Protein AF-A0AB40CF11-F1 (afdb_monomer)

Secondary structure (DSSP, 8-state):
---------HHHHHHHHHHHHHHHHHHHHHHHHHHHHHHHHHHHHHHHHHHHHHHHHHHHHHHHHHHHHHHHHHHHHHHHHHHHHHHHHHH-SS-----PPP----S-HHHHHHHHHHHHHHHHHHHHHHHHHHHHHHHHHHHHHHHHHHHHHHHHHHHHHHHHHHHHHHHHHHHHHHH--S-HHHHHHHHHHHHHHHHHHTT------------------------S-HHHHHHHHHHHHHHHHHHHHHHHHHHHHHHHHHHHHHHHHHHHHHHHHHHHHHHHHHHHHHHHHHHHHHHHHHHHHHHHHHHHHHHHHHHHHHHHHHHHHHHHHHHHHHHHHHHHHHHHHHHHHHHHHHHHHHHHHHHHHHHHHHHHHHHHHHHHHHHHHHHHHHHHHHHHHHHHHHHHHHTTS---PPP-----------PPP--S-------------S-------

Structure (mmCIF, N/CA/C/O backbone):
data_AF-A0AB40CF11-F1
#
_entry.id   AF-A0AB40CF11-F1
#
loop_
_atom_site.group_PDB
_atom_site.id
_atom_site.type_symbol
_atom_site.label_atom_id
_atom_site.label_alt_id
_atom_site.label_comp_id
_atom_site.label_asym_id
_atom_site.label_entity_id
_atom_site.label_seq_id
_atom_site.pdbx_PDB_ins_code
_atom_site.Cartn_x
_atom_site.Cartn_y
_atom_site.Cartn_z
_atom_site.occupancy
_atom_site.B_iso_or_equiv
_atom_site.auth_seq_id
_atom_site.auth_comp_id
_atom_site.auth_asym_id
_atom_site.auth_atom_id
_atom_site.pdbx_PDB_model_num
ATOM 1 N N . MET A 1 1 ? -29.442 -16.483 118.024 1.00 42.03 1 MET A N 1
ATOM 2 C CA . MET A 1 1 ? -30.240 -16.001 116.875 1.00 42.03 1 MET A CA 1
ATOM 3 C C . MET A 1 1 ? -29.759 -16.718 115.627 1.00 42.03 1 MET A C 1
ATOM 5 O O . MET A 1 1 ? -28.598 -16.563 115.279 1.00 42.03 1 MET A O 1
ATOM 9 N N . GLN A 1 2 ? -30.609 -17.527 114.996 1.00 40.78 2 GLN A N 1
ATOM 10 C CA . GLN A 1 2 ? -30.358 -18.048 113.650 1.00 40.78 2 GLN A CA 1
ATOM 11 C C . GLN A 1 2 ? -30.970 -17.052 112.660 1.00 40.78 2 GLN A C 1
ATOM 13 O O . GLN A 1 2 ? -32.159 -16.761 112.768 1.00 40.78 2 GLN A O 1
ATOM 18 N N . GLN A 1 3 ? -30.178 -16.512 111.732 1.00 41.06 3 GLN A N 1
ATOM 19 C CA . GLN A 1 3 ? -30.729 -15.829 110.560 1.00 41.06 3 GLN A CA 1
ATOM 20 C C . GLN A 1 3 ? -30.932 -16.844 109.436 1.00 41.06 3 GLN A C 1
ATOM 22 O O . GLN A 1 3 ? -30.144 -17.771 109.256 1.00 41.06 3 GLN A O 1
ATOM 27 N N . GLN A 1 4 ? -32.050 -16.687 108.740 1.00 44.16 4 GLN A N 1
ATOM 28 C CA . GLN A 1 4 ? -32.640 -17.670 107.843 1.00 44.16 4 GLN A CA 1
ATOM 29 C C . GLN A 1 4 ? -32.690 -17.093 106.422 1.00 44.16 4 GLN A C 1
ATOM 31 O O . GLN A 1 4 ? -32.816 -15.880 106.264 1.00 44.16 4 GLN A O 1
ATOM 36 N N . THR A 1 5 ? -32.696 -17.968 105.408 1.00 44.31 5 THR A N 1
ATOM 37 C CA . THR A 1 5 ? -32.775 -17.650 103.960 1.00 44.31 5 THR A CA 1
ATOM 38 C C . THR A 1 5 ? -31.507 -16.982 103.385 1.00 44.31 5 THR A C 1
ATOM 40 O O . THR A 1 5 ? -30.805 -16.256 104.073 1.00 44.31 5 THR A O 1
ATOM 43 N N . ASN A 1 6 ? -31.087 -17.236 102.142 1.00 42.16 6 ASN A N 1
ATOM 44 C CA . ASN A 1 6 ? -31.834 -17.698 100.966 1.00 42.16 6 ASN A CA 1
ATOM 45 C C . ASN A 1 6 ? -30.960 -18.670 100.123 1.00 42.16 6 ASN A C 1
ATOM 47 O O . ASN A 1 6 ? -29.765 -18.397 99.967 1.00 42.16 6 ASN A O 1
ATOM 51 N N . PRO A 1 7 ? -31.473 -19.795 99.577 1.00 48.03 7 PRO A N 1
ATOM 52 C CA . PRO A 1 7 ? -30.638 -20.740 98.834 1.00 48.03 7 PRO A CA 1
ATOM 53 C C . PRO A 1 7 ? -30.216 -20.177 97.469 1.00 48.03 7 PRO A C 1
ATOM 55 O O . PRO A 1 7 ? -31.048 -19.789 96.648 1.00 48.03 7 PRO A O 1
ATOM 58 N N . ARG A 1 8 ? -28.905 -20.186 97.188 1.00 54.62 8 ARG A N 1
ATOM 59 C CA . ARG A 1 8 ? -28.376 -19.933 95.838 1.00 54.62 8 ARG A CA 1
ATOM 60 C C . ARG A 1 8 ? -28.878 -21.026 94.895 1.00 54.62 8 ARG A C 1
ATOM 62 O O . ARG A 1 8 ? -28.438 -22.165 94.999 1.00 54.62 8 ARG A O 1
ATOM 69 N N . ASN A 1 9 ? -29.769 -20.667 93.974 1.00 48.84 9 ASN A N 1
ATOM 70 C CA . ASN A 1 9 ? -30.293 -21.573 92.956 1.00 48.84 9 ASN A CA 1
ATOM 71 C C . ASN A 1 9 ? -29.148 -22.085 92.043 1.00 48.84 9 ASN A C 1
ATOM 73 O O . ASN A 1 9 ? -28.602 -21.274 91.284 1.00 48.84 9 ASN A O 1
ATOM 77 N N . PRO A 1 10 ? -28.778 -23.386 92.073 1.00 52.97 10 PRO A N 1
ATOM 78 C CA . PRO A 1 10 ? -27.648 -23.913 91.296 1.00 52.97 10 PRO A CA 1
ATOM 79 C C . PRO A 1 10 ? -27.829 -23.702 89.788 1.00 52.97 10 PRO A C 1
ATOM 81 O O . PRO A 1 10 ? -26.904 -23.268 89.099 1.00 52.97 10 PRO A O 1
ATOM 84 N N . TYR A 1 11 ? -29.069 -23.863 89.313 1.00 52.06 11 TYR A N 1
ATOM 85 C CA . TYR A 1 11 ? -29.467 -23.665 87.920 1.00 52.06 11 TYR A CA 1
ATOM 86 C C . TYR A 1 11 ? -29.206 -22.234 87.407 1.00 52.06 11 TYR A C 1
ATOM 88 O O . TYR A 1 11 ? -29.099 -22.024 86.202 1.00 52.06 11 TYR A O 1
ATOM 96 N N . SER A 1 12 ? -29.056 -21.232 88.286 1.00 56.81 12 SER A N 1
ATOM 97 C CA . SER A 1 12 ? -28.752 -19.855 87.868 1.00 56.81 12 SER A CA 1
ATOM 98 C C . SER A 1 12 ? -27.267 -19.615 87.577 1.00 56.81 12 SER A C 1
ATOM 100 O O . SER A 1 12 ? -26.958 -18.812 86.695 1.00 56.81 12 SER A O 1
ATOM 102 N N . MET A 1 13 ? -26.352 -20.265 88.304 1.00 57.59 13 MET A N 1
ATOM 103 C CA . MET A 1 13 ? -24.905 -20.109 88.088 1.00 57.59 13 MET A CA 1
ATOM 104 C C . MET A 1 13 ? -24.441 -20.910 86.875 1.00 57.59 13 MET A C 1
ATOM 106 O O . MET A 1 13 ? -23.657 -20.413 86.070 1.00 57.59 13 MET A O 1
ATOM 110 N N . GLU A 1 14 ? -24.975 -22.117 86.705 1.00 64.56 14 GLU A N 1
ATOM 111 C CA . GLU A 1 14 ? -24.618 -22.986 85.587 1.00 64.56 14 GLU A CA 1
ATOM 112 C C . GLU A 1 14 ? -25.113 -22.421 84.247 1.00 64.56 14 GLU A C 1
ATOM 114 O O . GLU A 1 14 ? -24.353 -22.367 83.280 1.00 64.56 14 GLU A O 1
ATOM 119 N N . ASN A 1 15 ? -26.335 -21.873 84.210 1.00 69.31 15 ASN A N 1
ATOM 120 C CA . ASN A 1 15 ? -26.844 -21.166 83.032 1.00 69.31 15 ASN A CA 1
ATOM 121 C C . ASN A 1 15 ? -26.034 -19.894 82.728 1.00 69.31 15 ASN A C 1
ATOM 123 O O . ASN A 1 15 ? -25.762 -19.628 81.561 1.00 69.31 15 ASN A O 1
ATOM 127 N N . LYS A 1 16 ? -25.584 -19.139 83.745 1.00 73.12 16 LYS A N 1
ATOM 128 C CA . LYS A 1 16 ? -24.672 -17.996 83.543 1.00 73.12 16 LYS A CA 1
ATOM 129 C C . LYS A 1 16 ? -23.313 -18.412 82.975 1.00 73.12 16 LYS A C 1
ATOM 131 O O . LYS A 1 16 ? -22.814 -17.733 82.085 1.00 73.12 16 LYS A O 1
ATOM 136 N N . SER A 1 17 ? -22.724 -19.507 83.454 1.00 76.44 17 SER A N 1
ATOM 137 C CA . SER A 1 17 ? -21.437 -19.997 82.950 1.00 76.44 17 SER A CA 1
ATOM 138 C C . SER A 1 17 ? -21.551 -20.486 81.504 1.00 76.44 17 SER A C 1
ATOM 140 O O . SER A 1 17 ? -20.694 -20.152 80.692 1.00 76.44 17 SER A O 1
ATOM 142 N N . LYS A 1 18 ? -22.647 -21.177 81.157 1.00 80.06 18 LYS A N 1
ATOM 143 C CA . LYS A 1 18 ? -22.959 -21.578 79.772 1.00 80.06 18 LYS A CA 1
ATOM 144 C C . LYS A 1 18 ? -23.153 -20.358 78.864 1.00 80.06 18 LYS A C 1
ATOM 146 O O . LYS A 1 18 ? -22.559 -20.314 77.799 1.00 80.06 18 LYS A O 1
ATOM 151 N N . LEU A 1 19 ? -23.879 -19.328 79.313 1.00 80.06 19 LEU A N 1
ATOM 152 C CA . LEU A 1 19 ? -24.030 -18.056 78.587 1.00 80.06 19 LEU A CA 1
ATOM 153 C C . LEU A 1 19 ? -22.695 -17.328 78.362 1.00 80.06 19 LEU A C 1
ATOM 155 O O . LEU A 1 19 ? -22.443 -16.843 77.266 1.00 80.06 19 LEU A O 1
ATOM 159 N N . LEU A 1 20 ? -21.830 -17.266 79.379 1.00 81.12 20 LEU A N 1
ATOM 160 C CA . LEU A 1 20 ? -20.505 -16.642 79.271 1.00 81.12 20 LEU A CA 1
ATOM 161 C C . LEU A 1 20 ? -19.535 -17.436 78.388 1.00 81.12 20 LEU A C 1
ATOM 163 O O . LEU A 1 20 ? -18.633 -16.841 77.804 1.00 81.12 20 LEU A O 1
ATOM 167 N N . GLN A 1 21 ? -19.703 -18.756 78.298 1.00 84.62 21 GLN A N 1
ATOM 168 C CA . GLN A 1 21 ? -18.970 -19.589 77.352 1.00 84.62 21 GLN A CA 1
ATOM 169 C C . GLN A 1 21 ? -19.470 -19.344 75.921 1.00 84.62 21 GLN A C 1
ATOM 171 O O . GLN A 1 21 ? -18.664 -18.996 75.065 1.00 84.62 21 GLN A O 1
ATOM 176 N N . TYR A 1 22 ? -20.787 -19.375 75.700 1.00 83.69 22 TYR A N 1
ATOM 177 C CA . TYR A 1 22 ? -21.410 -19.117 74.395 1.00 83.69 22 TYR A CA 1
ATOM 178 C C . TYR A 1 22 ? -21.074 -17.722 73.842 1.00 83.69 22 TYR A C 1
ATOM 180 O O . TYR A 1 22 ? -20.769 -17.570 72.665 1.00 83.69 22 TYR A O 1
ATOM 188 N N . LEU A 1 23 ? -21.070 -16.693 74.700 1.00 82.94 23 LEU A N 1
ATOM 189 C CA . LEU A 1 23 ? -20.648 -15.335 74.334 1.00 82.94 23 LEU A CA 1
ATOM 190 C C . LEU A 1 23 ? -19.159 -15.259 73.971 1.00 82.94 23 LEU A C 1
ATOM 192 O O . LEU A 1 23 ? -18.778 -14.452 73.129 1.00 82.94 23 LEU A O 1
ATOM 196 N N . ARG A 1 24 ? -18.310 -16.083 74.594 1.00 83.06 24 ARG A N 1
ATOM 197 C CA . ARG A 1 24 ? -16.871 -16.122 74.310 1.00 83.06 24 ARG A CA 1
ATOM 198 C C . ARG A 1 24 ? -16.581 -16.856 73.004 1.00 83.06 24 ARG A C 1
ATOM 200 O O . ARG A 1 24 ? -15.793 -16.363 72.210 1.00 83.06 24 ARG A O 1
ATOM 207 N N . GLU A 1 25 ? -17.248 -17.983 72.775 1.00 85.12 25 GLU A N 1
ATOM 208 C CA . GLU A 1 25 ? -17.196 -18.742 71.520 1.00 85.12 25 GLU A CA 1
ATOM 209 C C . GLU A 1 25 ? -17.715 -17.882 70.356 1.00 85.12 25 GLU A C 1
ATOM 211 O O . GLU A 1 25 ? -17.002 -17.697 69.375 1.00 85.12 25 GLU A O 1
ATOM 216 N N . SER A 1 26 ? -18.868 -17.223 70.524 1.00 84.62 26 SER A N 1
ATOM 217 C CA . SER A 1 26 ? -19.429 -16.296 69.530 1.00 84.62 26 SER A CA 1
ATOM 218 C C . SER A 1 26 ? -18.550 -15.063 69.271 1.00 84.62 26 SER A C 1
ATOM 220 O O . SER A 1 26 ? -18.497 -14.598 68.136 1.00 84.62 26 SER A O 1
ATOM 222 N N . SER A 1 27 ? -17.827 -14.543 70.273 1.00 84.88 27 SER A N 1
ATOM 223 C CA . SER A 1 27 ? -16.859 -13.451 70.067 1.00 84.88 27 SER A CA 1
ATOM 224 C C . SER A 1 27 ? -15.650 -13.906 69.247 1.00 84.88 27 SER A C 1
ATOM 226 O O . SER A 1 27 ? -15.243 -13.197 68.335 1.00 84.88 27 SER A O 1
ATOM 228 N N . ILE A 1 28 ? -15.106 -15.094 69.533 1.00 88.19 28 ILE A N 1
ATOM 229 C CA . ILE A 1 28 ? -13.981 -15.673 68.780 1.00 88.19 28 ILE A CA 1
ATOM 230 C C . ILE A 1 28 ? -14.396 -15.955 67.329 1.00 88.19 28 ILE A C 1
ATOM 232 O O . ILE A 1 28 ? -13.631 -15.699 66.403 1.00 88.19 28 ILE A O 1
ATOM 236 N N . GLU A 1 29 ? -15.616 -16.450 67.124 1.00 86.94 29 GLU A N 1
ATOM 237 C CA . GLU A 1 29 ? -16.187 -16.692 65.798 1.00 86.94 29 GLU A CA 1
ATOM 238 C C . GLU A 1 29 ? -16.437 -15.380 65.031 1.00 86.94 29 GLU A C 1
ATOM 240 O O . GLU A 1 29 ? -16.188 -15.314 63.828 1.00 86.94 29 GLU A O 1
ATOM 245 N N . LEU A 1 30 ? -16.858 -14.305 65.709 1.00 86.38 30 LEU A N 1
ATOM 246 C CA . LEU A 1 30 ? -16.988 -12.973 65.106 1.00 86.38 30 LEU A CA 1
ATOM 247 C C . LEU A 1 30 ? -15.625 -12.414 64.664 1.00 86.38 30 LEU A C 1
ATOM 249 O O . LEU A 1 30 ? -15.502 -11.956 63.528 1.00 86.38 30 LEU A O 1
ATOM 253 N N . ASP A 1 31 ? -14.611 -12.487 65.532 1.00 87.25 31 ASP A N 1
ATOM 254 C CA . ASP A 1 31 ? -13.251 -12.013 65.245 1.00 87.25 31 ASP A CA 1
ATOM 255 C C . ASP A 1 31 ? -12.625 -12.803 64.081 1.00 87.25 31 ASP A C 1
ATOM 257 O O . ASP A 1 31 ? -12.045 -12.214 63.167 1.00 87.25 31 ASP A O 1
ATOM 261 N N . PHE A 1 32 ? -12.810 -14.130 64.056 1.00 88.69 32 PHE A N 1
ATOM 262 C CA . PHE A 1 32 ? -12.357 -14.987 62.956 1.00 88.69 32 PHE A CA 1
ATOM 263 C C . PHE A 1 32 ? -13.034 -14.618 61.628 1.00 88.69 32 PHE A C 1
ATOM 265 O O . PHE A 1 32 ? -12.350 -14.430 60.623 1.00 88.69 32 PHE A O 1
ATOM 272 N N . ASN A 1 33 ? -14.359 -14.439 61.626 1.00 88.56 33 ASN A N 1
ATOM 273 C CA . ASN A 1 33 ? -15.109 -14.044 60.430 1.00 88.56 33 ASN A CA 1
ATOM 274 C C . ASN A 1 33 ? -14.709 -12.646 59.921 1.00 88.56 33 ASN A C 1
ATOM 276 O O . ASN A 1 33 ? -14.610 -12.445 58.711 1.00 88.56 33 ASN A O 1
ATOM 280 N N . GLN A 1 34 ? -14.437 -11.685 60.814 1.00 89.31 34 GLN A N 1
ATOM 281 C CA . GLN A 1 34 ? -13.909 -10.369 60.428 1.00 89.31 34 GLN A CA 1
ATOM 282 C C . GLN A 1 34 ? -12.505 -10.475 59.824 1.00 89.31 34 GLN A C 1
ATOM 284 O O . GLN A 1 34 ? -12.227 -9.852 58.798 1.00 89.31 34 GLN A O 1
ATOM 289 N N . GLN A 1 35 ? -11.629 -11.286 60.421 1.00 89.88 35 GLN A N 1
ATOM 290 C CA . GLN A 1 35 ? -10.272 -11.494 59.922 1.00 89.88 35 GLN A CA 1
ATOM 291 C C . GLN A 1 35 ? -10.262 -12.216 58.565 1.00 89.88 35 GLN A C 1
ATOM 293 O O . GLN A 1 35 ? -9.464 -11.866 57.694 1.00 89.88 35 GLN A O 1
ATOM 298 N N . GLU A 1 36 ? -11.164 -13.176 58.349 1.00 90.62 36 GLU A N 1
ATOM 299 C CA . GLU A 1 36 ? -11.320 -13.854 57.061 1.00 90.62 36 GLU A CA 1
ATOM 300 C C . GLU A 1 36 ? -11.889 -12.911 55.988 1.00 90.62 36 GLU A C 1
ATOM 302 O O . GLU A 1 36 ? -11.359 -12.862 54.878 1.00 90.62 36 GLU A O 1
ATOM 307 N N . ALA A 1 37 ? -12.905 -12.105 56.316 1.00 89.75 37 ALA A N 1
ATOM 308 C CA . ALA A 1 37 ? -13.444 -11.089 55.410 1.00 89.75 37 ALA A CA 1
ATOM 309 C C . ALA A 1 37 ? -12.369 -10.068 54.992 1.00 89.75 37 ALA A C 1
ATOM 311 O O . ALA A 1 37 ? -12.200 -9.812 53.801 1.00 89.75 37 ALA A O 1
ATOM 312 N N . TRP A 1 38 ? -11.578 -9.570 55.948 1.00 92.75 38 TRP A N 1
ATOM 313 C CA . TRP A 1 38 ? -10.455 -8.665 55.680 1.00 92.75 38 TRP A CA 1
ATOM 314 C C . TRP A 1 38 ? -9.372 -9.311 54.801 1.00 92.75 38 TRP A C 1
ATOM 316 O O . TRP A 1 38 ? -8.822 -8.667 53.907 1.00 92.75 38 TRP A O 1
ATOM 326 N N . MET A 1 39 ? -9.076 -10.601 55.002 1.00 90.19 39 MET A N 1
ATOM 327 C CA . MET A 1 39 ? -8.143 -11.339 54.140 1.00 90.19 39 MET A CA 1
ATOM 328 C C . MET A 1 39 ? -8.665 -11.484 52.704 1.00 90.19 39 MET A C 1
ATOM 330 O O . MET A 1 39 ? -7.868 -11.369 51.774 1.00 90.19 39 MET A O 1
ATOM 334 N N . ARG A 1 40 ? -9.975 -11.705 52.513 1.00 91.56 40 ARG A N 1
ATOM 335 C CA . ARG A 1 40 ? -10.609 -11.776 51.183 1.00 91.56 40 ARG A CA 1
ATOM 336 C C . ARG A 1 40 ? -10.572 -10.422 50.471 1.00 91.56 40 ARG A C 1
ATOM 338 O O . ARG A 1 40 ? -10.070 -10.360 49.354 1.00 91.56 40 ARG A O 1
ATOM 345 N N . GLU A 1 41 ? -10.994 -9.347 51.138 1.00 93.38 41 GLU A N 1
ATOM 346 C CA . GLU A 1 41 ? -10.954 -7.977 50.598 1.00 93.38 41 GLU A CA 1
ATOM 347 C C . GLU A 1 41 ? -9.522 -7.568 50.206 1.00 93.38 41 GLU A C 1
ATOM 349 O O . GLU A 1 41 ? -9.284 -7.047 49.115 1.00 93.38 41 GLU A O 1
ATOM 354 N N . ARG A 1 42 ? -8.527 -7.892 51.043 1.00 93.94 42 ARG A N 1
ATOM 355 C CA . ARG A 1 42 ? -7.116 -7.637 50.722 1.00 93.94 42 ARG A CA 1
ATOM 356 C C . ARG A 1 42 ? -6.628 -8.444 49.513 1.00 93.94 42 ARG A C 1
ATOM 358 O O . ARG A 1 42 ? -5.798 -7.944 48.757 1.00 93.94 42 ARG A O 1
ATOM 365 N N . LEU A 1 43 ? -7.112 -9.674 49.328 1.00 92.44 43 LEU A N 1
ATOM 366 C CA . LEU A 1 43 ? -6.774 -10.499 48.165 1.00 92.44 43 LEU A CA 1
ATOM 367 C C . LEU A 1 43 ? -7.392 -9.929 46.879 1.00 92.44 43 LEU A C 1
ATOM 369 O O . LEU A 1 43 ? -6.709 -9.849 45.863 1.00 92.44 43 LEU A O 1
ATOM 373 N N . GLU A 1 44 ? -8.651 -9.486 46.932 1.00 93.88 44 GLU A N 1
ATOM 374 C CA . GLU A 1 44 ? -9.333 -8.830 45.808 1.00 93.88 44 GLU A CA 1
ATOM 375 C C . GLU A 1 44 ? -8.626 -7.531 45.397 1.00 93.88 44 GLU A C 1
ATOM 377 O O . GLU A 1 44 ? -8.398 -7.308 44.206 1.00 93.88 44 GLU A O 1
ATOM 382 N N . LEU A 1 45 ? -8.196 -6.714 46.364 1.00 93.44 45 LEU A N 1
ATOM 383 C CA . LEU A 1 45 ? -7.413 -5.501 46.104 1.00 93.44 45 LEU A CA 1
ATOM 384 C C . LEU A 1 45 ? -6.032 -5.796 45.498 1.00 93.44 45 LEU A C 1
ATOM 386 O O . LEU A 1 45 ? -5.597 -5.061 44.611 1.00 93.44 45 LEU A O 1
ATOM 390 N N . GLU A 1 46 ? -5.345 -6.863 45.920 1.00 95.00 46 GLU A N 1
ATOM 391 C CA . GLU A 1 46 ? -4.068 -7.262 45.306 1.00 95.00 46 GLU A CA 1
ATOM 392 C C . GLU A 1 46 ? -4.275 -7.750 43.863 1.00 95.00 46 GLU A C 1
ATOM 394 O O . GLU A 1 46 ? -3.545 -7.327 42.966 1.00 95.00 46 GLU A O 1
ATOM 399 N N . ILE A 1 47 ? -5.318 -8.551 43.608 1.00 94.25 47 ILE A N 1
ATOM 400 C CA . ILE A 1 47 ? -5.692 -8.995 42.255 1.00 94.25 47 ILE A CA 1
ATOM 401 C C . ILE A 1 47 ? -6.004 -7.786 41.363 1.00 94.25 47 ILE A C 1
ATOM 403 O O . ILE A 1 47 ? -5.454 -7.681 40.266 1.00 94.25 47 ILE A O 1
ATOM 407 N N . GLN A 1 48 ? -6.821 -6.835 41.829 1.00 93.94 48 GLN A N 1
ATOM 408 C CA . GLN A 1 48 ? -7.107 -5.606 41.079 1.00 93.94 48 GLN A CA 1
ATOM 409 C C . GLN A 1 48 ? -5.837 -4.783 40.832 1.00 93.94 48 GLN A C 1
ATOM 411 O O . GLN A 1 48 ? -5.597 -4.356 39.704 1.00 93.94 48 GLN A O 1
ATOM 416 N N . SER A 1 49 ? -4.983 -4.607 41.846 1.00 92.88 49 SER A N 1
ATOM 417 C CA . SER A 1 49 ? -3.688 -3.925 41.717 1.00 92.88 49 SER A CA 1
ATOM 418 C C . SER A 1 49 ? -2.803 -4.582 40.655 1.00 92.88 49 SER A C 1
ATOM 420 O O . SER A 1 49 ? -2.171 -3.890 39.857 1.00 92.88 49 SER A O 1
ATOM 422 N N . GLN A 1 50 ? -2.780 -5.914 40.598 1.00 94.00 50 GLN A N 1
ATOM 423 C CA . GLN A 1 50 ? -2.016 -6.672 39.612 1.00 94.00 50 GLN A CA 1
ATOM 424 C C . GLN A 1 50 ? -2.590 -6.539 38.191 1.00 94.00 50 GLN A C 1
ATOM 426 O O . GLN A 1 50 ? -1.818 -6.348 37.251 1.00 94.00 50 GLN A O 1
ATOM 431 N N . VAL A 1 51 ? -3.919 -6.541 38.030 1.00 94.25 51 VAL A N 1
ATOM 432 C CA . VAL A 1 51 ? -4.582 -6.272 36.739 1.00 94.25 51 VAL A CA 1
ATOM 433 C C . VAL A 1 51 ? -4.297 -4.846 36.255 1.00 94.25 51 VAL A C 1
ATOM 435 O O . VAL A 1 51 ? -3.886 -4.668 35.109 1.00 94.25 51 VAL A O 1
ATOM 438 N N . PHE A 1 52 ? -4.418 -3.833 37.121 1.00 92.50 52 PHE A N 1
ATOM 439 C CA . PHE A 1 52 ? -4.080 -2.448 36.769 1.00 92.50 52 PHE A CA 1
ATOM 440 C C . PHE A 1 52 ? -2.601 -2.291 36.387 1.00 92.50 52 PHE A C 1
ATOM 442 O O . PHE A 1 52 ? -2.296 -1.612 35.409 1.00 92.50 52 PHE A O 1
ATOM 449 N N . LYS A 1 53 ? -1.676 -2.954 37.098 1.00 95.38 53 LYS A N 1
ATOM 450 C CA . LYS A 1 53 ? -0.247 -2.979 36.731 1.00 95.38 53 LYS A CA 1
ATOM 451 C C . LYS A 1 53 ? -0.016 -3.608 35.349 1.00 95.38 53 LYS A C 1
ATOM 453 O O . LYS A 1 53 ? 0.797 -3.070 34.598 1.00 95.38 53 LYS A O 1
ATOM 458 N N . SER A 1 54 ? -0.719 -4.693 34.997 1.00 93.31 54 SER A N 1
ATOM 459 C CA . SER A 1 54 ? -0.638 -5.304 33.654 1.00 93.31 54 SER A CA 1
ATOM 460 C C . SER A 1 54 ? -1.123 -4.335 32.577 1.00 93.31 54 SER A C 1
ATOM 462 O O . SER A 1 54 ? -0.361 -3.985 31.682 1.00 93.31 54 SER A O 1
ATOM 464 N N . MET A 1 55 ? -2.332 -3.790 32.744 1.00 94.94 55 MET A N 1
ATOM 465 C CA . MET A 1 55 ? -2.949 -2.852 31.800 1.00 94.94 55 MET A CA 1
ATOM 466 C C . MET A 1 55 ? -2.090 -1.601 31.563 1.00 94.94 55 MET A C 1
ATOM 468 O O . MET A 1 55 ? -1.888 -1.192 30.423 1.00 94.94 55 MET A O 1
ATOM 472 N N . VAL A 1 56 ? -1.525 -1.009 32.622 1.00 93.69 56 VAL A N 1
ATOM 473 C CA . VAL A 1 56 ? -0.600 0.133 32.493 1.00 93.69 56 VAL A CA 1
ATOM 474 C C . VAL A 1 56 ? 0.700 -0.272 31.786 1.00 93.69 56 VAL A C 1
ATOM 476 O O . VAL A 1 56 ? 1.214 0.496 30.976 1.00 93.69 56 VAL A O 1
ATOM 479 N N . SER A 1 57 ? 1.221 -1.477 32.040 1.00 93.12 57 SER A N 1
ATOM 480 C CA . SER A 1 57 ? 2.425 -1.979 31.360 1.00 93.12 57 SER A CA 1
ATOM 481 C C . SER A 1 57 ? 2.190 -2.218 29.866 1.00 93.12 57 SER A C 1
ATOM 483 O O . SER A 1 57 ? 3.052 -1.888 29.055 1.00 93.12 57 SER A O 1
ATOM 485 N N . GLU A 1 58 ? 1.027 -2.753 29.496 1.00 94.56 58 GLU A N 1
ATOM 486 C CA . GLU A 1 58 ? 0.607 -2.970 28.108 1.00 94.56 58 GLU A CA 1
ATOM 487 C C . GLU A 1 58 ? 0.462 -1.638 27.359 1.00 94.56 58 GLU A C 1
ATOM 489 O O . GLU A 1 58 ? 1.085 -1.465 26.311 1.00 94.56 58 GLU A O 1
ATOM 494 N N . LEU A 1 59 ? -0.247 -0.660 27.939 1.00 93.19 59 LEU A N 1
ATOM 495 C CA . LEU A 1 59 ? -0.408 0.683 27.365 1.00 93.19 59 LEU A CA 1
ATOM 496 C C . LEU A 1 59 ? 0.935 1.411 27.189 1.00 93.19 59 LEU A C 1
ATOM 498 O O . LEU A 1 59 ? 1.194 1.970 26.125 1.00 93.19 59 LEU A O 1
ATOM 502 N N . LEU A 1 60 ? 1.829 1.355 28.183 1.00 93.81 60 LEU A N 1
ATOM 503 C CA . LEU A 1 60 ? 3.188 1.903 28.052 1.00 93.81 60 LEU A CA 1
ATOM 504 C C . LEU A 1 60 ? 3.983 1.203 26.942 1.00 93.81 60 LEU A C 1
ATOM 506 O O . LEU A 1 60 ? 4.752 1.845 26.226 1.00 93.81 60 LEU A O 1
ATOM 510 N N . GLN A 1 61 ? 3.806 -0.109 26.771 1.00 92.94 61 GLN A N 1
ATOM 511 C CA . GLN A 1 61 ? 4.485 -0.857 25.717 1.00 92.94 61 GLN A CA 1
ATOM 512 C C . GLN A 1 61 ? 3.922 -0.539 24.323 1.00 92.94 61 GLN A C 1
ATOM 514 O O . GLN A 1 61 ? 4.681 -0.550 23.354 1.00 92.94 61 GLN A O 1
ATOM 519 N N . GLU A 1 62 ? 2.624 -0.255 24.189 1.00 91.69 62 GLU A N 1
ATOM 520 C CA . GLU A 1 62 ? 2.054 0.294 22.953 1.00 91.69 62 GLU A CA 1
ATOM 521 C C . GLU A 1 62 ? 2.596 1.688 22.645 1.00 91.69 62 GLU A C 1
ATOM 523 O O . GLU A 1 62 ? 2.993 1.938 21.510 1.00 91.69 62 GLU A O 1
ATOM 528 N N . GLU A 1 63 ? 2.686 2.572 23.635 1.00 89.81 63 GLU A N 1
ATOM 529 C CA . GLU A 1 63 ? 3.160 3.940 23.417 1.00 89.81 63 GLU A CA 1
ATOM 530 C C . GLU A 1 63 ? 4.626 3.975 22.957 1.00 89.81 63 GLU A C 1
ATOM 532 O O . GLU A 1 63 ? 4.966 4.610 21.959 1.00 89.81 63 GLU A O 1
ATOM 537 N N . ILE A 1 64 ? 5.482 3.153 23.575 1.00 89.25 64 ILE A N 1
ATOM 538 C CA . ILE A 1 64 ? 6.8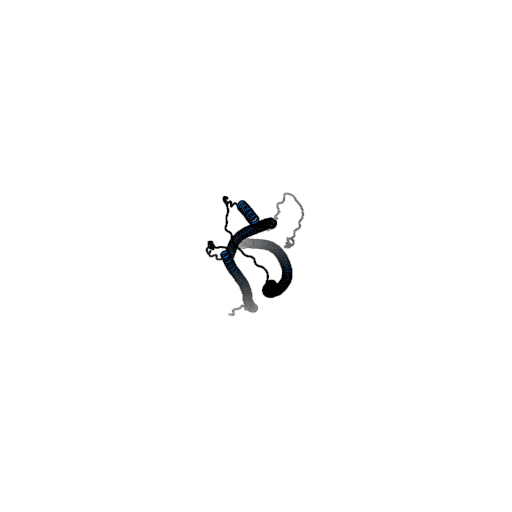74 2.953 23.137 1.00 89.25 64 ILE A CA 1
ATOM 539 C C . ILE A 1 64 ? 6.949 2.360 21.716 1.00 89.25 64 ILE A C 1
ATOM 541 O O . ILE A 1 64 ? 7.890 2.659 20.974 1.00 89.25 64 ILE A O 1
ATOM 545 N N . ARG A 1 65 ? 5.991 1.512 21.306 1.00 90.75 65 ARG A N 1
ATOM 546 C CA . ARG A 1 65 ? 5.920 1.012 19.919 1.00 90.75 65 ARG A CA 1
ATOM 547 C C . ARG A 1 65 ? 5.540 2.134 18.949 1.00 90.75 65 ARG A C 1
ATOM 549 O O . ARG A 1 65 ? 6.204 2.251 17.922 1.00 90.75 65 ARG A O 1
ATOM 556 N N . LYS A 1 66 ? 4.539 2.960 19.278 1.00 89.00 66 LYS A N 1
ATOM 557 C CA . LYS A 1 66 ? 4.086 4.089 18.443 1.00 89.00 66 LYS A CA 1
ATOM 558 C C . LYS A 1 66 ? 5.200 5.114 18.230 1.00 89.00 66 LYS A C 1
ATOM 560 O O . LYS A 1 66 ? 5.562 5.353 17.079 1.00 89.00 66 LYS A O 1
ATOM 565 N N . SER A 1 67 ? 5.812 5.616 19.303 1.00 88.00 67 SER A N 1
ATOM 566 C CA . SER A 1 67 ? 6.922 6.583 19.225 1.00 88.00 67 SER A CA 1
ATOM 567 C C . SER A 1 67 ? 8.103 6.045 18.399 1.00 88.00 67 SER A C 1
ATOM 569 O O . SER A 1 67 ? 8.634 6.724 17.515 1.00 88.00 67 SER A O 1
ATOM 571 N N . ARG A 1 68 ? 8.439 4.751 18.552 1.00 91.69 68 ARG A N 1
ATOM 572 C CA . ARG A 1 68 ? 9.439 4.088 17.696 1.00 91.69 68 ARG A CA 1
ATOM 573 C C . ARG A 1 68 ? 9.043 4.084 16.218 1.00 91.69 68 ARG A C 1
ATOM 575 O O . ARG A 1 68 ? 9.902 4.339 15.378 1.00 91.69 68 ARG A O 1
ATOM 582 N N . THR A 1 69 ? 7.786 3.786 15.886 1.00 90.56 69 THR A N 1
ATOM 583 C CA . THR A 1 69 ? 7.329 3.821 14.486 1.00 90.56 69 THR A CA 1
ATOM 584 C C . THR A 1 69 ? 7.304 5.238 13.918 1.00 90.56 69 THR A C 1
ATOM 586 O O . THR A 1 69 ? 7.741 5.426 12.787 1.00 90.56 69 THR A O 1
ATOM 589 N N . ILE A 1 70 ? 6.894 6.245 14.697 1.00 89.31 70 ILE A N 1
ATOM 590 C CA . ILE A 1 70 ? 6.918 7.656 14.280 1.00 89.31 70 ILE A CA 1
ATOM 591 C C . ILE A 1 70 ? 8.358 8.094 13.982 1.00 89.31 70 ILE A C 1
ATOM 593 O O . ILE A 1 70 ? 8.621 8.623 12.903 1.00 89.31 70 ILE A O 1
ATOM 597 N N . SER A 1 71 ? 9.303 7.767 14.870 1.00 87.50 71 SER A N 1
ATOM 598 C CA . SER A 1 71 ? 10.738 8.029 14.677 1.00 87.50 71 SER A CA 1
ATOM 599 C C . SER A 1 71 ? 11.279 7.414 13.375 1.00 87.50 71 SER A C 1
ATOM 601 O O . SER A 1 71 ? 11.936 8.092 12.592 1.00 87.50 71 SER A O 1
ATOM 603 N N . GLN A 1 72 ? 10.942 6.151 13.085 1.00 92.75 72 GLN A N 1
ATOM 604 C CA . GLN A 1 72 ? 11.366 5.468 11.851 1.00 92.75 72 GLN A CA 1
ATOM 605 C C . GLN A 1 72 ? 10.788 6.109 10.577 1.00 92.75 72 GLN A C 1
ATOM 607 O O . GLN A 1 72 ? 11.454 6.140 9.535 1.00 92.75 72 GLN A O 1
ATOM 612 N N . ILE A 1 73 ? 9.557 6.626 10.636 1.00 91.38 73 ILE A N 1
ATOM 613 C CA . ILE A 1 73 ? 8.945 7.338 9.507 1.00 91.38 73 ILE A CA 1
ATOM 614 C C . ILE A 1 73 ? 9.588 8.725 9.348 1.00 91.38 73 ILE A C 1
ATOM 616 O O . ILE A 1 73 ? 9.875 9.116 8.218 1.00 91.38 73 ILE A O 1
ATOM 620 N N . LEU A 1 74 ? 9.886 9.436 10.441 1.00 90.56 74 LEU A N 1
ATOM 621 C CA . LEU A 1 74 ? 10.618 10.710 10.414 1.00 90.56 74 LEU A CA 1
ATOM 622 C C . LEU A 1 74 ? 12.007 10.557 9.774 1.00 90.56 74 LEU A C 1
ATOM 624 O O . LEU A 1 74 ? 12.317 11.290 8.836 1.00 90.56 74 LEU A O 1
ATOM 628 N N . ASP A 1 75 ? 12.798 9.559 10.181 1.00 89.88 75 ASP A N 1
ATOM 629 C CA . ASP A 1 75 ? 14.094 9.244 9.553 1.00 89.88 75 ASP A CA 1
ATOM 630 C C . ASP A 1 75 ? 13.948 9.000 8.039 1.00 89.88 75 ASP A C 1
ATOM 632 O O . ASP A 1 75 ? 14.719 9.515 7.221 1.00 89.88 75 ASP A O 1
ATOM 636 N N . SER A 1 76 ? 12.908 8.258 7.646 1.00 92.00 76 SER A N 1
ATOM 637 C CA . SER A 1 76 ? 12.592 7.976 6.241 1.00 92.00 76 SER A CA 1
ATOM 638 C C . SER A 1 76 ? 12.195 9.240 5.464 1.00 92.00 76 SER A C 1
ATOM 640 O O . SER A 1 76 ? 12.599 9.411 4.311 1.00 92.00 76 SER A O 1
ATOM 642 N N . LEU A 1 77 ? 11.448 10.158 6.087 1.00 92.69 77 LEU A N 1
ATOM 643 C CA . LEU A 1 77 ? 11.077 11.451 5.506 1.00 92.69 77 LEU A CA 1
ATOM 644 C C . LEU A 1 77 ? 12.287 12.380 5.360 1.00 92.69 77 LEU A C 1
ATOM 646 O O . LEU A 1 77 ? 12.418 13.016 4.315 1.00 92.69 77 LEU A O 1
ATOM 650 N N . TYR A 1 78 ? 13.207 12.419 6.329 1.00 89.25 78 TYR A N 1
ATOM 651 C CA . TYR A 1 78 ? 14.455 13.180 6.207 1.00 89.25 78 TYR A CA 1
ATOM 652 C C . TYR A 1 78 ? 15.342 12.650 5.072 1.00 89.25 78 TYR A C 1
ATOM 654 O O . TYR A 1 78 ? 15.870 13.438 4.281 1.00 89.25 78 TYR A O 1
ATOM 662 N N . LEU A 1 79 ? 15.456 11.326 4.922 1.00 92.19 79 LEU A N 1
ATOM 663 C CA . LEU A 1 79 ? 16.155 10.705 3.790 1.00 92.19 79 LEU A CA 1
ATOM 664 C C . LEU A 1 79 ? 15.485 11.042 2.449 1.00 92.19 79 LEU A C 1
ATOM 666 O O . LEU A 1 79 ? 16.175 11.396 1.487 1.00 92.19 79 LEU A O 1
ATOM 670 N N . LEU A 1 80 ? 14.150 11.002 2.383 1.00 92.62 80 LEU A N 1
ATOM 671 C CA . LEU A 1 80 ? 13.392 11.393 1.193 1.00 92.62 80 LEU A CA 1
ATOM 672 C C . LEU A 1 80 ? 13.609 12.878 0.857 1.00 92.62 80 LEU A C 1
ATOM 674 O O . LEU A 1 80 ? 13.940 13.194 -0.287 1.00 92.62 80 LEU A O 1
ATOM 678 N N . LYS A 1 81 ? 13.540 13.774 1.849 1.00 90.12 81 LYS A N 1
ATOM 679 C CA . LYS A 1 81 ? 13.824 15.215 1.722 1.00 90.12 81 LYS A CA 1
ATOM 680 C C . LYS A 1 81 ? 15.225 15.477 1.177 1.00 90.12 81 LYS A C 1
ATOM 682 O O . LYS A 1 81 ? 15.374 16.233 0.218 1.00 90.12 81 LYS A O 1
ATOM 687 N N . TYR A 1 82 ? 16.240 14.800 1.716 1.00 88.50 82 TYR A N 1
ATOM 688 C CA . TYR A 1 82 ? 17.615 14.889 1.222 1.00 88.50 82 TYR A CA 1
ATOM 689 C C . TYR A 1 82 ? 17.748 14.360 -0.214 1.00 88.50 82 TYR A C 1
ATOM 691 O O . TYR A 1 82 ? 18.426 14.971 -1.043 1.00 88.50 82 TYR A O 1
ATOM 699 N N . SER A 1 83 ? 17.065 13.261 -0.553 1.00 88.12 83 SER A N 1
ATOM 700 C CA . SER A 1 83 ? 17.074 12.718 -1.917 1.00 88.12 83 SER A CA 1
ATOM 701 C C . SER A 1 83 ? 16.427 13.676 -2.929 1.00 88.12 83 SER A C 1
ATOM 703 O O . SER A 1 83 ? 17.000 13.907 -3.995 1.00 88.12 83 SER A O 1
ATOM 705 N N . LEU A 1 84 ? 15.312 14.317 -2.561 1.00 90.44 84 LEU A N 1
ATOM 706 C CA . LEU A 1 84 ? 14.657 15.365 -3.344 1.00 90.44 84 LEU A CA 1
ATOM 707 C C . LEU A 1 84 ? 15.535 16.613 -3.457 1.00 90.44 84 LEU A C 1
ATOM 709 O O . LEU A 1 84 ? 15.582 17.217 -4.521 1.00 90.44 84 LEU A O 1
ATOM 713 N N . GLN A 1 85 ? 16.281 16.974 -2.409 1.00 87.19 85 GLN A N 1
ATOM 714 C CA . GLN A 1 85 ? 17.188 18.126 -2.428 1.00 87.19 85 GLN A CA 1
ATOM 715 C C . GLN A 1 85 ? 18.385 17.871 -3.341 1.00 87.19 85 GLN A C 1
ATOM 717 O O . GLN A 1 85 ? 18.794 18.757 -4.092 1.00 87.19 85 GLN A O 1
ATOM 722 N N . ARG A 1 86 ? 18.895 16.636 -3.342 1.00 87.81 86 ARG A N 1
ATOM 723 C CA . ARG A 1 86 ? 19.878 16.184 -4.321 1.00 87.81 86 ARG A CA 1
ATOM 724 C C . ARG A 1 86 ? 19.300 16.279 -5.732 1.00 87.81 86 ARG A C 1
ATOM 726 O O . ARG A 1 86 ? 19.909 16.942 -6.556 1.00 87.81 86 ARG A O 1
ATOM 733 N N . ILE A 1 87 ? 18.122 15.712 -6.008 1.00 87.62 87 ILE A N 1
ATOM 734 C CA . ILE A 1 87 ? 17.485 15.804 -7.338 1.00 87.62 87 ILE A CA 1
ATOM 735 C C . ILE A 1 87 ? 17.267 17.272 -7.750 1.00 87.62 87 ILE A C 1
ATOM 737 O O . ILE A 1 87 ? 17.605 17.640 -8.872 1.00 87.62 87 ILE A O 1
ATOM 741 N N . TYR A 1 88 ? 16.802 18.135 -6.840 1.00 86.50 88 TYR A N 1
ATOM 742 C CA . TYR A 1 88 ? 16.654 19.571 -7.083 1.00 86.50 88 TYR A CA 1
ATOM 743 C C . TYR A 1 88 ? 17.973 20.210 -7.536 1.00 86.50 88 TYR A C 1
ATOM 745 O O . TYR A 1 88 ? 17.984 20.923 -8.533 1.00 86.50 88 TYR A O 1
ATOM 753 N N . GLY A 1 89 ? 19.090 19.913 -6.863 1.00 84.12 89 GLY A N 1
ATOM 754 C CA . GLY A 1 89 ? 20.416 20.430 -7.226 1.00 84.12 89 GLY A CA 1
ATOM 755 C C . GLY A 1 89 ? 20.956 19.936 -8.575 1.00 84.12 89 GLY A C 1
ATOM 756 O O . GLY A 1 89 ? 21.799 20.597 -9.166 1.00 84.12 89 GLY A O 1
ATOM 757 N N . TRP A 1 90 ? 20.463 18.810 -9.103 1.00 81.12 90 TRP A N 1
ATOM 758 C CA . TRP A 1 90 ? 20.781 18.361 -10.470 1.00 81.12 90 TRP A CA 1
ATOM 759 C C . TRP A 1 90 ? 19.885 19.039 -11.521 1.00 81.12 90 TRP A C 1
ATOM 761 O O . TRP A 1 90 ? 20.236 19.110 -12.697 1.00 81.12 90 TRP A O 1
ATOM 771 N N . VAL A 1 91 ? 18.716 19.532 -11.105 1.00 81.12 91 VAL A N 1
ATOM 772 C CA . VAL A 1 91 ? 17.692 20.147 -11.966 1.00 81.12 91 VAL A CA 1
ATOM 773 C C . VAL A 1 91 ? 17.728 21.685 -11.894 1.00 81.12 91 VAL A C 1
ATOM 775 O O . VAL A 1 91 ? 17.184 22.356 -12.772 1.00 81.12 91 VAL A O 1
ATOM 778 N N . SER A 1 92 ? 18.416 22.284 -10.924 1.00 72.50 92 SER A N 1
ATOM 779 C CA . SER A 1 92 ? 18.490 23.733 -10.713 1.00 72.50 92 SER A CA 1
ATOM 780 C C . SER A 1 92 ? 19.933 24.218 -10.619 1.00 72.50 92 SER A C 1
ATOM 782 O O . SER A 1 92 ? 20.711 23.692 -9.833 1.00 72.50 92 SER A O 1
ATOM 784 N N . GLU A 1 93 ? 20.258 25.267 -11.374 1.00 65.75 93 GLU A N 1
ATOM 785 C CA . GLU A 1 93 ? 21.490 26.053 -11.186 1.00 65.75 93 GLU A CA 1
ATOM 786 C C . GLU A 1 93 ? 21.293 27.195 -10.168 1.00 65.75 93 GLU A C 1
ATOM 788 O O . GLU A 1 93 ? 22.260 27.789 -9.703 1.00 65.75 93 GLU A O 1
ATOM 793 N N . GLU A 1 94 ? 20.043 27.482 -9.781 1.00 58.62 94 GLU A N 1
ATOM 794 C CA . GLU A 1 94 ? 19.703 28.414 -8.700 1.00 58.62 94 GLU A CA 1
ATOM 795 C C . GLU A 1 94 ? 19.671 27.682 -7.348 1.00 58.62 94 GLU A C 1
ATOM 797 O O . GLU A 1 94 ? 18.993 26.652 -7.214 1.00 58.62 94 GLU A O 1
ATOM 802 N N . GLU A 1 95 ? 20.334 28.243 -6.331 1.00 55.56 95 GLU A N 1
ATOM 803 C CA . GLU A 1 95 ? 20.214 27.784 -4.943 1.00 55.56 95 GLU A CA 1
ATOM 804 C C . GLU A 1 95 ? 18.765 27.907 -4.438 1.00 55.56 95 GLU A C 1
ATOM 806 O O . GLU A 1 95 ? 18.043 28.862 -4.737 1.00 55.56 95 GLU A O 1
ATOM 811 N N . PHE A 1 96 ? 18.320 26.931 -3.643 1.00 49.88 96 PHE A N 1
ATOM 812 C CA . PHE A 1 96 ? 16.948 26.890 -3.142 1.00 49.88 96 PHE A CA 1
ATOM 813 C C . PHE A 1 96 ? 16.718 27.951 -2.051 1.00 49.88 96 PHE A C 1
ATOM 815 O O . PHE A 1 96 ? 16.933 27.706 -0.867 1.00 49.88 96 PHE A O 1
ATOM 822 N N . GLY A 1 97 ? 16.221 29.128 -2.443 1.00 50.97 97 GLY A N 1
ATOM 823 C CA . GLY A 1 97 ? 15.893 30.237 -1.531 1.00 50.97 97 GLY A CA 1
ATOM 824 C C . GLY A 1 97 ? 14.710 29.989 -0.579 1.00 50.97 97 GLY A C 1
ATOM 825 O O . GLY A 1 97 ? 14.328 30.882 0.181 1.00 50.97 97 GLY A O 1
ATOM 826 N N . GLY A 1 98 ? 14.107 28.797 -0.607 1.00 47.25 98 GLY A N 1
ATOM 827 C CA . GLY A 1 98 ? 13.053 28.406 0.319 1.00 47.25 98 GLY A CA 1
ATOM 828 C C . GLY A 1 98 ? 13.623 28.142 1.708 1.00 47.25 98 GLY A C 1
ATOM 829 O O . GLY A 1 98 ? 14.118 27.049 1.976 1.00 47.25 98 GLY A O 1
ATOM 830 N N . LYS A 1 99 ? 13.504 29.126 2.611 1.00 49.16 99 LYS A N 1
ATOM 831 C CA . LYS A 1 99 ? 13.672 28.896 4.052 1.00 49.16 99 LYS A CA 1
ATOM 832 C C . LYS A 1 99 ? 12.766 27.739 4.467 1.00 49.16 99 LYS A C 1
ATOM 834 O O . LYS A 1 99 ? 11.548 27.906 4.519 1.00 49.16 99 LYS A O 1
ATOM 839 N N . VAL A 1 100 ? 13.378 26.598 4.786 1.00 44.84 100 VAL A N 1
ATOM 840 C CA . VAL A 1 100 ? 12.728 25.536 5.557 1.00 44.84 100 VAL A CA 1
ATOM 841 C C . VAL A 1 100 ? 12.124 26.192 6.798 1.00 44.84 100 VAL A C 1
ATOM 843 O O . VAL A 1 100 ? 12.732 27.103 7.371 1.00 44.84 100 VAL A O 1
ATOM 846 N N . GLY A 1 101 ? 10.886 25.808 7.122 1.00 42.94 101 GLY A N 1
ATOM 847 C CA . GLY A 1 101 ? 10.096 26.449 8.169 1.00 42.94 101 GLY A CA 1
ATOM 848 C C . GLY A 1 101 ? 10.887 26.586 9.465 1.00 42.94 101 GLY A C 1
ATOM 849 O O . GLY A 1 101 ? 11.714 25.734 9.787 1.00 42.94 101 GLY A O 1
ATOM 850 N N . LYS A 1 102 ? 10.642 27.679 10.198 1.00 43.72 102 LYS A N 1
ATOM 851 C CA . LYS A 1 102 ? 11.164 27.796 11.559 1.00 43.72 102 LYS A CA 1
ATOM 852 C C . LYS A 1 102 ? 10.722 26.566 12.340 1.00 43.72 102 LYS A C 1
ATOM 854 O O . LYS A 1 102 ? 9.571 26.159 12.230 1.00 43.72 102 LYS A O 1
ATOM 859 N N . GLU A 1 103 ? 11.652 26.035 13.113 1.00 44.53 103 GLU A N 1
ATOM 860 C CA . GLU A 1 103 ? 11.461 24.925 14.033 1.00 44.53 103 GLU A CA 1
ATOM 861 C C . GLU A 1 103 ? 10.460 25.365 15.117 1.00 44.53 103 GLU A C 1
ATOM 863 O O . GLU A 1 103 ? 10.822 25.961 16.132 1.00 44.53 103 GLU A O 1
ATOM 868 N N . GLU A 1 104 ? 9.166 25.190 14.838 1.00 50.09 104 GLU A N 1
ATOM 869 C CA . GLU A 1 104 ? 8.114 25.327 15.838 1.00 50.09 104 GLU A CA 1
ATOM 870 C C . GLU A 1 104 ? 8.222 24.117 16.762 1.00 50.09 104 GLU A C 1
ATOM 872 O O . GLU A 1 104 ? 8.115 22.971 16.326 1.00 50.09 104 GLU A O 1
ATOM 877 N N . ILE A 1 105 ? 8.508 24.386 18.036 1.00 49.16 105 ILE A N 1
ATOM 878 C CA . ILE A 1 105 ? 8.659 23.361 19.066 1.00 49.16 105 ILE A CA 1
ATOM 879 C C . ILE A 1 105 ? 7.257 22.833 19.383 1.00 49.16 105 ILE A C 1
ATOM 881 O O . ILE A 1 105 ? 6.539 23.402 20.204 1.00 49.16 105 ILE A O 1
ATOM 885 N N . LEU A 1 106 ? 6.862 21.783 18.669 1.00 56.84 106 LEU A N 1
ATOM 886 C CA . LEU A 1 106 ? 5.631 21.033 18.887 1.00 56.84 106 LEU A CA 1
ATOM 887 C C . LEU A 1 106 ? 5.896 19.952 19.944 1.00 56.84 106 LEU A C 1
ATOM 889 O O . LEU A 1 106 ? 6.913 19.264 19.884 1.00 56.84 106 LEU A O 1
ATOM 893 N N . GLU A 1 107 ? 4.995 19.818 20.918 1.00 59.50 107 GLU A N 1
ATOM 894 C CA . GLU A 1 107 ? 5.122 18.826 22.001 1.00 59.50 107 GLU A CA 1
ATOM 895 C C . GLU A 1 107 ? 4.657 17.414 21.592 1.00 59.50 107 GLU A C 1
ATOM 897 O O . GLU A 1 107 ? 4.974 16.455 22.292 1.00 59.50 107 GLU A O 1
ATOM 902 N N . ASP A 1 108 ? 3.935 17.271 20.473 1.00 76.81 108 ASP A N 1
ATOM 903 C CA . ASP A 1 108 ? 3.421 15.989 19.972 1.00 76.81 108 ASP A CA 1
ATOM 904 C C . ASP A 1 108 ? 4.251 15.479 18.776 1.00 76.81 108 ASP A C 1
ATOM 906 O O . ASP A 1 108 ? 4.369 16.147 17.743 1.00 76.81 108 ASP A O 1
ATOM 910 N N . GLU A 1 109 ? 4.813 14.270 18.904 1.00 78.38 109 GLU A N 1
ATOM 911 C CA . GLU A 1 109 ? 5.589 13.598 17.850 1.00 78.38 109 GLU A CA 1
ATOM 912 C C . GLU A 1 109 ? 4.774 13.411 16.556 1.00 78.38 109 GLU A C 1
ATOM 914 O O . GLU A 1 109 ? 5.332 13.421 15.452 1.00 78.38 109 GLU A O 1
ATOM 919 N N . LEU A 1 110 ? 3.450 13.257 16.671 1.00 81.31 110 LEU A N 1
ATOM 920 C CA . LEU A 1 110 ? 2.562 13.030 15.535 1.00 81.31 110 LEU A CA 1
ATOM 921 C C . LEU A 1 110 ? 2.345 14.308 14.706 1.00 81.31 110 LEU A C 1
ATOM 923 O O . LEU A 1 110 ? 2.318 14.243 13.474 1.00 81.31 110 LEU A O 1
ATOM 927 N N . ASP A 1 111 ? 2.261 15.473 15.352 1.00 84.12 111 ASP A N 1
ATOM 928 C CA . ASP A 1 111 ? 2.150 16.764 14.661 1.00 84.12 111 ASP A CA 1
ATOM 929 C C . ASP A 1 111 ? 3.453 17.114 13.921 1.00 84.12 111 ASP A C 1
ATOM 931 O O . ASP A 1 111 ? 3.410 17.577 12.775 1.00 84.12 111 ASP A O 1
ATOM 935 N N . VAL A 1 112 ? 4.616 16.814 14.519 1.00 83.62 112 VAL A N 1
ATOM 936 C CA . VAL A 1 112 ? 5.929 16.941 13.855 1.00 83.62 112 VAL A CA 1
ATOM 937 C C . VAL A 1 112 ? 5.984 16.069 12.596 1.00 83.62 112 VAL A C 1
ATOM 939 O O . VAL A 1 112 ? 6.399 16.540 11.531 1.00 83.62 112 VAL A O 1
ATOM 942 N N . LEU A 1 113 ? 5.507 14.821 12.682 1.00 86.88 113 LEU A N 1
ATOM 943 C CA . LEU A 1 113 ? 5.433 13.900 11.546 1.00 86.88 113 LEU A CA 1
ATOM 944 C C . LEU A 1 113 ? 4.551 14.441 10.410 1.00 86.88 113 LEU A C 1
ATOM 946 O O . LEU A 1 113 ? 4.971 14.427 9.247 1.00 86.88 113 LEU A O 1
ATOM 950 N N . PHE A 1 114 ? 3.353 14.944 10.718 1.00 85.75 114 PHE A N 1
ATOM 951 C CA . PHE A 1 114 ? 2.461 15.516 9.705 1.00 85.75 114 PHE A CA 1
ATOM 952 C C . PHE A 1 114 ? 3.033 16.788 9.064 1.00 85.75 114 PHE A C 1
ATOM 954 O O . PHE A 1 114 ? 2.896 16.978 7.848 1.00 85.75 114 PHE A O 1
ATOM 961 N N . LEU A 1 115 ? 3.695 17.647 9.846 1.00 87.12 115 LEU A N 1
ATOM 962 C CA . LEU A 1 115 ? 4.319 18.868 9.340 1.00 87.12 115 LEU A CA 1
ATOM 963 C C . LEU A 1 115 ? 5.470 18.551 8.373 1.00 87.12 115 LEU A C 1
ATOM 965 O O . LEU A 1 115 ? 5.532 19.122 7.279 1.00 87.12 115 LEU A O 1
ATOM 969 N N . GLU A 1 116 ? 6.343 17.606 8.727 1.00 87.56 116 GLU A N 1
ATOM 970 C CA . GLU A 1 116 ? 7.475 17.232 7.878 1.00 87.56 116 GLU A CA 1
ATOM 971 C C . GLU A 1 116 ? 7.027 16.440 6.638 1.00 87.56 116 GLU A C 1
ATOM 973 O O . GLU A 1 116 ? 7.505 16.718 5.537 1.00 87.56 116 GLU A O 1
ATOM 978 N N . MET A 1 117 ? 6.026 15.555 6.746 1.00 89.19 117 MET A N 1
ATOM 979 C CA . MET A 1 117 ? 5.418 14.906 5.573 1.00 89.19 117 MET A CA 1
ATOM 980 C C . MET A 1 117 ? 4.851 15.941 4.587 1.00 89.19 117 MET A C 1
ATOM 982 O O . MET A 1 117 ? 5.066 15.837 3.375 1.00 89.19 117 MET A O 1
ATOM 986 N N . ARG A 1 118 ? 4.174 16.983 5.090 1.00 89.00 118 ARG A N 1
ATOM 987 C CA . ARG A 1 118 ? 3.658 18.084 4.263 1.00 89.00 118 ARG A CA 1
ATOM 988 C C . ARG A 1 118 ? 4.781 18.900 3.616 1.00 89.00 118 ARG A C 1
ATOM 990 O O . ARG A 1 118 ? 4.654 19.269 2.449 1.00 89.00 118 ARG A O 1
ATOM 997 N N . SER A 1 119 ? 5.867 19.151 4.346 1.00 87.56 119 SER A N 1
ATOM 998 C CA . SER A 1 119 ? 7.079 19.820 3.850 1.00 87.56 119 SER A CA 1
ATOM 999 C C . SER A 1 119 ? 7.710 19.043 2.688 1.00 87.56 119 SER A C 1
ATOM 1001 O O . SER A 1 119 ? 7.948 19.601 1.614 1.00 87.56 119 SER A O 1
ATOM 1003 N N . VAL A 1 120 ? 7.881 17.728 2.854 1.00 92.12 120 VAL A N 1
ATOM 1004 C CA . VAL A 1 120 ? 8.411 16.820 1.825 1.00 92.12 120 VAL A CA 1
ATOM 1005 C C . VAL A 1 120 ? 7.503 16.763 0.596 1.00 92.12 120 VAL A C 1
ATOM 1007 O O . VAL A 1 120 ? 8.003 16.868 -0.522 1.00 92.12 120 VAL A O 1
ATOM 1010 N N . TYR A 1 121 ? 6.182 16.676 0.774 1.00 91.56 121 TYR A N 1
ATOM 1011 C CA . TYR A 1 121 ? 5.224 16.683 -0.338 1.00 91.56 121 TYR A CA 1
ATOM 1012 C C . TYR A 1 121 ? 5.263 17.991 -1.146 1.00 91.56 121 TYR A C 1
ATOM 1014 O O . TYR A 1 121 ? 5.341 17.968 -2.376 1.00 91.56 121 TYR A O 1
ATOM 1022 N N . GLN A 1 122 ? 5.262 19.145 -0.467 1.00 90.62 122 GLN A N 1
ATOM 1023 C CA . GLN A 1 122 ? 5.388 20.446 -1.132 1.00 90.62 122 GLN A CA 1
ATOM 1024 C C . GLN A 1 122 ? 6.701 20.546 -1.913 1.00 90.62 122 GLN A C 1
ATOM 1026 O O . GLN A 1 122 ? 6.712 21.013 -3.051 1.00 90.62 122 GLN A O 1
ATOM 1031 N N . PHE A 1 123 ? 7.799 20.064 -1.332 1.00 87.06 123 PHE A N 1
ATOM 1032 C CA . PHE A 1 123 ? 9.105 20.077 -1.975 1.00 87.06 123 PHE A CA 1
ATOM 1033 C C . PHE A 1 123 ? 9.178 19.138 -3.190 1.00 87.06 123 PHE A C 1
ATOM 1035 O O . PHE A 1 123 ? 9.706 19.537 -4.229 1.00 87.06 123 PHE A O 1
ATOM 1042 N N . ALA A 1 124 ? 8.575 17.947 -3.111 1.00 92.44 124 ALA A N 1
ATOM 1043 C CA . ALA A 1 124 ? 8.451 17.022 -4.237 1.00 92.44 124 ALA A CA 1
ATOM 1044 C C . ALA A 1 124 ? 7.712 17.661 -5.425 1.00 92.44 124 ALA A C 1
ATOM 1046 O O . ALA A 1 124 ? 8.211 17.608 -6.546 1.00 92.44 124 ALA A O 1
ATOM 1047 N N . SER A 1 125 ? 6.595 18.354 -5.176 1.00 90.25 125 SER A N 1
ATOM 1048 C CA . SER A 1 125 ? 5.843 19.071 -6.218 1.00 90.25 125 SER A CA 1
ATOM 1049 C C . SER A 1 125 ? 6.667 20.190 -6.883 1.00 90.25 125 SER A C 1
ATOM 1051 O O . SER A 1 125 ? 6.618 20.372 -8.104 1.00 90.25 125 SER A O 1
ATOM 1053 N N . VAL A 1 126 ? 7.501 20.911 -6.117 1.00 90.44 126 VAL A N 1
ATOM 1054 C CA . VAL A 1 126 ? 8.435 21.894 -6.695 1.00 90.44 126 VAL A CA 1
ATOM 1055 C C . VAL A 1 126 ? 9.479 21.211 -7.585 1.00 90.44 126 VAL A C 1
ATOM 1057 O O . VAL A 1 126 ? 9.718 21.686 -8.699 1.00 90.44 126 VAL A O 1
ATOM 1060 N N . VAL A 1 127 ? 10.069 20.096 -7.142 1.00 91.25 127 VAL A N 1
ATOM 1061 C CA . VAL A 1 127 ? 11.034 19.310 -7.934 1.00 91.25 127 VAL A CA 1
ATOM 1062 C C . VAL A 1 127 ? 10.399 18.801 -9.232 1.00 91.25 127 VAL A C 1
ATOM 1064 O O . VAL A 1 127 ? 10.962 19.013 -10.305 1.00 91.25 127 VAL A O 1
ATOM 1067 N N . GLU A 1 128 ? 9.210 18.208 -9.155 1.00 92.44 128 GLU A N 1
ATOM 1068 C CA . GLU A 1 128 ? 8.444 17.689 -10.294 1.00 92.44 128 GLU A CA 1
ATOM 1069 C C . GLU A 1 128 ? 8.183 18.778 -11.347 1.00 92.44 128 GLU A C 1
ATOM 1071 O O . GLU A 1 128 ? 8.537 18.611 -12.517 1.00 92.44 128 GLU A O 1
ATOM 1076 N N . SER A 1 129 ? 7.675 19.945 -10.930 1.00 88.75 129 SER A N 1
ATOM 1077 C CA . SER A 1 129 ? 7.412 21.067 -11.846 1.00 88.75 129 SER A CA 1
ATOM 1078 C C . SER A 1 129 ? 8.674 21.574 -12.566 1.00 88.75 129 SER A C 1
ATOM 1080 O O . SER A 1 129 ? 8.616 22.002 -13.723 1.00 88.75 129 SER A O 1
ATOM 1082 N N . ARG A 1 130 ? 9.841 21.502 -11.909 1.00 88.88 130 ARG A N 1
ATOM 1083 C CA . ARG A 1 130 ? 11.136 21.891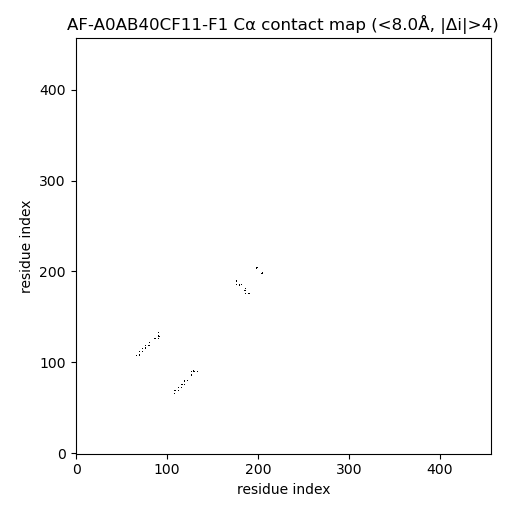 -12.488 1.00 88.88 130 ARG A CA 1
ATOM 1084 C C . ARG A 1 130 ? 11.691 20.821 -13.433 1.00 88.88 130 ARG A C 1
ATOM 1086 O O . ARG A 1 130 ? 12.253 21.191 -14.465 1.00 88.88 130 ARG A O 1
ATOM 1093 N N . ILE A 1 131 ? 11.493 19.533 -13.134 1.00 91.19 131 ILE A N 1
ATOM 1094 C CA . ILE A 1 131 ? 11.831 18.421 -14.039 1.00 91.19 131 ILE A CA 1
ATOM 1095 C C . ILE A 1 131 ? 11.020 18.538 -15.332 1.00 91.19 131 ILE A C 1
ATOM 1097 O O . ILE A 1 131 ? 11.617 18.594 -16.407 1.00 91.19 131 ILE A O 1
ATOM 1101 N N . ALA A 1 132 ? 9.695 18.686 -15.224 1.00 92.31 132 ALA A N 1
ATOM 1102 C CA . ALA A 1 132 ? 8.801 18.848 -16.370 1.00 92.31 132 ALA A CA 1
ATOM 1103 C C . ALA A 1 132 ? 9.214 20.038 -17.256 1.00 92.31 132 ALA A C 1
ATOM 1105 O O . ALA A 1 132 ? 9.317 19.906 -18.475 1.00 92.31 132 ALA A O 1
ATOM 1106 N N . LYS A 1 133 ? 9.564 21.185 -16.652 1.00 91.69 133 LYS A N 1
ATOM 1107 C CA . LYS A 1 133 ? 10.059 22.353 -17.398 1.00 91.69 133 LYS A CA 1
ATOM 1108 C C . LYS A 1 133 ? 11.391 22.093 -18.120 1.00 91.69 133 LYS A C 1
ATOM 1110 O O . LYS A 1 133 ? 11.562 22.552 -19.248 1.00 91.69 133 LYS A O 1
ATOM 1115 N N . ARG A 1 134 ? 12.348 21.376 -17.509 1.00 89.12 134 ARG A N 1
ATOM 1116 C CA . ARG A 1 134 ? 13.602 20.998 -18.201 1.00 89.12 134 ARG A CA 1
ATOM 1117 C C . ARG A 1 134 ? 13.357 19.995 -19.328 1.00 89.12 134 ARG A C 1
ATOM 1119 O O . ARG A 1 134 ? 14.049 20.051 -20.340 1.00 89.12 134 ARG A O 1
ATOM 1126 N N . GLU A 1 135 ? 12.397 19.091 -19.173 1.00 91.62 135 GLU A N 1
ATOM 1127 C CA . GLU A 1 135 ? 12.013 18.147 -20.222 1.00 91.62 135 GLU A CA 1
ATOM 1128 C C . GLU A 1 135 ? 11.328 18.839 -21.408 1.00 91.62 135 GLU A C 1
ATOM 1130 O O . GLU A 1 135 ? 11.673 18.563 -22.558 1.00 91.62 135 GLU A O 1
ATOM 1135 N N . GLU A 1 136 ? 10.455 19.816 -21.156 1.00 94.25 136 GLU A N 1
ATOM 1136 C CA . GLU A 1 136 ? 9.864 20.660 -22.202 1.00 94.25 136 GLU A CA 1
ATOM 1137 C C . GLU A 1 136 ? 10.941 21.412 -23.010 1.00 94.25 136 GLU A C 1
ATOM 1139 O O . GLU A 1 136 ? 10.894 21.444 -24.238 1.00 94.25 136 GLU A O 1
ATOM 1144 N N . ILE A 1 137 ? 11.953 21.979 -22.343 1.00 91.94 137 ILE A N 1
ATOM 1145 C CA . ILE A 1 137 ? 13.079 22.641 -23.025 1.00 91.94 137 ILE A CA 1
ATOM 1146 C C . ILE A 1 137 ? 13.855 21.629 -23.879 1.00 91.94 137 ILE A C 1
ATOM 1148 O O . ILE A 1 137 ? 14.041 21.857 -25.072 1.00 91.94 137 ILE A O 1
ATOM 1152 N N . ARG A 1 138 ? 14.220 20.472 -23.312 1.00 92.56 138 ARG A N 1
ATOM 1153 C CA . ARG A 1 138 ? 14.962 19.415 -24.024 1.00 92.56 138 ARG A CA 1
ATOM 1154 C C . ARG A 1 138 ? 14.202 18.879 -25.244 1.00 92.56 138 ARG A C 1
ATOM 1156 O O . ARG A 1 138 ? 14.814 18.558 -26.259 1.00 92.56 138 ARG A O 1
ATOM 1163 N N . THR A 1 139 ? 12.876 18.754 -25.159 1.00 93.12 139 THR A N 1
ATOM 1164 C CA . THR A 1 139 ? 12.049 18.300 -26.291 1.00 93.12 139 THR A CA 1
ATOM 1165 C C . THR A 1 139 ? 11.969 19.347 -27.399 1.00 93.12 139 THR A C 1
ATOM 1167 O O . THR A 1 139 ? 12.067 18.971 -28.565 1.00 93.12 139 THR A O 1
ATOM 1170 N N . LYS A 1 140 ? 11.898 20.644 -27.066 1.00 96.38 140 LYS A N 1
ATOM 1171 C CA . LYS A 1 140 ? 11.989 21.740 -28.049 1.00 96.38 140 LYS A CA 1
ATOM 1172 C C . LYS A 1 140 ? 13.359 21.799 -28.720 1.00 96.38 140 LYS A C 1
ATOM 1174 O O . LYS A 1 140 ? 13.422 21.794 -29.943 1.00 96.38 140 LYS A O 1
ATOM 1179 N N . GLU A 1 141 ? 14.443 21.756 -27.944 1.00 94.56 141 GLU A N 1
ATOM 1180 C CA . GLU A 1 141 ? 15.816 21.701 -28.472 1.00 94.56 141 GLU A CA 1
ATOM 1181 C C . GLU A 1 141 ? 16.012 20.506 -29.412 1.00 94.56 141 GLU A C 1
ATOM 1183 O O . GLU A 1 141 ? 16.629 20.643 -30.468 1.00 94.56 141 GLU A O 1
ATOM 1188 N N . LYS A 1 142 ? 15.444 19.340 -29.072 1.00 95.38 142 LYS A N 1
ATOM 1189 C CA . LYS A 1 142 ? 15.461 18.170 -29.954 1.00 95.38 142 LYS A CA 1
ATOM 1190 C C . LYS A 1 142 ? 14.681 18.416 -31.251 1.00 95.38 142 LYS A C 1
ATOM 1192 O O . LYS A 1 142 ? 15.209 18.113 -32.313 1.00 95.38 142 LYS A O 1
ATOM 1197 N N . MET A 1 143 ? 13.473 18.979 -31.188 1.00 95.19 143 MET A N 1
ATOM 1198 C CA . MET A 1 143 ? 12.694 19.304 -32.391 1.00 95.19 143 MET A CA 1
ATOM 1199 C C . MET A 1 143 ? 13.424 20.306 -33.298 1.00 95.19 143 MET A C 1
ATOM 1201 O O . MET A 1 143 ? 13.465 20.097 -34.506 1.00 95.19 143 MET A O 1
ATOM 1205 N N . GLU A 1 144 ? 14.067 21.335 -32.735 1.00 96.31 144 GLU A N 1
ATOM 1206 C CA . GLU A 1 144 ? 14.904 22.274 -33.499 1.00 96.31 144 GLU A CA 1
ATOM 1207 C C . GLU A 1 144 ? 16.131 21.595 -34.133 1.00 96.31 144 GLU A C 1
ATOM 1209 O O . GLU A 1 144 ? 16.521 21.932 -35.251 1.00 96.31 144 GLU A O 1
ATOM 1214 N N . MET A 1 145 ? 16.765 20.648 -33.433 1.00 95.06 145 MET A N 1
ATOM 1215 C CA . MET A 1 145 ? 17.867 19.847 -33.983 1.00 95.06 145 MET A CA 1
ATOM 1216 C C . MET A 1 145 ? 17.382 18.957 -35.133 1.00 95.06 145 MET A C 1
ATOM 1218 O O . MET A 1 145 ? 18.014 18.940 -36.188 1.00 95.06 145 MET A O 1
ATOM 1222 N N . ASP A 1 146 ? 16.255 18.265 -34.957 1.00 95.56 146 ASP A N 1
ATOM 1223 C CA . ASP A 1 146 ? 15.653 17.395 -35.972 1.00 95.56 146 ASP A CA 1
ATOM 1224 C C . ASP A 1 146 ? 15.224 18.211 -37.215 1.00 95.56 146 ASP A C 1
ATOM 1226 O O . ASP A 1 146 ? 15.482 17.791 -38.344 1.00 95.56 146 ASP A O 1
ATOM 1230 N N . GLU A 1 147 ? 14.669 19.418 -37.042 1.00 97.31 147 GLU A N 1
ATOM 1231 C CA . GLU A 1 147 ? 14.345 20.354 -38.134 1.00 97.31 147 GLU A CA 1
ATOM 1232 C C . GLU A 1 147 ? 15.598 20.810 -38.902 1.00 97.31 147 GLU A C 1
ATOM 1234 O O . GLU A 1 147 ? 15.633 20.742 -40.134 1.00 97.31 147 GLU A O 1
ATOM 1239 N N . ARG A 1 148 ? 16.672 21.190 -38.194 1.00 97.19 148 ARG A N 1
ATOM 1240 C CA . ARG A 1 148 ? 17.965 21.536 -38.819 1.00 97.19 148 ARG A CA 1
ATOM 1241 C C . ARG A 1 148 ? 18.571 20.352 -39.572 1.00 97.19 148 ARG A C 1
ATOM 1243 O O . ARG A 1 148 ? 19.128 20.544 -40.650 1.00 97.19 148 ARG A O 1
ATOM 1250 N N . ILE A 1 149 ? 18.450 19.133 -39.044 1.00 97.12 149 ILE A N 1
ATOM 1251 C CA . ILE A 1 149 ? 18.903 17.909 -39.722 1.00 97.12 149 ILE A CA 1
ATOM 1252 C C . ILE A 1 149 ? 18.083 17.662 -40.995 1.00 97.12 149 ILE A C 1
ATOM 1254 O O . ILE A 1 149 ? 18.670 17.351 -42.030 1.00 97.12 149 ILE A O 1
ATOM 1258 N N . MET A 1 150 ? 16.758 17.842 -40.964 1.00 95.75 150 MET A N 1
ATOM 1259 C CA . MET A 1 150 ? 15.916 17.719 -42.162 1.00 95.75 150 MET A CA 1
ATOM 1260 C C . MET A 1 150 ? 16.289 18.750 -43.235 1.00 95.75 150 MET A C 1
ATOM 1262 O O . MET A 1 150 ? 16.481 18.356 -44.384 1.00 95.75 150 MET A O 1
ATOM 1266 N N . SER A 1 151 ? 16.490 20.019 -42.857 1.00 96.94 151 SER A N 1
ATOM 1267 C CA . SER A 1 151 ? 16.978 21.068 -43.770 1.00 96.94 151 SER A CA 1
ATOM 1268 C C . SER A 1 151 ? 18.316 20.681 -44.405 1.00 96.94 151 SER A C 1
ATOM 1270 O O . SER A 1 151 ? 18.452 20.719 -45.621 1.00 96.94 151 SER A O 1
ATOM 1272 N N . LEU A 1 152 ? 19.285 20.215 -43.608 1.00 96.44 152 LEU A N 1
ATOM 1273 C CA . LEU A 1 152 ? 20.589 19.779 -44.120 1.00 96.44 152 LEU A CA 1
ATOM 1274 C C . LEU A 1 152 ? 20.495 18.540 -45.027 1.00 96.44 152 LEU A C 1
ATOM 1276 O O . LEU A 1 152 ? 21.321 18.372 -45.924 1.00 96.44 152 LEU A O 1
ATOM 1280 N N . ILE A 1 153 ? 19.520 17.650 -44.819 1.00 96.62 153 ILE A N 1
ATOM 1281 C CA . ILE A 1 153 ? 19.263 16.514 -45.719 1.00 96.62 153 ILE A CA 1
ATOM 1282 C C . ILE A 1 153 ? 18.679 17.000 -47.053 1.00 96.62 153 ILE A C 1
ATOM 1284 O O . ILE A 1 153 ? 19.033 16.450 -48.098 1.00 96.62 153 ILE A O 1
ATOM 1288 N N . GLU A 1 154 ? 17.812 18.011 -47.036 1.00 96.62 154 GLU A N 1
ATOM 1289 C CA . GLU A 1 154 ? 17.250 18.629 -48.241 1.00 96.62 154 GLU A CA 1
ATOM 1290 C C . GLU A 1 154 ? 18.325 19.398 -49.027 1.00 96.62 154 GLU A C 1
ATOM 1292 O O . GLU A 1 154 ? 18.546 19.085 -50.197 1.00 96.62 154 GLU A O 1
ATOM 1297 N N . ASP A 1 155 ? 19.118 20.246 -48.363 1.00 95.31 155 ASP A N 1
ATOM 1298 C CA . ASP A 1 155 ? 20.267 20.944 -48.960 1.00 95.31 155 ASP A CA 1
ATOM 1299 C C . ASP A 1 155 ? 21.255 19.964 -49.624 1.00 95.31 155 ASP A C 1
ATOM 1301 O O . ASP A 1 155 ? 21.719 20.183 -50.745 1.00 95.31 155 ASP A O 1
ATOM 1305 N N . ASN A 1 156 ? 21.561 18.834 -48.972 1.00 95.62 156 ASN A N 1
ATOM 1306 C CA . ASN A 1 156 ? 22.434 17.805 -49.549 1.00 95.62 156 ASN A CA 1
ATOM 1307 C C . ASN A 1 156 ? 21.816 17.114 -50.780 1.00 95.62 156 ASN A C 1
ATOM 1309 O O . ASN A 1 156 ? 22.549 16.772 -51.713 1.00 95.62 156 ASN A O 1
ATOM 1313 N N . ARG A 1 157 ? 20.489 16.916 -50.821 1.00 96.00 157 ARG A N 1
ATOM 1314 C CA . ARG A 1 157 ? 19.791 16.384 -52.009 1.00 96.00 157 ARG A CA 1
ATOM 1315 C C . ARG A 1 157 ? 19.827 17.374 -53.167 1.00 96.00 157 ARG A C 1
ATOM 1317 O O . ARG A 1 157 ? 20.035 16.948 -54.305 1.00 96.00 157 ARG A O 1
ATOM 1324 N N . ASP A 1 158 ? 19.678 18.663 -52.884 1.00 95.69 158 ASP A N 1
ATOM 1325 C CA . ASP A 1 158 ? 19.752 19.727 -53.886 1.00 95.69 158 ASP A CA 1
ATOM 1326 C C . ASP A 1 158 ? 21.174 19.887 -54.434 1.00 95.69 158 ASP A C 1
ATOM 1328 O O . ASP A 1 158 ? 21.356 19.960 -55.652 1.00 95.69 158 ASP A O 1
ATOM 1332 N N . ILE A 1 159 ? 22.201 19.824 -53.579 1.00 95.38 159 ILE A N 1
ATOM 1333 C CA . ILE A 1 159 ? 23.613 19.793 -53.998 1.00 95.38 159 ILE A CA 1
ATOM 1334 C C . ILE A 1 159 ? 23.893 18.574 -54.891 1.00 95.38 159 ILE A C 1
ATOM 1336 O O . ILE A 1 159 ? 24.493 18.721 -55.956 1.00 95.38 159 ILE A O 1
ATOM 1340 N N . ASP A 1 160 ? 23.431 17.380 -54.518 1.00 94.75 160 ASP A N 1
ATOM 1341 C CA . ASP A 1 160 ? 23.565 16.156 -55.324 1.00 94.75 160 ASP A CA 1
ATOM 1342 C C . ASP A 1 160 ? 22.787 16.253 -56.661 1.00 94.75 160 ASP A C 1
ATOM 1344 O O . ASP A 1 160 ? 23.257 15.819 -57.719 1.00 94.75 160 ASP A O 1
ATOM 1348 N N . GLY A 1 161 ? 21.630 16.923 -56.664 1.00 95.44 161 GLY A N 1
ATOM 1349 C CA . GLY A 1 161 ? 20.895 17.313 -57.871 1.00 95.44 161 GLY A CA 1
ATOM 1350 C C . GLY A 1 161 ? 21.700 18.239 -58.792 1.00 95.44 161 GLY A C 1
ATOM 1351 O O . GLY A 1 161 ? 21.859 17.944 -59.981 1.00 95.44 161 GLY A O 1
ATOM 1352 N N . LEU A 1 162 ? 22.261 19.321 -58.248 1.00 94.94 162 LEU A N 1
ATOM 1353 C CA . LEU A 1 162 ? 23.107 20.275 -58.972 1.00 94.94 162 LEU A CA 1
ATOM 1354 C C . LEU A 1 162 ? 24.382 19.614 -59.513 1.00 94.94 162 LEU A C 1
ATOM 1356 O O . LEU A 1 162 ? 24.747 19.850 -60.666 1.00 94.94 162 LEU A O 1
ATOM 1360 N N . LEU A 1 163 ? 25.024 18.736 -58.737 1.00 93.06 163 LEU A N 1
ATOM 1361 C CA . LEU A 1 163 ? 26.189 17.959 -59.170 1.00 93.06 163 LEU A CA 1
ATOM 1362 C C . LEU A 1 163 ? 25.844 17.025 -60.336 1.00 93.06 163 LEU A C 1
ATOM 1364 O O . LEU A 1 163 ? 26.596 16.973 -61.313 1.00 93.06 163 LEU A O 1
ATOM 1368 N N . ARG A 1 164 ? 24.693 16.338 -60.301 1.00 94.25 164 ARG A N 1
ATOM 1369 C CA . ARG A 1 164 ? 24.204 15.546 -61.445 1.00 94.25 164 ARG A CA 1
ATOM 1370 C C . ARG A 1 164 ? 23.991 16.403 -62.692 1.00 94.25 164 ARG A C 1
ATOM 1372 O O . ARG A 1 164 ? 24.434 16.006 -63.771 1.00 94.25 164 ARG A O 1
ATOM 1379 N N . VAL A 1 165 ? 23.365 17.574 -62.565 1.00 92.31 165 VAL A N 1
ATOM 1380 C CA . VAL A 1 165 ? 23.160 18.500 -63.695 1.00 92.31 165 VAL A CA 1
ATOM 1381 C C . VAL A 1 165 ? 24.500 18.991 -64.252 1.00 92.31 165 VAL A C 1
ATOM 1383 O O . VAL A 1 165 ? 24.722 18.897 -65.459 1.00 92.31 165 VAL A O 1
ATOM 1386 N N . ALA A 1 166 ? 25.426 19.424 -63.395 1.00 90.38 166 ALA A N 1
ATOM 1387 C CA . ALA A 1 166 ? 26.755 19.886 -63.796 1.00 90.38 166 ALA A CA 1
ATOM 1388 C C . ALA A 1 166 ? 27.579 18.780 -64.483 1.00 90.38 166 ALA A C 1
ATOM 1390 O O . ALA A 1 166 ? 28.240 19.033 -65.493 1.00 90.38 166 ALA A O 1
ATOM 1391 N N . MET A 1 167 ? 27.503 17.534 -63.998 1.00 90.75 167 MET A N 1
ATOM 1392 C CA . MET A 1 167 ? 28.126 16.382 -64.659 1.00 90.75 167 MET A CA 1
ATOM 1393 C C . MET A 1 167 ? 27.508 16.105 -66.036 1.00 90.75 167 MET A C 1
ATOM 1395 O O . MET A 1 167 ? 28.246 15.868 -66.994 1.00 90.75 167 MET A O 1
ATOM 1399 N N . LEU A 1 168 ? 26.181 16.185 -66.181 1.00 91.56 168 LEU A N 1
ATOM 1400 C CA . LEU A 1 168 ? 25.510 16.020 -67.475 1.00 91.56 168 LEU A CA 1
ATOM 1401 C C . LEU A 1 168 ? 25.862 17.144 -68.465 1.00 91.56 168 LEU A C 1
ATOM 1403 O O . LEU A 1 168 ? 26.133 16.851 -69.634 1.00 91.56 168 LEU A O 1
ATOM 1407 N N . GLU A 1 169 ? 25.911 18.405 -68.020 1.00 86.19 169 GLU A N 1
ATOM 1408 C CA . GLU A 1 169 ? 26.381 19.530 -68.842 1.00 86.19 169 GLU A CA 1
ATOM 1409 C C . GLU A 1 169 ? 27.843 19.324 -69.271 1.00 86.19 169 GLU A C 1
ATOM 1411 O O . GLU A 1 169 ? 28.135 19.404 -70.467 1.00 86.19 169 GLU A O 1
ATOM 1416 N N . LYS A 1 170 ? 28.743 18.951 -68.348 1.00 85.00 170 LYS A N 1
ATOM 1417 C CA . LYS A 1 170 ? 30.147 18.620 -68.653 1.00 85.00 170 LYS A CA 1
ATOM 1418 C C . LYS A 1 170 ? 30.257 17.516 -69.709 1.00 85.00 170 LYS A C 1
ATOM 1420 O O . LYS A 1 170 ? 30.914 17.720 -70.728 1.00 85.00 170 LYS A O 1
ATOM 1425 N N . MET A 1 171 ? 29.575 16.382 -69.524 1.00 84.62 171 MET A N 1
ATOM 1426 C CA . MET A 1 171 ? 29.589 15.283 -70.500 1.00 84.62 171 MET A CA 1
ATOM 1427 C C . MET A 1 171 ? 29.035 15.715 -71.866 1.00 84.62 171 MET A C 1
ATOM 1429 O O . MET A 1 171 ? 29.510 15.258 -72.906 1.00 84.62 171 MET A O 1
ATOM 1433 N N . ASN A 1 172 ? 28.024 16.587 -71.899 1.00 84.12 172 ASN A N 1
ATOM 1434 C CA . ASN A 1 172 ? 27.496 17.130 -73.150 1.00 84.12 172 ASN A CA 1
ATOM 1435 C C . ASN A 1 172 ? 28.518 18.033 -73.853 1.00 84.12 172 ASN A C 1
ATOM 1437 O O . ASN A 1 172 ? 28.725 17.876 -75.059 1.00 84.12 172 ASN A O 1
ATOM 1441 N N . LEU A 1 173 ? 29.208 18.906 -73.116 1.00 79.38 173 LEU A N 1
ATOM 1442 C CA . LEU A 1 173 ? 30.287 19.736 -73.654 1.00 79.38 173 LEU A CA 1
ATOM 1443 C C . LEU A 1 173 ? 31.444 18.878 -74.186 1.00 79.38 173 LEU A C 1
ATOM 1445 O O . LEU A 1 173 ? 31.845 19.058 -75.336 1.00 79.38 173 LEU A O 1
ATOM 1449 N N . GLU A 1 174 ? 31.899 17.871 -73.438 1.00 77.31 174 GLU A N 1
ATOM 1450 C CA . GLU A 1 174 ? 32.922 16.911 -73.881 1.00 77.31 174 GLU A CA 1
ATOM 1451 C C . GLU A 1 174 ? 32.502 16.165 -75.160 1.00 77.31 174 GLU A C 1
ATOM 1453 O O . GLU A 1 174 ? 33.288 16.050 -76.104 1.00 77.31 174 GLU A O 1
ATOM 1458 N N . ARG A 1 175 ? 31.236 15.731 -75.269 1.00 80.62 175 ARG A N 1
ATOM 1459 C CA . ARG A 1 175 ? 30.693 15.143 -76.510 1.00 80.62 175 ARG A CA 1
ATOM 1460 C C . ARG A 1 175 ? 30.688 16.134 -77.675 1.00 80.62 175 ARG A C 1
ATOM 1462 O O . ARG A 1 175 ? 30.933 15.713 -78.805 1.00 80.62 175 ARG A O 1
ATOM 1469 N N . THR A 1 176 ? 30.400 17.420 -77.453 1.00 75.81 176 THR A N 1
ATOM 1470 C CA . THR A 1 176 ? 30.480 18.433 -78.525 1.00 75.81 176 THR A CA 1
ATOM 1471 C C . THR A 1 176 ? 31.921 18.715 -78.944 1.00 75.81 176 THR A C 1
ATOM 1473 O O . THR A 1 176 ? 32.199 18.769 -80.141 1.00 75.81 176 THR A O 1
ATOM 1476 N N . LEU A 1 177 ? 32.854 18.777 -77.992 1.00 69.94 177 LEU A N 1
ATOM 1477 C CA . LEU A 1 177 ? 34.280 18.973 -78.247 1.00 69.94 177 LEU A CA 1
ATOM 1478 C C . LEU A 1 177 ? 34.883 17.797 -79.032 1.00 69.94 177 LEU A C 1
ATOM 1480 O O . LEU A 1 177 ? 35.580 18.005 -80.024 1.00 69.94 177 LEU A O 1
ATOM 1484 N N . ASN A 1 178 ? 34.540 16.561 -78.660 1.00 68.38 178 ASN A N 1
ATOM 1485 C CA . ASN A 1 178 ? 34.990 15.349 -79.353 1.00 68.38 178 ASN A CA 1
ATOM 1486 C C . ASN A 1 178 ? 34.453 15.237 -80.794 1.00 68.38 178 ASN A C 1
ATOM 1488 O O . ASN A 1 178 ? 35.081 14.589 -81.632 1.00 68.38 178 ASN A O 1
ATOM 1492 N N . LYS A 1 179 ? 33.334 15.903 -81.119 1.00 69.31 179 LYS A N 1
ATOM 1493 C CA . LYS A 1 179 ? 32.812 16.001 -82.496 1.00 69.31 179 LYS A CA 1
ATOM 1494 C C . LYS A 1 179 ? 33.596 16.992 -83.371 1.00 69.31 179 LYS A C 1
ATOM 1496 O O . LYS A 1 179 ? 33.585 16.835 -84.593 1.00 69.31 179 LYS A O 1
ATOM 1501 N N . LEU A 1 180 ? 34.327 17.961 -82.804 1.00 62.34 180 LEU A N 1
ATOM 1502 C CA . LEU A 1 180 ? 35.226 18.846 -83.563 1.00 62.34 180 LEU A CA 1
ATOM 1503 C C . LEU A 1 180 ? 36.531 18.125 -83.959 1.00 62.34 180 LEU A C 1
ATOM 1505 O O . LEU A 1 180 ? 37.618 18.402 -83.451 1.00 62.34 180 LEU A O 1
ATOM 1509 N N . LYS A 1 181 ? 36.460 17.216 -84.935 1.00 56.00 181 LYS A N 1
ATOM 1510 C CA . LYS A 1 181 ? 37.637 16.547 -85.522 1.00 56.00 181 LYS A CA 1
ATOM 1511 C C . LYS A 1 181 ? 38.277 17.374 -86.658 1.00 56.00 181 LYS A C 1
ATOM 1513 O O . LYS A 1 181 ? 38.468 16.870 -87.762 1.00 56.00 181 LYS A O 1
ATOM 1518 N N . ARG A 1 182 ? 38.584 18.653 -86.396 1.00 53.81 182 ARG A N 1
ATOM 1519 C CA . ARG A 1 182 ? 39.325 19.572 -87.294 1.00 53.81 182 ARG A CA 1
ATOM 1520 C C . ARG A 1 182 ? 40.424 20.342 -86.526 1.00 53.81 182 ARG A C 1
ATOM 1522 O O . ARG A 1 182 ? 40.680 20.000 -85.372 1.00 53.81 182 ARG A O 1
ATOM 1529 N N . SER A 1 183 ? 41.153 21.234 -87.207 1.00 56.41 183 SER A N 1
ATOM 1530 C CA . SER A 1 183 ? 42.512 21.716 -86.867 1.00 56.41 183 SER A CA 1
ATOM 1531 C C . SER A 1 183 ? 42.701 22.330 -85.465 1.00 56.41 183 SER A C 1
ATOM 1533 O O . SER A 1 183 ? 41.742 22.697 -84.784 1.00 56.41 183 SER A O 1
ATOM 1535 N N . GLY A 1 184 ? 43.969 22.446 -85.040 1.00 61.47 184 GLY A N 1
ATOM 1536 C CA . GLY A 1 184 ? 44.378 22.942 -83.716 1.00 61.47 184 GLY A CA 1
ATOM 1537 C C . GLY A 1 184 ? 43.777 24.302 -83.338 1.00 61.47 184 GLY A C 1
ATOM 1538 O O . GLY A 1 184 ? 43.185 24.411 -82.262 1.00 61.47 184 GLY A O 1
ATOM 1539 N N . GLU A 1 185 ? 43.830 25.290 -84.241 1.00 60.03 185 GLU A N 1
ATOM 1540 C CA . GLU A 1 185 ? 43.132 26.580 -84.104 1.00 60.03 185 GLU A CA 1
ATOM 1541 C C . GLU A 1 185 ? 41.638 26.416 -83.805 1.00 60.03 185 GLU A C 1
ATOM 1543 O O . GLU A 1 185 ? 41.136 26.970 -82.828 1.00 60.03 185 GLU A O 1
ATOM 1548 N N . GLN A 1 186 ? 40.912 25.633 -84.612 1.00 60.81 186 GLN A N 1
ATOM 1549 C CA . GLN A 1 186 ? 39.452 25.521 -84.496 1.00 60.81 186 GLN A CA 1
ATOM 1550 C C . GLN A 1 186 ? 39.026 24.893 -83.163 1.00 60.81 186 GLN A C 1
ATOM 1552 O O . GLN A 1 186 ? 38.021 25.305 -82.582 1.00 60.81 186 GLN A O 1
ATOM 1557 N N . LYS A 1 187 ? 39.814 23.948 -82.636 1.00 64.56 187 LYS A N 1
ATOM 1558 C CA . LYS A 1 187 ? 39.605 23.406 -81.286 1.00 64.56 187 LYS A CA 1
ATOM 1559 C C . LYS A 1 187 ? 39.861 24.447 -80.198 1.00 64.56 187 LYS A C 1
ATOM 1561 O O . LYS A 1 187 ? 39.045 24.554 -79.287 1.00 64.56 187 LYS A O 1
ATOM 1566 N N . ARG A 1 188 ? 40.947 25.226 -80.289 1.00 66.12 188 ARG A N 1
ATOM 1567 C CA . ARG A 1 188 ? 41.246 26.296 -79.317 1.00 66.12 188 ARG A CA 1
ATOM 1568 C C . ARG A 1 188 ? 40.144 27.355 -79.285 1.00 66.12 188 ARG A C 1
ATOM 1570 O O . ARG A 1 188 ? 39.661 27.674 -78.203 1.00 66.12 188 ARG A O 1
ATOM 1577 N N . VAL A 1 189 ? 39.690 27.832 -80.445 1.00 67.44 189 VAL A N 1
ATOM 1578 C CA . VAL A 1 189 ? 38.607 28.829 -80.539 1.00 67.44 189 VAL A CA 1
ATOM 1579 C C . VAL A 1 189 ? 37.290 28.284 -79.974 1.00 67.44 189 VAL A C 1
ATOM 1581 O O . VAL A 1 189 ? 36.618 28.985 -79.223 1.00 67.44 189 VAL A O 1
ATOM 1584 N N . ALA A 1 190 ? 36.939 27.023 -80.251 1.00 66.75 190 ALA A N 1
ATOM 1585 C CA . ALA A 1 190 ? 35.732 26.411 -79.690 1.00 66.75 190 ALA A CA 1
ATOM 1586 C C . ALA A 1 190 ? 35.803 26.233 -78.160 1.00 66.75 190 ALA A C 1
ATOM 1588 O O . ALA A 1 190 ? 34.815 26.484 -77.475 1.00 66.75 190 ALA A O 1
ATOM 1589 N N . ILE A 1 191 ? 36.963 25.843 -77.614 1.00 71.19 191 ILE A N 1
ATOM 1590 C CA . ILE A 1 191 ? 37.179 25.759 -76.159 1.00 71.19 191 ILE A CA 1
ATOM 1591 C C . ILE A 1 191 ? 37.039 27.144 -75.517 1.00 71.19 191 ILE A C 1
ATOM 1593 O O . ILE A 1 191 ? 36.357 27.266 -74.503 1.00 71.19 191 ILE A O 1
ATOM 1597 N N . LEU A 1 192 ? 37.617 28.185 -76.125 1.00 71.38 192 LEU A N 1
ATOM 1598 C CA . LEU A 1 192 ? 37.501 29.563 -75.640 1.00 71.38 192 LEU A CA 1
ATOM 1599 C C . LEU A 1 192 ? 36.048 30.060 -75.664 1.00 71.38 192 LEU A C 1
ATOM 1601 O O . LEU A 1 192 ? 35.592 30.584 -74.658 1.00 71.38 192 LEU A O 1
ATOM 1605 N N . GLN A 1 193 ? 35.285 29.813 -76.733 1.00 72.38 193 GLN A N 1
ATOM 1606 C CA . GLN A 1 193 ? 33.861 30.189 -76.803 1.00 72.38 193 GLN A CA 1
ATOM 1607 C C . GLN A 1 193 ? 32.970 29.407 -75.822 1.00 72.38 193 GLN A C 1
ATOM 1609 O O . GLN A 1 193 ? 31.968 29.933 -75.333 1.00 72.38 193 GLN A O 1
ATOM 1614 N N . ILE A 1 194 ? 33.300 28.144 -75.529 1.00 72.94 194 ILE A N 1
ATOM 1615 C CA . ILE A 1 194 ? 32.604 27.354 -74.502 1.00 72.94 194 ILE A CA 1
ATOM 1616 C C . ILE A 1 194 ? 32.938 27.893 -73.106 1.00 72.94 194 ILE A C 1
ATOM 1618 O O . ILE A 1 194 ? 32.029 28.061 -72.295 1.00 72.94 194 ILE A O 1
ATOM 1622 N N . ALA A 1 195 ? 34.209 28.211 -72.844 1.00 73.56 195 ALA A N 1
ATOM 1623 C CA . ALA A 1 195 ? 34.642 28.825 -71.593 1.00 73.56 195 ALA A CA 1
ATOM 1624 C C . ALA A 1 195 ? 33.997 30.206 -71.391 1.00 73.56 195 ALA A C 1
ATOM 1626 O O . ALA A 1 195 ? 33.453 30.456 -70.324 1.00 73.56 195 ALA A O 1
ATOM 1627 N N . GLU A 1 196 ? 33.969 31.053 -72.422 1.00 70.94 196 GLU A N 1
ATOM 1628 C CA . GLU A 1 196 ? 33.344 32.382 -72.427 1.00 70.94 196 GLU A CA 1
ATOM 1629 C C . GLU A 1 196 ? 31.840 32.309 -72.121 1.00 70.94 196 GLU A C 1
ATOM 1631 O O . GLU A 1 196 ? 31.364 32.993 -71.216 1.00 70.94 196 GLU A O 1
ATOM 1636 N N . ARG A 1 197 ? 31.092 31.418 -72.793 1.00 70.81 197 ARG A N 1
ATOM 1637 C CA . ARG A 1 197 ? 29.663 31.185 -72.495 1.00 70.81 197 ARG A CA 1
ATOM 1638 C C . ARG A 1 197 ? 29.430 30.604 -71.102 1.00 70.81 197 ARG A C 1
ATOM 1640 O O . ARG A 1 197 ? 28.424 30.929 -70.475 1.00 70.81 197 ARG A O 1
ATOM 1647 N N . GLY A 1 198 ? 30.332 29.745 -70.626 1.00 68.06 198 GLY A N 1
ATOM 1648 C CA . GLY A 1 198 ? 30.313 29.232 -69.258 1.00 68.06 198 GLY A CA 1
ATOM 1649 C C . GLY A 1 198 ? 30.470 30.364 -68.244 1.00 68.06 198 GLY A C 1
ATOM 1650 O O . GLY A 1 198 ? 29.611 30.532 -67.384 1.00 68.06 198 GLY A O 1
ATOM 1651 N N . LEU A 1 199 ? 31.504 31.193 -68.414 1.00 68.56 199 LEU A N 1
ATOM 1652 C CA . LEU A 1 199 ? 31.796 32.366 -67.585 1.00 68.56 199 LEU A CA 1
ATOM 1653 C C . LEU A 1 199 ? 30.623 33.362 -67.567 1.00 68.56 199 LEU A C 1
ATOM 1655 O O . LEU A 1 199 ? 30.214 33.809 -66.496 1.00 68.56 199 LEU A O 1
ATOM 1659 N N . GLN A 1 200 ? 30.015 33.628 -68.729 1.00 67.50 200 GLN A N 1
ATOM 1660 C CA . GLN A 1 200 ? 28.811 34.459 -68.851 1.00 67.50 200 GLN A CA 1
ATOM 1661 C C . GLN A 1 200 ? 27.618 33.898 -68.063 1.00 67.50 200 GLN A C 1
ATOM 1663 O O . GLN A 1 200 ? 26.921 34.666 -67.402 1.00 67.50 200 GLN A O 1
ATOM 1668 N N . LYS A 1 201 ? 27.391 32.575 -68.092 1.00 67.81 201 LYS A N 1
ATOM 1669 C CA . LYS A 1 201 ? 26.307 31.910 -67.343 1.00 67.81 201 LYS A CA 1
ATOM 1670 C C . LYS A 1 201 ? 26.448 32.068 -65.820 1.00 67.81 201 LYS A C 1
ATOM 1672 O O . LYS A 1 201 ? 25.429 32.156 -65.144 1.00 67.81 201 LYS A O 1
ATOM 1677 N N . VAL A 1 202 ? 27.676 32.121 -65.292 1.00 64.25 202 VAL A N 1
ATOM 1678 C CA . VAL A 1 202 ? 27.972 32.401 -63.866 1.00 64.25 202 VAL A CA 1
ATOM 1679 C C . VAL A 1 202 ? 28.314 33.876 -63.582 1.00 64.25 202 VAL A C 1
ATOM 1681 O O . VAL A 1 202 ? 28.836 34.201 -62.520 1.00 64.25 202 VAL A O 1
ATOM 1684 N N . GLY A 1 203 ? 27.991 34.793 -64.501 1.00 56.47 203 GLY A N 1
ATOM 1685 C CA . GLY A 1 203 ? 28.042 36.243 -64.263 1.00 56.47 203 GLY A CA 1
ATOM 1686 C C . GLY A 1 203 ? 29.415 36.913 -64.398 1.00 56.47 203 GLY A C 1
ATOM 1687 O O . GLY A 1 203 ? 29.517 38.120 -64.188 1.00 56.47 203 GLY A O 1
ATOM 1688 N N . PHE A 1 204 ? 30.462 36.186 -64.795 1.00 52.41 204 PHE A N 1
ATOM 1689 C CA . PHE A 1 204 ? 31.795 36.741 -65.050 1.00 52.41 204 PHE A CA 1
ATOM 1690 C C . PHE A 1 204 ? 31.987 37.017 -66.550 1.00 52.41 204 PHE A C 1
ATOM 1692 O O . PHE A 1 204 ? 32.400 36.147 -67.313 1.00 52.41 204 PHE A O 1
ATOM 1699 N N . GLY A 1 205 ? 31.699 38.246 -66.986 1.00 44.62 205 GLY A N 1
ATOM 1700 C CA . GLY A 1 205 ? 31.989 38.715 -68.347 1.00 44.62 205 GLY A CA 1
ATOM 1701 C C . GLY A 1 205 ? 33.290 39.519 -68.410 1.00 44.62 205 GLY A C 1
ATOM 1702 O O . GLY A 1 205 ? 33.385 40.566 -67.774 1.00 44.62 205 GLY A O 1
ATOM 1703 N N . PHE A 1 206 ? 34.271 39.071 -69.199 1.00 43.69 206 PHE A N 1
ATOM 1704 C CA . PHE A 1 206 ? 35.529 39.793 -69.427 1.00 43.69 206 PHE A CA 1
ATOM 1705 C C . PHE A 1 206 ? 35.643 40.183 -70.907 1.00 43.69 206 PHE A C 1
ATOM 1707 O O . PHE A 1 206 ? 35.677 39.315 -71.775 1.00 43.69 206 PHE A O 1
ATOM 1714 N N . MET A 1 207 ? 35.680 41.484 -71.211 1.00 42.97 207 MET A N 1
ATOM 1715 C CA . MET A 1 207 ? 35.835 41.975 -72.586 1.00 42.97 207 MET A CA 1
ATOM 1716 C C . MET A 1 207 ? 37.313 41.946 -72.992 1.00 42.97 207 MET A C 1
ATOM 1718 O O . MET A 1 207 ? 38.129 42.602 -72.350 1.00 42.97 207 MET A O 1
ATOM 1722 N N . MET A 1 208 ? 37.653 41.259 -74.086 1.00 40.91 208 MET A N 1
ATOM 1723 C CA . MET A 1 208 ? 38.989 41.322 -74.689 1.00 40.91 208 MET A CA 1
ATOM 1724 C C . MET A 1 208 ? 38.870 41.568 -76.197 1.00 40.91 208 MET A C 1
ATOM 1726 O O . MET A 1 208 ? 38.170 40.841 -76.899 1.00 40.91 208 MET A O 1
ATOM 1730 N N . SER A 1 209 ? 39.521 42.627 -76.682 1.00 30.28 209 SER A N 1
ATOM 1731 C CA . SER A 1 209 ? 39.421 43.088 -78.073 1.00 30.28 209 SER A CA 1
ATOM 1732 C C . SER A 1 209 ? 40.414 42.377 -79.001 1.00 30.28 209 SER A C 1
ATOM 1734 O O . SER A 1 209 ? 41.504 41.988 -78.585 1.00 30.28 209 SER A O 1
ATOM 1736 N N . SER A 1 210 ? 40.044 42.241 -80.273 1.00 36.72 210 SER A N 1
ATOM 1737 C CA . SER A 1 210 ? 40.826 41.610 -81.342 1.00 36.72 210 SER A CA 1
ATOM 1738 C C . SER A 1 210 ? 41.832 42.557 -82.008 1.00 36.72 210 SER A C 1
ATOM 1740 O O . SER A 1 210 ? 41.441 43.658 -82.392 1.00 36.72 210 SER A O 1
ATOM 1742 N N . VAL A 1 211 ? 43.049 42.078 -82.299 1.00 32.31 211 VAL A N 1
ATOM 1743 C CA . VAL A 1 211 ? 43.921 42.552 -83.402 1.00 32.31 211 VAL A CA 1
ATOM 1744 C C . VAL A 1 211 ? 44.697 41.346 -83.963 1.00 32.31 211 VAL A C 1
ATOM 1746 O O . VAL A 1 211 ? 45.002 40.418 -83.216 1.00 32.31 211 VAL A O 1
ATOM 1749 N N . ALA A 1 212 ? 44.994 41.347 -85.265 1.00 32.38 212 ALA A N 1
ATOM 1750 C CA . ALA A 1 212 ? 45.769 40.326 -85.979 1.00 32.38 212 ALA A CA 1
ATOM 1751 C C . ALA A 1 212 ? 46.879 40.981 -86.825 1.00 32.38 212 ALA A C 1
ATOM 1753 O O . ALA A 1 212 ? 46.677 42.122 -87.226 1.00 32.38 212 ALA A O 1
ATOM 1754 N N . GLU A 1 213 ? 47.980 40.264 -87.114 1.00 28.11 213 GLU A N 1
ATOM 1755 C CA . GLU A 1 213 ? 48.706 40.232 -88.413 1.00 28.11 213 GLU A CA 1
ATOM 1756 C C . GLU A 1 213 ? 49.972 39.327 -88.376 1.00 28.11 213 GLU A C 1
ATOM 1758 O O . GLU A 1 213 ? 50.525 39.059 -87.310 1.00 28.11 213 GLU A O 1
ATOM 1763 N N . GLU A 1 214 ? 50.396 38.836 -89.552 1.00 28.62 214 GLU A N 1
ATOM 1764 C CA . GLU A 1 214 ? 51.648 38.088 -89.851 1.00 28.62 214 GLU A CA 1
ATOM 1765 C C . GLU A 1 214 ? 52.592 38.968 -90.742 1.00 28.62 214 GLU A C 1
ATOM 1767 O O . GLU A 1 214 ? 52.289 40.154 -90.888 1.00 28.62 214 GLU A O 1
ATOM 1772 N N . PRO A 1 215 ? 53.615 38.470 -91.501 1.00 55.81 215 PRO A N 1
ATOM 1773 C CA . PRO A 1 215 ? 54.515 37.300 -91.366 1.00 55.81 215 PRO A CA 1
ATOM 1774 C C . PRO A 1 215 ? 56.007 37.773 -91.199 1.00 55.81 215 PRO A C 1
ATOM 1776 O O . PRO A 1 215 ? 56.271 38.316 -90.129 1.00 55.81 215 PRO A O 1
ATOM 1779 N N . PRO A 1 216 ? 56.982 37.753 -92.158 1.00 45.03 216 PRO A N 1
ATOM 1780 C CA . PRO A 1 216 ? 57.468 36.700 -93.079 1.00 45.03 216 PRO A CA 1
ATOM 1781 C C . PRO A 1 216 ? 59.018 36.457 -93.135 1.00 45.03 216 PRO A C 1
ATOM 1783 O O . PRO A 1 216 ? 59.802 37.344 -92.825 1.00 45.03 216 PRO A O 1
ATOM 1786 N N . VAL A 1 217 ? 59.415 35.290 -93.694 1.00 37.44 217 VAL A N 1
ATOM 1787 C CA . VAL A 1 217 ? 60.753 34.829 -94.212 1.00 37.44 217 VAL A CA 1
ATOM 1788 C C . VAL A 1 217 ? 61.983 34.798 -93.258 1.00 37.44 217 VAL A C 1
ATOM 1790 O O . VAL A 1 217 ? 62.041 35.521 -92.277 1.00 37.44 217 VAL A O 1
ATOM 1793 N N . ASP A 1 218 ? 62.956 33.876 -93.384 1.00 28.28 218 ASP A N 1
ATOM 1794 C CA . ASP A 1 218 ? 63.781 33.544 -94.573 1.00 28.28 218 ASP A CA 1
ATOM 1795 C C . ASP A 1 218 ? 64.086 32.042 -94.833 1.00 28.28 218 ASP A C 1
ATOM 1797 O O . ASP A 1 218 ? 63.675 31.159 -94.081 1.00 28.28 218 ASP A O 1
ATOM 1801 N N . SER A 1 219 ? 64.777 31.754 -95.950 1.00 30.19 219 SER A N 1
ATOM 1802 C CA . SER A 1 219 ? 64.975 30.409 -96.546 1.00 30.19 219 SER A CA 1
ATOM 1803 C C . SER A 1 219 ? 66.452 29.974 -96.735 1.00 30.19 219 SER A C 1
ATOM 1805 O O . SER A 1 219 ? 67.360 30.703 -96.347 1.00 30.19 219 SER A O 1
ATOM 1807 N N . ALA A 1 220 ? 66.660 28.820 -97.408 1.00 30.55 220 ALA A N 1
ATOM 1808 C CA . ALA A 1 220 ? 67.927 28.147 -97.785 1.00 30.55 220 ALA A CA 1
ATOM 1809 C C . ALA A 1 220 ? 68.513 27.177 -96.715 1.00 30.55 220 ALA A C 1
ATOM 1811 O O . ALA A 1 220 ? 68.382 27.425 -95.524 1.00 30.55 220 ALA A O 1
ATOM 1812 N N . ASN A 1 221 ? 69.156 26.041 -97.046 1.00 30.05 221 ASN A N 1
ATOM 1813 C CA . ASN A 1 221 ? 69.627 25.520 -98.346 1.00 30.05 221 ASN A CA 1
ATOM 1814 C C . ASN A 1 221 ? 69.866 23.976 -98.301 1.00 30.05 221 ASN A C 1
ATOM 1816 O O . ASN A 1 221 ? 70.187 23.491 -97.225 1.00 30.05 221 ASN A O 1
ATOM 1820 N N . ILE A 1 222 ? 69.761 23.277 -99.457 1.00 32.81 222 ILE A N 1
ATOM 1821 C CA . ILE A 1 222 ? 70.691 22.254 -100.056 1.00 32.81 222 ILE A CA 1
ATOM 1822 C C . ILE A 1 222 ? 71.273 21.112 -99.145 1.00 32.81 222 ILE A C 1
ATOM 1824 O O . ILE A 1 222 ? 71.661 21.361 -98.015 1.00 32.81 222 ILE A O 1
ATOM 1828 N N . ASP A 1 223 ? 71.431 19.826 -99.525 1.00 29.56 223 ASP A N 1
ATOM 1829 C CA . ASP A 1 223 ? 71.557 19.157 -100.844 1.00 29.56 223 ASP A CA 1
ATOM 1830 C C . ASP A 1 223 ? 70.999 17.703 -100.885 1.00 29.56 223 ASP A C 1
ATOM 1832 O O . ASP A 1 223 ? 70.538 17.144 -99.889 1.00 29.56 223 ASP A O 1
ATOM 1836 N N . SER A 1 224 ? 71.109 17.084 -102.063 1.00 33.00 224 SER A N 1
ATOM 1837 C CA . SER A 1 224 ? 70.800 15.705 -102.452 1.00 33.00 224 SER A CA 1
ATOM 1838 C C . SER A 1 224 ? 72.055 14.838 -102.706 1.00 33.00 224 SER A C 1
ATOM 1840 O O . SER A 1 224 ? 73.147 15.359 -102.903 1.00 33.00 224 SER A O 1
ATOM 1842 N N . GLY A 1 225 ? 71.891 13.506 -102.759 1.00 34.19 225 GLY A N 1
ATOM 1843 C CA . GLY A 1 225 ? 72.935 12.539 -103.162 1.00 34.19 225 GLY A CA 1
ATOM 1844 C C . GLY A 1 225 ? 72.750 11.181 -102.469 1.00 34.19 225 GLY A C 1
ATOM 1845 O O . GLY A 1 225 ? 73.136 11.019 -101.322 1.00 34.19 225 GLY A O 1
ATOM 1846 N N . GLN A 1 226 ? 71.921 10.268 -102.982 1.00 33.38 226 GLN A N 1
ATOM 1847 C CA . GLN A 1 226 ? 72.219 9.262 -104.021 1.00 33.38 226 GLN A CA 1
ATOM 1848 C C . GLN A 1 226 ? 73.296 8.206 -103.671 1.00 33.38 226 GLN A C 1
ATOM 1850 O O . GLN A 1 226 ? 74.493 8.437 -103.777 1.00 33.38 226 GLN A O 1
ATOM 1855 N N . SER A 1 227 ? 72.782 6.997 -103.400 1.00 47.34 227 SER A N 1
ATOM 1856 C CA . SER A 1 227 ? 73.274 5.691 -103.879 1.00 47.34 227 SER A CA 1
ATOM 1857 C C . SER A 1 227 ? 74.662 5.171 -103.466 1.00 47.34 227 SER A C 1
ATOM 1859 O O . SER A 1 227 ? 75.498 4.969 -104.336 1.00 47.34 227 SER A O 1
ATOM 1861 N N . GLU A 1 228 ? 74.805 4.755 -102.200 1.00 44.09 228 GLU A N 1
ATOM 1862 C CA . GLU A 1 228 ? 75.449 3.472 -101.800 1.00 44.09 228 GLU A CA 1
ATOM 1863 C C . GLU A 1 228 ? 74.724 2.824 -100.581 1.00 44.09 228 GLU A C 1
ATOM 1865 O O . GLU A 1 228 ? 75.290 2.053 -99.810 1.00 44.09 228 GLU A O 1
ATOM 1870 N N . ASP A 1 229 ? 73.445 3.159 -100.365 1.00 48.94 229 ASP A N 1
ATOM 1871 C CA . ASP A 1 229 ? 72.864 3.229 -99.010 1.00 48.94 229 ASP A CA 1
ATOM 1872 C C . ASP A 1 229 ? 71.882 2.094 -98.629 1.00 48.94 229 ASP A C 1
ATOM 1874 O O . ASP A 1 229 ? 71.256 2.133 -97.574 1.00 48.94 229 ASP A O 1
ATOM 1878 N N . GLU A 1 230 ? 71.712 1.045 -99.442 1.00 51.78 230 GLU A N 1
ATOM 1879 C CA . GLU A 1 230 ? 70.715 -0.002 -99.132 1.00 51.78 230 GLU A CA 1
ATOM 1880 C C . GLU A 1 230 ? 71.125 -0.891 -97.946 1.00 51.78 230 GLU A C 1
ATOM 1882 O O . GLU A 1 230 ? 70.311 -1.158 -97.063 1.00 51.78 230 GLU A O 1
ATOM 1887 N N . VAL A 1 231 ? 72.394 -1.305 -97.855 1.00 51.81 231 VAL A N 1
ATOM 1888 C CA . VAL A 1 231 ? 72.865 -2.165 -96.749 1.00 51.81 231 VAL A CA 1
ATOM 1889 C C . VAL A 1 231 ? 72.986 -1.378 -95.437 1.00 51.81 231 VAL A C 1
ATOM 1891 O O . VAL A 1 231 ? 72.680 -1.910 -94.369 1.00 51.81 231 VAL A O 1
ATOM 1894 N N . VAL A 1 232 ? 73.369 -0.099 -95.506 1.00 56.28 232 VAL A N 1
ATOM 1895 C CA . VAL A 1 232 ? 73.504 0.780 -94.331 1.00 56.28 232 VAL A CA 1
ATOM 1896 C C . VAL A 1 232 ? 72.134 1.259 -93.838 1.00 56.28 232 VAL A C 1
ATOM 1898 O O . VAL A 1 232 ? 71.886 1.226 -92.632 1.00 56.28 232 VAL A O 1
ATOM 1901 N N . SER A 1 233 ? 71.191 1.573 -94.732 1.00 63.34 233 SER A N 1
ATOM 1902 C CA . SER A 1 233 ? 69.796 1.868 -94.369 1.00 63.34 233 SER A CA 1
ATOM 1903 C C . SER A 1 233 ? 69.064 0.645 -93.795 1.00 63.34 233 SER A C 1
ATOM 1905 O O . SER A 1 233 ? 68.370 0.759 -92.778 1.00 63.34 233 SER A O 1
ATOM 1907 N N . VAL A 1 234 ? 69.269 -0.561 -94.344 1.00 68.44 234 VAL A N 1
ATOM 1908 C CA . VAL A 1 234 ? 68.738 -1.806 -93.750 1.00 68.44 234 VAL A CA 1
ATOM 1909 C C . VAL A 1 234 ? 69.356 -2.072 -92.371 1.00 68.44 234 VAL A C 1
ATOM 1911 O O . VAL A 1 234 ? 68.632 -2.408 -91.433 1.00 68.44 234 VAL A O 1
ATOM 1914 N N . ALA A 1 235 ? 70.661 -1.845 -92.187 1.00 76.00 235 ALA A N 1
ATOM 1915 C CA . ALA A 1 235 ? 71.299 -1.965 -90.875 1.00 76.00 235 ALA A CA 1
ATOM 1916 C C . ALA A 1 235 ? 70.763 -0.933 -89.862 1.00 76.00 235 ALA A C 1
ATOM 1918 O O . ALA A 1 235 ? 70.431 -1.300 -88.735 1.00 76.00 235 ALA A O 1
ATOM 1919 N N . ALA A 1 236 ? 70.604 0.333 -90.257 1.00 77.75 236 ALA A N 1
ATOM 1920 C CA . ALA A 1 236 ? 70.096 1.403 -89.395 1.00 77.75 236 ALA A CA 1
ATOM 1921 C C . ALA A 1 236 ? 68.609 1.219 -89.034 1.00 77.75 236 ALA A C 1
ATOM 1923 O O . ALA A 1 236 ? 68.202 1.461 -87.893 1.00 77.75 236 ALA A O 1
ATOM 1924 N N . THR A 1 237 ? 67.783 0.747 -89.973 1.00 83.06 237 THR A N 1
ATOM 1925 C CA . THR A 1 237 ? 66.376 0.405 -89.702 1.00 83.06 237 THR A CA 1
ATOM 1926 C C . THR A 1 237 ? 66.255 -0.829 -88.808 1.00 83.06 237 THR A C 1
ATOM 1928 O O . THR A 1 237 ? 65.436 -0.817 -87.886 1.00 83.06 237 THR A O 1
ATOM 1931 N N . PHE A 1 238 ? 67.110 -1.842 -88.980 1.00 84.56 238 PHE A N 1
ATOM 1932 C CA . PHE A 1 238 ? 67.195 -2.994 -88.077 1.00 84.56 238 PHE A CA 1
ATOM 1933 C C . PHE A 1 238 ? 67.696 -2.607 -86.674 1.00 84.56 238 PHE A C 1
ATOM 1935 O O . PHE A 1 238 ? 67.132 -3.050 -85.674 1.00 84.56 238 PHE A O 1
ATOM 1942 N N . GLU A 1 239 ? 68.687 -1.719 -86.557 1.00 85.38 239 GLU A N 1
ATOM 1943 C CA . GLU A 1 239 ? 69.157 -1.206 -85.265 1.00 85.38 239 GLU A CA 1
ATOM 1944 C C . GLU A 1 239 ? 68.066 -0.394 -84.548 1.00 85.38 239 GLU A C 1
ATOM 1946 O O . GLU A 1 239 ? 67.840 -0.570 -83.347 1.00 85.38 239 GLU A O 1
ATOM 1951 N N . LYS A 1 240 ? 67.332 0.451 -85.285 1.00 88.69 240 LYS A N 1
ATOM 1952 C CA . LYS A 1 240 ? 66.161 1.180 -84.776 1.00 88.69 240 LYS A CA 1
ATOM 1953 C C . LYS A 1 240 ? 65.056 0.221 -84.324 1.00 88.69 240 LYS A C 1
ATOM 1955 O O . LYS A 1 240 ? 64.494 0.416 -83.249 1.00 88.69 240 LYS A O 1
ATOM 1960 N N . MET A 1 241 ? 64.791 -0.841 -85.086 1.00 89.06 241 MET A N 1
ATOM 1961 C CA . MET A 1 241 ? 63.842 -1.894 -84.711 1.00 89.06 241 MET A CA 1
ATOM 1962 C C . MET A 1 241 ? 64.285 -2.620 -83.433 1.00 89.06 241 MET A C 1
ATOM 1964 O O . MET A 1 241 ? 63.488 -2.753 -82.510 1.00 89.06 241 MET A O 1
ATOM 1968 N N . MET A 1 242 ? 65.560 -3.005 -83.310 1.00 91.44 242 MET A N 1
ATOM 1969 C CA . MET A 1 242 ? 66.098 -3.613 -82.085 1.00 91.44 242 MET A CA 1
ATOM 1970 C C . MET A 1 242 ? 66.030 -2.674 -80.874 1.00 91.44 242 MET A C 1
ATOM 1972 O O . MET A 1 242 ? 65.720 -3.129 -79.775 1.00 91.44 242 MET A O 1
ATOM 1976 N N . LYS A 1 243 ? 66.309 -1.374 -81.041 1.00 93.31 243 LYS A N 1
ATOM 1977 C CA . LYS A 1 243 ? 66.163 -0.374 -79.967 1.00 93.31 243 LYS A CA 1
ATOM 1978 C C . LYS A 1 243 ? 64.701 -0.241 -79.533 1.00 93.31 243 LYS A C 1
ATOM 1980 O O . LYS A 1 243 ? 64.435 -0.284 -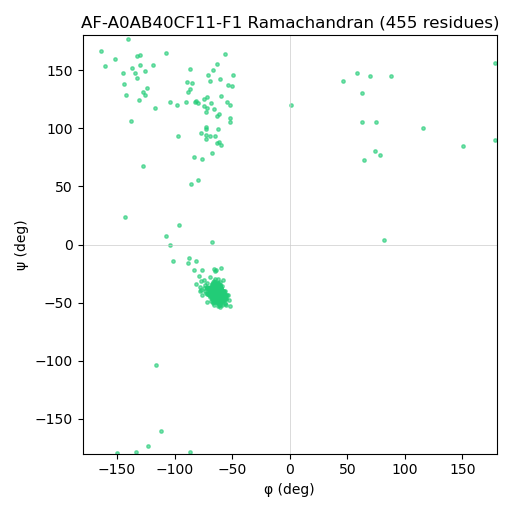78.334 1.00 93.31 243 LYS A O 1
ATOM 1985 N N . ASN A 1 244 ? 63.766 -0.178 -80.481 1.00 93.81 244 ASN A N 1
ATOM 1986 C CA . ASN A 1 244 ? 62.330 -0.145 -80.197 1.00 93.81 244 ASN A CA 1
ATOM 1987 C C . ASN A 1 244 ? 61.864 -1.414 -79.464 1.00 93.81 244 ASN A C 1
ATOM 1989 O O . ASN A 1 244 ? 61.257 -1.299 -78.406 1.00 93.81 244 ASN A O 1
ATOM 1993 N N . LEU A 1 245 ? 62.228 -2.607 -79.948 1.00 93.56 245 LEU A N 1
ATOM 1994 C CA . LEU A 1 245 ? 61.891 -3.880 -79.298 1.00 93.56 245 LEU A CA 1
ATOM 1995 C C . LEU A 1 245 ? 62.496 -3.992 -77.889 1.00 93.56 24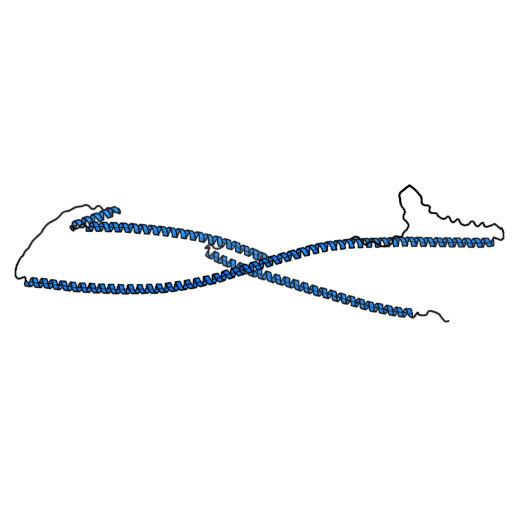5 LEU A C 1
ATOM 1997 O O . LEU A 1 245 ? 61.850 -4.502 -76.980 1.00 93.56 245 LEU A O 1
ATOM 2001 N N . ARG A 1 246 ? 63.714 -3.480 -77.658 1.00 93.38 246 ARG A N 1
ATOM 2002 C CA . ARG A 1 246 ? 64.315 -3.426 -76.310 1.00 93.38 246 ARG A CA 1
ATOM 2003 C C . ARG A 1 246 ? 63.555 -2.484 -75.372 1.00 93.38 246 ARG A C 1
ATOM 2005 O O . ARG A 1 246 ? 63.370 -2.832 -74.208 1.00 93.38 246 ARG A O 1
ATOM 2012 N N . LEU A 1 247 ? 63.106 -1.327 -75.862 1.00 94.81 247 LEU A N 1
ATOM 2013 C CA . LEU A 1 247 ? 62.260 -0.399 -75.101 1.00 94.81 247 LEU A CA 1
ATOM 2014 C C . LEU A 1 247 ? 60.880 -1.003 -74.807 1.00 94.81 247 LEU A C 1
ATOM 2016 O O . LEU A 1 247 ? 60.384 -0.874 -73.692 1.00 94.81 247 LEU A O 1
ATOM 2020 N N . GLU A 1 248 ? 60.290 -1.710 -75.767 1.00 94.50 248 GLU A N 1
ATOM 2021 C CA . GLU A 1 248 ? 59.014 -2.409 -75.611 1.00 94.50 248 GLU A CA 1
ATOM 2022 C C . GLU A 1 248 ? 59.120 -3.552 -74.592 1.00 94.50 248 GLU A C 1
ATOM 2024 O O . GLU A 1 248 ? 58.335 -3.595 -73.650 1.00 94.50 248 GLU A O 1
ATOM 2029 N N . ILE A 1 249 ? 60.157 -4.394 -74.671 1.00 93.50 249 ILE A N 1
ATOM 2030 C CA . ILE A 1 249 ? 60.453 -5.428 -73.662 1.00 93.50 249 ILE A CA 1
ATOM 2031 C C . ILE A 1 249 ? 60.658 -4.806 -72.270 1.00 93.50 249 ILE A C 1
ATOM 2033 O O . ILE A 1 249 ? 60.184 -5.359 -71.278 1.00 93.50 249 ILE A O 1
ATOM 2037 N N . ALA A 1 250 ? 61.339 -3.660 -72.169 1.00 94.44 250 ALA A N 1
ATOM 2038 C CA . ALA A 1 250 ? 61.518 -2.959 -70.896 1.00 94.44 250 ALA A CA 1
ATOM 2039 C C . ALA A 1 250 ? 60.195 -2.390 -70.346 1.00 94.44 250 ALA A C 1
ATOM 2041 O O . ALA A 1 250 ? 59.945 -2.478 -69.145 1.00 94.44 250 ALA A O 1
ATOM 2042 N N . ASN A 1 251 ? 59.331 -1.853 -71.211 1.00 95.12 251 ASN A N 1
ATOM 2043 C CA . ASN A 1 251 ? 58.017 -1.335 -70.829 1.00 95.12 251 ASN A CA 1
ATOM 2044 C C . ASN A 1 251 ? 57.046 -2.454 -70.427 1.00 95.12 251 ASN A C 1
ATOM 2046 O O . ASN A 1 251 ? 56.385 -2.325 -69.402 1.00 95.12 251 ASN A O 1
ATOM 2050 N N . LEU A 1 252 ? 57.008 -3.566 -71.166 1.00 96.50 252 LEU A N 1
ATOM 2051 C CA . LEU A 1 252 ? 56.202 -4.744 -70.828 1.00 96.50 252 LEU A CA 1
ATOM 2052 C C . LEU A 1 252 ? 56.639 -5.365 -69.496 1.00 96.50 252 LEU A C 1
ATOM 2054 O O . LEU A 1 252 ? 55.791 -5.747 -68.698 1.00 96.50 252 LEU A O 1
ATOM 2058 N N . ARG A 1 253 ? 57.948 -5.413 -69.212 1.00 94.81 253 ARG A N 1
ATOM 2059 C CA . ARG A 1 253 ? 58.458 -5.842 -67.897 1.00 94.81 253 ARG A CA 1
ATOM 2060 C C . ARG A 1 253 ? 58.024 -4.908 -66.772 1.00 94.81 253 ARG A C 1
ATOM 2062 O O . ARG A 1 253 ? 57.647 -5.401 -65.718 1.00 94.81 253 ARG A O 1
ATOM 2069 N N . ARG A 1 254 ? 58.047 -3.588 -66.992 1.00 95.31 254 ARG A N 1
ATOM 2070 C CA . ARG A 1 254 ? 57.576 -2.615 -65.995 1.00 95.31 254 ARG A CA 1
ATOM 2071 C C . ARG A 1 254 ? 56.077 -2.770 -65.729 1.00 95.31 254 ARG A C 1
ATOM 2073 O O . ARG A 1 254 ? 55.695 -2.891 -64.579 1.00 95.31 254 ARG A O 1
ATOM 2080 N N . SER A 1 255 ? 55.268 -2.873 -66.783 1.00 94.56 255 SER A N 1
ATOM 2081 C CA . SER A 1 255 ? 53.816 -3.071 -66.678 1.00 94.56 255 SER A CA 1
ATOM 2082 C C . SER A 1 255 ? 53.439 -4.410 -66.025 1.00 94.56 255 SER A C 1
ATOM 2084 O O . SER A 1 255 ? 52.484 -4.465 -65.255 1.00 94.56 255 SER A O 1
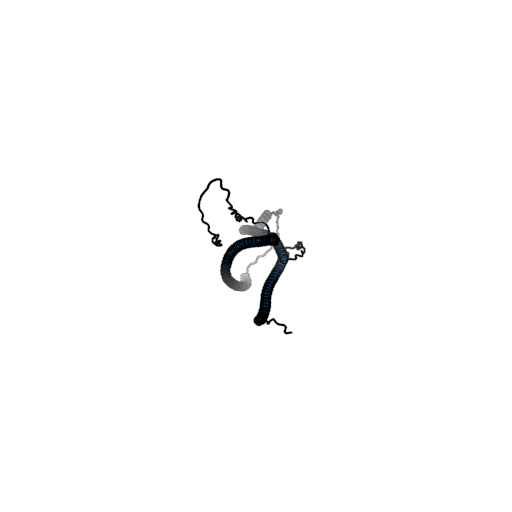ATOM 2086 N N . LEU A 1 256 ? 54.208 -5.479 -66.271 1.00 96.06 256 LEU A N 1
ATOM 2087 C CA . LEU A 1 256 ? 54.047 -6.760 -65.575 1.00 96.06 256 LEU A CA 1
ATOM 2088 C C . LEU A 1 256 ? 54.338 -6.636 -64.072 1.00 96.06 256 LEU A C 1
ATOM 2090 O O . LEU A 1 256 ? 53.627 -7.231 -63.267 1.00 96.06 256 LEU A O 1
ATOM 2094 N N . GLU A 1 257 ? 55.370 -5.879 -63.698 1.00 96.12 257 GLU A N 1
ATOM 2095 C CA . GLU A 1 257 ? 55.734 -5.669 -62.295 1.00 96.12 257 GLU A CA 1
ATOM 2096 C C . GLU A 1 257 ? 54.733 -4.747 -61.579 1.00 96.12 257 GLU A C 1
ATOM 2098 O O . GLU A 1 257 ? 54.286 -5.060 -60.481 1.00 96.12 257 GLU A O 1
ATOM 2103 N N . GLU A 1 258 ? 54.291 -3.669 -62.233 1.00 95.50 258 GLU A N 1
ATOM 2104 C CA . GLU A 1 258 ? 53.211 -2.791 -61.759 1.00 95.50 258 GLU A CA 1
ATOM 2105 C C . GLU A 1 258 ? 51.917 -3.591 -61.514 1.00 95.50 258 GLU A C 1
ATOM 2107 O O . GLU A 1 258 ? 51.330 -3.496 -60.438 1.00 95.50 258 GLU A O 1
ATOM 2112 N N . SER A 1 259 ? 51.527 -4.461 -62.455 1.00 94.94 259 SER A N 1
ATOM 2113 C CA . SER A 1 259 ? 50.355 -5.338 -62.313 1.00 94.94 259 SER A CA 1
ATOM 2114 C C . SER A 1 259 ? 50.514 -6.390 -61.205 1.00 94.94 259 SER A C 1
ATOM 2116 O O . SER A 1 259 ? 49.529 -6.752 -60.560 1.00 94.94 259 SER A O 1
ATOM 2118 N N . ARG A 1 260 ? 51.737 -6.871 -60.942 1.00 96.38 260 ARG A N 1
ATOM 2119 C CA . ARG A 1 260 ? 52.018 -7.758 -59.801 1.00 96.38 260 ARG A CA 1
ATOM 2120 C C . ARG A 1 260 ? 51.843 -7.047 -58.470 1.00 96.38 260 ARG A C 1
ATOM 2122 O O . ARG A 1 260 ? 51.145 -7.578 -57.614 1.00 96.38 260 ARG A O 1
ATOM 2129 N N . LEU A 1 261 ? 52.414 -5.853 -58.325 1.00 96.25 261 LEU A N 1
ATOM 2130 C CA . LEU A 1 261 ? 52.287 -5.040 -57.114 1.00 96.25 261 LEU A CA 1
ATOM 2131 C C . LEU A 1 261 ? 50.824 -4.645 -56.849 1.00 96.25 261 LEU A C 1
ATOM 2133 O O . LEU A 1 261 ? 50.367 -4.700 -55.709 1.00 96.25 261 LEU A O 1
ATOM 2137 N N . GLU A 1 262 ? 50.063 -4.312 -57.896 1.00 96.38 262 GLU A N 1
ATOM 2138 C CA . GLU A 1 262 ? 48.620 -4.063 -57.790 1.00 96.38 262 GLU A CA 1
ATOM 2139 C C . GLU A 1 262 ? 47.857 -5.319 -57.338 1.00 96.38 262 GLU A C 1
ATOM 2141 O O . GLU A 1 262 ? 47.023 -5.245 -56.437 1.00 96.38 262 GLU A O 1
ATOM 2146 N N . ASN A 1 263 ? 48.179 -6.494 -57.888 1.00 95.06 263 ASN A N 1
ATOM 2147 C CA . ASN A 1 263 ? 47.559 -7.755 -57.478 1.00 95.06 263 ASN A CA 1
ATOM 2148 C C . ASN A 1 263 ? 47.928 -8.162 -56.036 1.00 95.06 263 ASN A C 1
ATOM 2150 O O . ASN A 1 263 ? 47.066 -8.640 -55.302 1.00 95.06 263 ASN A O 1
ATOM 2154 N N . GLU A 1 264 ? 49.171 -7.940 -55.600 1.00 96.06 264 GLU A N 1
ATOM 2155 C CA . GLU A 1 264 ? 49.602 -8.146 -54.209 1.00 96.06 264 GLU A CA 1
ATOM 2156 C C . GLU A 1 264 ? 48.866 -7.202 -53.242 1.00 96.06 264 GLU 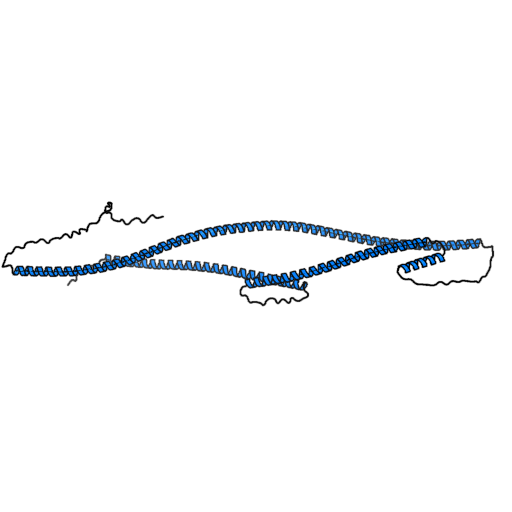A C 1
ATOM 2158 O O . GLU A 1 264 ? 48.424 -7.638 -52.176 1.00 96.06 264 GLU A O 1
ATOM 2163 N N . HIS A 1 265 ? 48.646 -5.940 -53.630 1.00 96.44 265 HIS A N 1
ATOM 2164 C CA . HIS A 1 265 ? 47.831 -4.997 -52.859 1.00 96.44 265 HIS A CA 1
ATOM 2165 C C . HIS A 1 265 ? 46.352 -5.416 -52.811 1.00 96.44 265 HIS A C 1
ATOM 2167 O O . HIS A 1 265 ? 45.734 -5.367 -51.744 1.00 96.44 265 HIS A O 1
ATOM 2173 N N . LEU A 1 266 ? 45.757 -5.841 -53.927 1.00 96.19 266 LEU A N 1
ATOM 2174 C CA . LEU A 1 266 ? 44.374 -6.332 -53.932 1.00 96.19 266 LEU A CA 1
ATOM 2175 C C . LEU A 1 266 ? 44.228 -7.599 -53.077 1.00 96.19 266 LEU A C 1
ATOM 2177 O O . LEU A 1 266 ? 43.232 -7.750 -52.370 1.00 96.19 266 LEU A O 1
ATOM 2181 N N . GLN A 1 267 ? 45.237 -8.473 -53.076 1.00 96.25 267 GLN A N 1
ATOM 2182 C CA . GLN A 1 267 ? 45.273 -9.662 -52.230 1.00 96.25 267 GLN A CA 1
ATOM 2183 C C . GLN A 1 267 ? 45.376 -9.310 -50.737 1.00 96.25 267 GLN A C 1
ATOM 2185 O O . GLN A 1 267 ? 44.646 -9.899 -49.936 1.00 96.25 267 GLN A O 1
ATOM 2190 N N . SER A 1 268 ? 46.219 -8.346 -50.343 1.00 96.19 268 SER A N 1
ATOM 2191 C CA . SER A 1 268 ? 46.308 -7.908 -48.941 1.00 96.19 268 SER A CA 1
ATOM 2192 C C . SER A 1 268 ? 45.027 -7.208 -48.477 1.00 96.19 268 SER A C 1
ATOM 2194 O O . SER A 1 268 ? 44.486 -7.563 -47.431 1.00 96.19 268 SER A O 1
ATOM 2196 N N . PHE A 1 269 ? 44.469 -6.311 -49.295 1.00 96.81 269 PHE A N 1
ATOM 2197 C CA . PHE A 1 269 ? 43.202 -5.629 -49.018 1.00 96.81 269 PHE A CA 1
ATOM 2198 C C . PHE A 1 269 ? 42.030 -6.615 -48.889 1.00 96.81 269 PHE A C 1
ATOM 2200 O O . PHE A 1 269 ? 41.240 -6.523 -47.949 1.00 96.81 269 PHE A O 1
ATOM 2207 N N . SER A 1 270 ? 41.946 -7.609 -49.780 1.00 96.19 270 SER A N 1
ATOM 2208 C CA . SER A 1 270 ? 40.945 -8.679 -49.685 1.00 96.19 270 SER A CA 1
ATOM 2209 C C . SER A 1 270 ? 41.130 -9.537 -48.429 1.00 96.19 270 SER A C 1
ATOM 2211 O O . SER A 1 270 ? 40.135 -9.992 -47.864 1.00 96.19 270 SER A O 1
ATOM 2213 N N . GLY A 1 271 ? 42.372 -9.763 -47.987 1.00 96.81 271 GLY A N 1
ATOM 2214 C CA . GLY A 1 271 ? 42.679 -10.461 -46.737 1.00 96.81 271 GLY A CA 1
ATOM 2215 C C . GLY A 1 271 ? 42.208 -9.683 -45.507 1.00 96.81 271 GLY A C 1
ATOM 2216 O O . GLY A 1 271 ? 41.493 -10.233 -44.671 1.00 96.81 271 GLY A O 1
ATOM 2217 N N . GLU A 1 272 ? 42.522 -8.387 -45.433 1.00 97.38 272 GLU A N 1
ATOM 2218 C CA . GLU A 1 272 ? 42.030 -7.502 -44.368 1.00 97.38 272 GLU A CA 1
ATOM 2219 C C . GLU A 1 272 ? 40.500 -7.420 -44.334 1.00 97.38 272 GLU A C 1
ATOM 2221 O O . GLU A 1 272 ? 39.900 -7.400 -43.258 1.00 97.38 272 GLU A O 1
ATOM 2226 N N . GLN A 1 273 ? 39.853 -7.353 -45.501 1.00 97.25 273 GLN A N 1
ATOM 2227 C CA . GLN A 1 273 ? 38.397 -7.312 -45.587 1.00 97.25 273 GLN A CA 1
ATOM 2228 C C . GLN A 1 273 ? 37.777 -8.631 -45.106 1.00 97.25 273 GLN A C 1
ATOM 2230 O O . GLN A 1 273 ? 36.810 -8.599 -44.345 1.00 97.25 273 GLN A O 1
ATOM 2235 N N . ALA A 1 274 ? 38.348 -9.778 -45.486 1.00 96.81 274 ALA A N 1
ATOM 2236 C CA . ALA A 1 274 ? 37.904 -11.086 -45.009 1.00 96.81 274 ALA A CA 1
ATOM 2237 C C . ALA A 1 274 ? 38.066 -11.232 -43.485 1.00 96.81 274 ALA A C 1
ATOM 2239 O O . ALA A 1 274 ? 37.148 -11.716 -42.823 1.00 96.81 274 ALA A O 1
ATOM 2240 N N . GLN A 1 275 ? 39.179 -10.750 -42.916 1.00 97.69 275 GLN A N 1
ATOM 2241 C CA . GLN A 1 275 ? 39.388 -10.731 -41.465 1.00 97.69 275 GLN A CA 1
ATOM 2242 C C . GLN A 1 275 ? 38.328 -9.875 -40.753 1.00 97.69 275 GLN A C 1
ATOM 2244 O O . GLN A 1 275 ? 37.671 -10.365 -39.837 1.00 97.69 275 GLN A O 1
ATOM 2249 N N . LYS A 1 276 ? 38.090 -8.638 -41.210 1.00 97.81 276 LYS A N 1
ATOM 2250 C CA . LYS A 1 276 ? 37.066 -7.742 -40.632 1.00 97.81 276 LYS A CA 1
ATOM 2251 C C . LYS A 1 276 ? 35.654 -8.335 -40.720 1.00 97.81 276 LYS A C 1
ATOM 2253 O O . LYS A 1 276 ? 34.848 -8.140 -39.816 1.00 97.81 276 LYS A O 1
ATOM 2258 N N . ILE A 1 277 ? 35.341 -9.073 -41.789 1.00 97.50 277 ILE A N 1
ATOM 2259 C CA . ILE A 1 277 ? 34.062 -9.791 -41.922 1.00 97.50 277 ILE A CA 1
ATOM 2260 C C . ILE A 1 277 ? 33.959 -10.926 -40.892 1.00 97.50 277 ILE A C 1
ATOM 2262 O O . ILE A 1 277 ? 32.913 -11.060 -40.263 1.00 97.50 277 ILE A O 1
ATOM 2266 N N . ALA A 1 278 ? 35.025 -11.704 -40.678 1.00 97.56 278 ALA A N 1
ATOM 2267 C CA . ALA A 1 278 ? 35.045 -12.769 -39.672 1.00 97.56 278 ALA A CA 1
ATOM 2268 C C . ALA A 1 278 ? 34.940 -12.224 -38.232 1.00 97.56 278 ALA A C 1
ATOM 2270 O O . ALA A 1 278 ? 34.174 -12.751 -37.430 1.00 97.56 278 ALA A O 1
ATOM 2271 N N . GLU A 1 279 ? 35.644 -11.133 -37.915 1.00 97.62 279 GLU A N 1
ATOM 2272 C CA . GLU A 1 279 ? 35.553 -10.451 -36.615 1.00 97.62 279 GLU A CA 1
ATOM 2273 C C . GLU A 1 279 ? 34.137 -9.910 -36.353 1.00 97.62 279 GLU A C 1
ATOM 2275 O O . GLU A 1 279 ? 33.578 -10.122 -35.276 1.00 97.62 279 GLU A O 1
ATOM 2280 N N . ASN A 1 280 ? 33.514 -9.280 -37.356 1.00 97.75 280 ASN A N 1
ATOM 2281 C CA . ASN A 1 280 ? 32.130 -8.808 -37.259 1.00 97.75 280 ASN A CA 1
ATOM 2282 C C . ASN A 1 280 ? 31.120 -9.958 -37.114 1.00 97.75 280 ASN A C 1
ATOM 2284 O O . ASN A 1 280 ? 30.128 -9.795 -36.411 1.00 97.75 280 ASN A O 1
ATOM 2288 N N . MET A 1 281 ? 31.358 -11.109 -37.753 1.00 97.75 281 MET A N 1
ATOM 2289 C CA . MET A 1 281 ? 30.499 -12.294 -37.644 1.00 97.75 281 MET A CA 1
ATOM 2290 C C . MET A 1 281 ? 30.472 -12.827 -36.206 1.00 97.75 281 MET A C 1
ATOM 2292 O O . MET A 1 281 ? 29.396 -12.944 -35.628 1.00 97.75 281 MET A O 1
ATOM 2296 N N . LEU A 1 282 ? 31.644 -13.013 -35.590 1.00 97.50 282 LEU A N 1
ATOM 2297 C CA . LEU A 1 282 ? 31.763 -13.422 -34.182 1.00 97.50 282 LEU A CA 1
ATOM 2298 C C . LEU A 1 282 ? 31.133 -12.398 -33.220 1.00 97.50 282 LEU A C 1
ATOM 2300 O O . LEU A 1 282 ? 30.543 -12.765 -32.204 1.00 97.50 282 LEU A O 1
ATOM 2304 N N . TYR A 1 283 ? 31.236 -11.101 -33.531 1.00 97.81 283 TYR A N 1
ATOM 2305 C CA . TYR A 1 283 ? 30.590 -10.054 -32.737 1.00 97.81 283 TYR A CA 1
ATOM 2306 C C . TYR A 1 283 ? 29.056 -10.104 -32.831 1.00 97.81 283 TYR A C 1
ATOM 2308 O O . TYR A 1 283 ? 28.382 -9.895 -31.820 1.00 97.81 283 TYR A O 1
ATOM 2316 N N . ILE A 1 284 ? 28.504 -10.406 -34.012 1.00 97.62 284 ILE A N 1
ATOM 2317 C CA . ILE A 1 284 ? 27.061 -10.605 -34.212 1.00 97.62 284 ILE A CA 1
ATOM 2318 C C . ILE A 1 284 ? 26.585 -11.843 -33.443 1.00 97.62 284 ILE A C 1
ATOM 2320 O O . ILE A 1 284 ? 25.645 -11.718 -32.664 1.00 97.62 284 ILE A O 1
ATOM 2324 N N . GLU A 1 285 ? 27.270 -12.985 -33.564 1.00 98.12 285 GLU A N 1
ATOM 2325 C CA . GLU A 1 285 ? 26.938 -14.218 -32.827 1.00 98.12 285 GLU A CA 1
ATOM 2326 C C . GLU A 1 285 ? 26.899 -13.977 -31.305 1.00 98.12 285 GLU A C 1
ATOM 2328 O O . GLU A 1 285 ? 25.910 -14.291 -30.645 1.00 98.12 285 GLU A O 1
ATOM 2333 N N . HIS A 1 286 ? 27.909 -13.304 -30.743 1.00 97.62 286 HIS A N 1
ATOM 2334 C CA . HIS A 1 286 ? 27.921 -12.929 -29.323 1.00 97.62 286 HIS A CA 1
ATOM 2335 C C . HIS A 1 286 ? 26.767 -11.978 -28.933 1.00 97.62 286 HIS A C 1
ATOM 2337 O O . HIS A 1 286 ? 26.234 -12.053 -27.820 1.00 97.62 286 HIS A O 1
ATOM 2343 N N . LEU A 1 287 ? 26.356 -11.060 -29.818 1.00 97.81 287 LEU A N 1
ATOM 2344 C CA . LEU A 1 287 ? 25.183 -10.213 -29.574 1.00 97.81 287 LEU A CA 1
ATOM 2345 C C . LEU A 1 287 ? 23.874 -11.012 -29.611 1.00 97.81 287 LEU A C 1
ATOM 2347 O O . LEU A 1 287 ? 22.987 -10.721 -28.807 1.00 97.81 287 LEU A O 1
ATOM 2351 N N . GLU A 1 288 ? 23.760 -12.010 -30.487 1.00 97.31 288 GLU A N 1
ATOM 2352 C CA . GLU A 1 288 ? 22.612 -12.920 -30.569 1.00 97.31 288 GLU A CA 1
ATOM 2353 C C . GLU A 1 288 ? 22.519 -13.822 -29.329 1.00 97.31 288 GLU A C 1
ATOM 2355 O O . GLU A 1 288 ? 21.455 -13.909 -28.719 1.00 97.31 288 GLU A O 1
ATOM 2360 N N . GLU A 1 289 ? 23.628 -14.407 -28.864 1.00 97.88 289 GLU A N 1
ATOM 2361 C CA . GLU A 1 289 ? 23.685 -15.155 -27.595 1.00 97.88 289 GLU A CA 1
ATOM 2362 C C . GLU A 1 289 ? 23.271 -14.288 -26.396 1.00 97.88 289 GLU A C 1
ATOM 2364 O O . GLU A 1 289 ? 22.482 -14.710 -25.539 1.00 97.88 289 GLU A O 1
ATOM 2369 N N . ARG A 1 290 ? 23.749 -13.038 -26.346 1.00 97.56 290 ARG A N 1
ATOM 2370 C CA . ARG A 1 290 ? 23.363 -12.091 -25.293 1.00 97.56 290 ARG A CA 1
ATOM 2371 C C . ARG A 1 290 ? 21.892 -11.679 -25.391 1.00 97.56 290 ARG A C 1
ATOM 2373 O O . ARG A 1 290 ? 21.256 -11.467 -24.364 1.00 97.56 290 ARG A O 1
ATOM 2380 N N . LEU A 1 291 ? 21.334 -11.572 -26.596 1.00 96.88 291 LEU A N 1
ATOM 2381 C CA . LEU A 1 291 ? 19.907 -11.319 -26.788 1.00 96.88 291 LEU A CA 1
ATOM 2382 C C . LEU A 1 291 ? 19.073 -12.519 -26.326 1.00 96.88 291 LEU A C 1
ATOM 2384 O O . LEU A 1 291 ? 18.123 -12.331 -25.574 1.00 96.88 291 LEU A O 1
ATOM 2388 N N . ASN A 1 292 ? 19.458 -13.740 -26.697 1.00 97.50 292 ASN A N 1
ATOM 2389 C CA . ASN A 1 292 ? 18.755 -14.968 -26.315 1.00 97.50 292 ASN A CA 1
ATOM 2390 C C . ASN A 1 292 ? 18.739 -15.173 -24.791 1.00 97.50 292 ASN A C 1
ATOM 2392 O O . ASN A 1 292 ? 17.699 -15.500 -24.222 1.00 97.50 292 ASN A O 1
ATOM 2396 N N . THR A 1 293 ? 19.863 -14.923 -24.113 1.00 97.56 293 THR A N 1
ATOM 2397 C CA . THR A 1 293 ? 19.931 -14.973 -22.640 1.00 97.56 293 THR A CA 1
ATOM 2398 C C . THR A 1 293 ? 19.101 -13.871 -21.978 1.00 97.56 293 THR A C 1
ATOM 2400 O O . THR A 1 293 ? 18.413 -14.141 -20.998 1.00 97.56 293 THR A O 1
ATOM 2403 N N . LEU A 1 294 ? 19.084 -12.649 -22.525 1.00 97.19 294 LEU A N 1
ATOM 2404 C CA . LEU A 1 294 ? 18.207 -11.578 -22.032 1.00 97.19 294 LEU A CA 1
ATOM 2405 C C . LEU A 1 294 ? 16.716 -11.897 -22.224 1.00 97.19 294 LEU A C 1
ATOM 2407 O O . LEU A 1 294 ? 15.936 -11.626 -21.316 1.00 97.19 294 LEU A O 1
ATOM 2411 N N . VAL A 1 295 ? 16.323 -12.485 -23.358 1.00 97.56 295 VAL A N 1
ATOM 2412 C CA . VAL A 1 295 ? 14.940 -12.932 -23.607 1.00 97.56 295 VAL A CA 1
ATOM 2413 C C . VAL A 1 295 ? 14.538 -14.009 -22.600 1.00 97.56 295 VAL A C 1
ATOM 2415 O O . VAL A 1 295 ? 13.505 -13.866 -21.956 1.00 97.56 295 VAL A O 1
ATOM 2418 N N . HIS A 1 296 ? 15.384 -15.019 -22.377 1.00 97.69 296 HIS A N 1
ATOM 2419 C CA . HIS A 1 296 ? 15.104 -16.067 -21.395 1.00 97.69 296 HIS A CA 1
ATOM 2420 C C . HIS A 1 296 ? 14.923 -15.505 -19.974 1.00 97.69 296 HIS A C 1
ATOM 2422 O O . HIS A 1 296 ? 13.949 -15.846 -19.307 1.00 97.69 296 HIS A O 1
ATOM 2428 N N . ASN A 1 297 ? 15.795 -14.584 -19.548 1.00 96.81 297 ASN A N 1
ATOM 2429 C CA . ASN A 1 297 ? 15.673 -13.910 -18.251 1.00 96.81 297 ASN A CA 1
ATOM 2430 C C . ASN A 1 297 ? 14.379 -13.076 -18.145 1.00 96.81 297 ASN A C 1
ATOM 2432 O O . ASN A 1 297 ? 13.798 -12.975 -17.067 1.00 96.81 297 ASN A O 1
ATOM 2436 N N . ILE A 1 298 ? 13.921 -12.459 -19.243 1.00 97.75 298 ILE A N 1
ATOM 2437 C CA . ILE A 1 298 ? 12.641 -11.733 -19.282 1.00 97.75 298 ILE A CA 1
ATOM 2438 C C . ILE A 1 298 ? 11.469 -12.709 -19.138 1.00 97.75 298 ILE A C 1
ATOM 2440 O O . ILE A 1 298 ? 10.562 -12.429 -18.359 1.00 97.75 298 ILE A O 1
ATOM 2444 N N . ASP A 1 299 ? 11.492 -13.854 -19.824 1.00 97.56 299 ASP A N 1
ATOM 2445 C CA . ASP A 1 299 ? 10.441 -14.874 -19.719 1.00 97.56 299 ASP A CA 1
ATOM 2446 C C . ASP A 1 299 ? 10.349 -15.464 -18.297 1.00 97.56 299 ASP A C 1
ATOM 2448 O O . ASP A 1 299 ? 9.247 -15.649 -17.773 1.00 97.56 299 ASP A O 1
ATOM 2452 N N . GLU A 1 300 ? 11.488 -15.696 -17.633 1.00 97.81 300 GLU A N 1
ATOM 2453 C CA . GLU A 1 300 ? 11.533 -16.111 -16.222 1.00 97.81 300 GLU A CA 1
ATOM 2454 C C . GLU A 1 300 ? 10.938 -15.040 -15.294 1.00 97.81 300 GLU A C 1
ATOM 2456 O O . GLU A 1 300 ? 10.054 -15.344 -14.491 1.00 97.81 300 GLU A O 1
ATOM 2461 N N . LEU A 1 301 ? 11.342 -13.774 -15.448 1.00 97.31 301 LEU A N 1
ATOM 2462 C CA . LEU A 1 301 ? 10.793 -12.660 -14.665 1.00 97.31 301 LEU A CA 1
ATOM 2463 C C . LEU A 1 301 ? 9.289 -12.456 -14.911 1.00 97.31 301 LEU A C 1
ATOM 2465 O O . LEU A 1 301 ? 8.555 -12.154 -13.974 1.00 97.31 301 LEU A O 1
ATOM 2469 N N . MET A 1 302 ? 8.799 -12.656 -16.137 1.00 97.12 302 MET A N 1
ATOM 2470 C CA . MET A 1 302 ? 7.364 -12.613 -16.447 1.00 97.12 302 MET A CA 1
ATOM 2471 C C . MET A 1 302 ? 6.588 -13.729 -15.727 1.00 97.12 302 MET A C 1
ATOM 2473 O O . MET A 1 302 ? 5.478 -13.498 -15.236 1.00 97.12 302 MET A O 1
ATOM 2477 N N . LEU A 1 303 ? 7.168 -14.926 -15.606 1.00 97.75 303 LEU A N 1
ATOM 2478 C CA . LEU A 1 303 ? 6.583 -16.021 -14.826 1.00 97.75 303 LEU A CA 1
ATOM 2479 C C . LEU A 1 303 ? 6.561 -15.686 -13.324 1.00 97.75 303 LEU A C 1
ATOM 2481 O O . LEU A 1 303 ? 5.544 -15.897 -12.662 1.00 97.75 303 LEU A O 1
ATOM 2485 N N . GLU A 1 304 ? 7.634 -15.107 -12.782 1.00 97.44 304 GLU A N 1
ATOM 2486 C CA . GLU A 1 304 ? 7.661 -14.653 -11.385 1.00 97.44 304 GLU A CA 1
ATOM 2487 C C . GLU A 1 304 ? 6.642 -13.538 -11.106 1.00 97.44 304 GLU A C 1
ATOM 2489 O O . GLU A 1 304 ? 5.937 -13.600 -10.095 1.00 97.44 304 GLU A O 1
ATOM 2494 N N . VAL A 1 305 ? 6.502 -12.564 -12.014 1.00 96.75 305 VAL A N 1
ATOM 2495 C CA . VAL A 1 305 ? 5.504 -11.485 -11.919 1.00 96.75 305 VAL A CA 1
ATOM 2496 C C . VAL A 1 305 ? 4.087 -12.050 -11.915 1.00 96.75 305 VAL A C 1
ATOM 2498 O O . VAL A 1 305 ? 3.331 -11.747 -10.997 1.00 96.75 305 VAL A O 1
ATOM 2501 N N . THR A 1 306 ? 3.728 -12.919 -12.866 1.00 98.00 306 THR A N 1
ATOM 2502 C CA . THR A 1 306 ? 2.371 -13.506 -12.914 1.00 98.00 306 THR A CA 1
ATOM 2503 C C . THR A 1 306 ? 2.046 -14.322 -11.659 1.00 98.00 306 THR A C 1
ATOM 2505 O O . THR A 1 306 ? 0.944 -14.217 -11.120 1.00 98.00 306 THR A O 1
ATOM 2508 N N . LYS A 1 307 ? 3.015 -15.065 -11.111 1.00 97.50 307 LYS A N 1
ATOM 2509 C CA . LYS A 1 307 ? 2.854 -15.764 -9.828 1.00 97.50 307 LYS A CA 1
ATOM 2510 C C . LYS A 1 307 ? 2.663 -14.797 -8.650 1.00 97.50 307 LYS A C 1
ATOM 2512 O O . LYS A 1 307 ? 1.813 -15.038 -7.794 1.00 97.50 307 LYS A O 1
ATOM 2517 N N . ALA A 1 308 ? 3.429 -13.707 -8.601 1.00 95.44 308 ALA A N 1
ATOM 2518 C CA . ALA A 1 308 ? 3.291 -12.681 -7.568 1.00 95.44 308 ALA A CA 1
ATOM 2519 C C . ALA A 1 308 ? 1.946 -11.935 -7.667 1.00 95.44 308 ALA A C 1
ATOM 2521 O O . ALA A 1 308 ? 1.356 -11.598 -6.641 1.00 95.44 308 ALA A O 1
ATOM 2522 N N . GLU A 1 309 ? 1.429 -11.720 -8.880 1.00 96.88 309 GLU A N 1
ATOM 2523 C CA . GLU A 1 309 ? 0.087 -11.181 -9.121 1.00 96.88 309 GLU A CA 1
ATOM 2524 C C . GLU A 1 309 ? -1.005 -12.140 -8.629 1.00 96.88 309 GLU A C 1
ATOM 2526 O O . GLU A 1 309 ? -1.907 -11.707 -7.907 1.00 96.88 309 GLU A O 1
ATOM 2531 N N . GLU A 1 310 ? -0.908 -13.441 -8.932 1.00 97.44 310 GLU A N 1
ATOM 2532 C CA . GLU A 1 310 ? -1.821 -14.454 -8.384 1.00 97.44 310 GLU A CA 1
ATOM 2533 C C . GLU A 1 310 ? -1.825 -14.433 -6.851 1.00 97.44 310 GLU A C 1
ATOM 2535 O O . GLU A 1 310 ? -2.892 -14.324 -6.241 1.00 97.44 310 GLU A O 1
ATOM 2540 N N . ASP A 1 311 ? -0.652 -14.485 -6.216 1.00 96.06 311 ASP A N 1
ATOM 2541 C CA . ASP A 1 311 ? -0.548 -14.429 -4.757 1.00 96.06 311 ASP A CA 1
ATOM 2542 C C . ASP A 1 311 ? -1.123 -13.114 -4.210 1.00 96.06 311 ASP A C 1
ATOM 2544 O O . ASP A 1 311 ? -1.908 -13.141 -3.263 1.00 96.06 311 ASP A O 1
ATOM 2548 N N . ALA A 1 312 ? -0.856 -11.968 -4.844 1.00 95.81 312 ALA A N 1
ATOM 2549 C CA . ALA A 1 312 ? -1.459 -10.693 -4.460 1.00 95.81 312 ALA A CA 1
ATOM 2550 C C . ALA A 1 312 ? -2.997 -10.697 -4.569 1.00 95.81 312 ALA A C 1
ATOM 2552 O O . ALA A 1 312 ? -3.662 -10.075 -3.738 1.00 95.81 312 ALA A O 1
ATOM 2553 N N . THR A 1 313 ? -3.593 -11.399 -5.543 1.00 96.94 313 THR A N 1
ATOM 2554 C CA . THR A 1 313 ? -5.060 -11.569 -5.598 1.00 96.94 313 THR A CA 1
ATOM 2555 C C . THR A 1 313 ? -5.588 -12.486 -4.494 1.00 96.94 313 THR A C 1
ATOM 2557 O O . THR A 1 313 ? -6.619 -12.165 -3.903 1.00 96.94 313 THR A O 1
ATOM 2560 N N . ARG A 1 314 ? -4.866 -13.562 -4.143 1.00 97.94 314 ARG A N 1
ATOM 2561 C CA . ARG A 1 314 ? -5.211 -14.452 -3.015 1.00 97.94 314 ARG A CA 1
ATOM 2562 C C . ARG A 1 314 ? -5.188 -13.697 -1.684 1.00 97.94 314 ARG A C 1
ATOM 2564 O O . ARG A 1 314 ? -6.141 -13.793 -0.915 1.00 97.94 314 ARG A O 1
ATOM 2571 N N . TRP A 1 315 ? -4.143 -12.903 -1.435 1.00 98.12 315 TRP A N 1
ATOM 2572 C CA . TRP A 1 315 ? -4.032 -12.076 -0.228 1.00 98.12 315 TRP A CA 1
ATOM 2573 C C . TRP A 1 315 ? -5.134 -11.014 -0.147 1.00 98.12 315 TRP A C 1
ATOM 2575 O O . TRP A 1 315 ? -5.726 -10.852 0.914 1.00 98.12 315 TRP A O 1
ATOM 2585 N N . LYS A 1 316 ? -5.478 -10.345 -1.259 1.00 97.88 316 LYS A N 1
ATOM 2586 C CA . LYS A 1 316 ? -6.609 -9.396 -1.298 1.00 97.88 316 LYS A CA 1
ATOM 2587 C C . LYS A 1 316 ? -7.929 -10.058 -0.901 1.00 97.88 316 LYS A C 1
ATOM 2589 O O . LYS A 1 316 ? -8.602 -9.548 -0.014 1.00 97.88 316 LYS A O 1
ATOM 2594 N N . GLN A 1 317 ? -8.249 -11.214 -1.487 1.00 97.69 317 GLN A N 1
ATOM 2595 C CA . GLN A 1 317 ? -9.467 -11.966 -1.159 1.00 97.69 317 GLN A CA 1
ATOM 2596 C C . GLN A 1 317 ? -9.494 -12.423 0.307 1.00 97.69 317 GLN A C 1
ATOM 2598 O O . GLN A 1 317 ? -10.540 -12.368 0.948 1.00 97.69 317 GLN A O 1
ATOM 2603 N N . ALA A 1 318 ? -8.352 -12.840 0.865 1.00 96.50 318 ALA A N 1
ATOM 2604 C CA . ALA A 1 318 ? -8.255 -13.182 2.284 1.00 96.50 318 ALA A CA 1
ATOM 2605 C C . ALA A 1 318 ? -8.529 -11.965 3.188 1.00 96.50 318 ALA A C 1
ATOM 2607 O O . ALA A 1 318 ? -9.328 -12.066 4.116 1.00 96.50 318 ALA A O 1
ATOM 2608 N N . CYS A 1 319 ? -7.938 -10.804 2.883 1.00 95.69 319 CYS A N 1
ATOM 2609 C CA . CYS A 1 319 ? -8.173 -9.571 3.636 1.00 95.69 319 CYS A CA 1
ATOM 2610 C C . CYS A 1 319 ? -9.619 -9.058 3.519 1.00 95.69 319 CYS A C 1
ATOM 2612 O O . CYS A 1 319 ? -10.159 -8.560 4.503 1.00 95.69 319 CYS A O 1
ATOM 2614 N N . GLU A 1 320 ? -10.259 -9.185 2.352 1.00 96.19 320 GLU A N 1
ATOM 2615 C CA . GLU A 1 320 ? -11.687 -8.874 2.172 1.00 96.19 320 GLU A CA 1
ATOM 2616 C C . GLU A 1 320 ? -12.542 -9.743 3.109 1.00 96.19 320 GLU A C 1
ATOM 2618 O O . GLU A 1 320 ? -13.256 -9.213 3.962 1.00 96.19 320 GLU A O 1
ATOM 2623 N N . LEU A 1 321 ? -12.350 -11.068 3.080 1.00 97.06 321 LEU A N 1
ATOM 2624 C CA . LEU A 1 321 ? -13.065 -12.005 3.955 1.00 97.06 321 LEU A CA 1
ATOM 2625 C C . LEU A 1 321 ? -12.830 -11.744 5.455 1.00 97.06 321 LEU A C 1
ATOM 2627 O O . LEU A 1 321 ? -13.765 -11.876 6.247 1.00 97.06 321 LEU A O 1
ATOM 2631 N N . GLU A 1 322 ? -11.618 -11.356 5.862 1.00 95.00 322 GLU A N 1
ATOM 2632 C CA . GLU A 1 322 ? -11.324 -10.947 7.245 1.00 95.00 322 GLU A CA 1
ATOM 2633 C C . GLU A 1 322 ? -12.048 -9.647 7.635 1.00 95.00 322 GLU A C 1
ATOM 2635 O O . GLU A 1 322 ? -12.561 -9.540 8.753 1.00 95.00 322 GLU A O 1
ATOM 2640 N N . VAL A 1 323 ? -12.155 -8.676 6.722 1.00 97.69 323 VAL A N 1
ATOM 2641 C CA . VAL A 1 323 ? -12.907 -7.426 6.932 1.00 97.69 323 VAL A CA 1
ATOM 2642 C C . VAL A 1 323 ? -14.416 -7.681 6.992 1.00 97.69 323 VAL A C 1
ATOM 2644 O O . VAL A 1 323 ? -15.095 -7.102 7.846 1.00 97.69 323 VAL A O 1
ATOM 2647 N N . GLU A 1 324 ? -14.959 -8.561 6.147 1.00 97.12 324 GLU A N 1
ATOM 2648 C CA . GLU A 1 324 ? -16.355 -9.002 6.239 1.00 97.12 324 GLU A CA 1
ATOM 2649 C C . GLU A 1 324 ? -16.629 -9.719 7.569 1.00 97.12 324 GLU A C 1
ATOM 2651 O O . GLU A 1 324 ? -17.580 -9.361 8.271 1.00 97.12 324 GLU A O 1
ATOM 2656 N N . ALA A 1 325 ? -15.781 -10.674 7.962 1.00 96.56 325 ALA A N 1
ATOM 2657 C CA . ALA A 1 325 ? -15.902 -11.377 9.238 1.00 96.56 325 ALA A CA 1
ATOM 2658 C C . ALA A 1 325 ? -15.841 -10.398 10.424 1.00 96.56 325 ALA A C 1
ATOM 2660 O O . ALA A 1 325 ? -16.726 -10.411 11.285 1.00 96.56 325 ALA A O 1
ATOM 2661 N N . GLY A 1 326 ? -14.868 -9.481 10.425 1.00 96.06 326 GLY A N 1
ATOM 2662 C CA . GLY A 1 326 ? -14.746 -8.419 11.424 1.00 96.06 326 GLY A CA 1
ATOM 2663 C C . GLY A 1 326 ? -15.992 -7.534 11.505 1.00 96.06 326 GLY A C 1
ATOM 2664 O O . GLY A 1 326 ? -16.477 -7.259 12.603 1.00 96.06 326 GLY A O 1
ATOM 2665 N N . ARG A 1 327 ? -16.578 -7.151 10.361 1.00 97.75 327 ARG A N 1
ATOM 2666 C CA . ARG A 1 327 ? -17.835 -6.386 10.319 1.00 97.75 327 ARG A CA 1
ATOM 2667 C C . ARG A 1 327 ? -18.987 -7.161 10.954 1.00 97.75 327 ARG A C 1
ATOM 2669 O O . ARG A 1 327 ? -19.676 -6.606 11.805 1.00 97.75 327 ARG A O 1
ATOM 2676 N N . THR A 1 328 ? -19.172 -8.435 10.599 1.00 97.69 328 THR A N 1
ATOM 2677 C CA . THR A 1 328 ? -20.250 -9.255 11.185 1.00 97.69 328 THR A CA 1
ATOM 2678 C C . THR A 1 328 ? -20.103 -9.406 12.702 1.00 97.69 328 THR A C 1
ATOM 2680 O O . THR A 1 328 ? -21.086 -9.240 13.423 1.00 97.69 328 THR A O 1
ATOM 2683 N N . ALA A 1 329 ? -18.877 -9.598 13.201 1.00 97.88 329 ALA A N 1
ATOM 2684 C CA . ALA A 1 329 ? -18.595 -9.687 14.632 1.00 97.88 329 ALA A CA 1
ATOM 2685 C C . ALA A 1 329 ? -18.860 -8.365 15.382 1.00 97.88 329 ALA A C 1
ATOM 2687 O O . ALA A 1 329 ? -19.367 -8.392 16.506 1.00 97.88 329 ALA A O 1
ATOM 2688 N N . ILE A 1 330 ? -18.559 -7.211 14.772 1.00 97.69 330 ILE A N 1
ATOM 2689 C CA . ILE A 1 330 ? -18.901 -5.889 15.327 1.00 97.69 330 ILE A CA 1
ATOM 2690 C C . ILE A 1 330 ? -20.422 -5.726 15.404 1.00 97.69 330 ILE A C 1
ATOM 2692 O O . ILE A 1 330 ? -20.941 -5.382 16.464 1.00 97.69 330 ILE A O 1
ATOM 2696 N N . GLU A 1 331 ? -21.154 -6.046 14.334 1.00 98.12 331 GLU A N 1
ATOM 2697 C CA . GLU A 1 331 ? -22.618 -5.954 14.342 1.00 98.12 331 GLU A CA 1
ATOM 2698 C C . GLU A 1 331 ? -23.266 -6.875 15.396 1.00 98.12 331 GLU A C 1
ATOM 2700 O O . GLU A 1 331 ? -24.282 -6.521 15.993 1.00 98.12 331 GLU A O 1
ATOM 2705 N N . GLU A 1 332 ? -22.711 -8.066 15.643 1.00 97.75 332 GLU A N 1
ATOM 2706 C CA . GLU A 1 332 ? -23.157 -8.953 16.728 1.00 97.75 332 GLU A CA 1
ATOM 2707 C C . GLU A 1 332 ? -22.907 -8.347 18.114 1.00 97.75 332 GLU A C 1
ATOM 2709 O O . GLU A 1 332 ? -23.822 -8.325 18.942 1.00 97.75 332 GLU A O 1
ATOM 2714 N N . ARG A 1 333 ? -21.714 -7.784 18.355 1.00 96.69 333 ARG A N 1
ATOM 2715 C CA . ARG A 1 333 ? -21.402 -7.069 19.605 1.00 96.69 333 ARG A CA 1
ATOM 2716 C C . ARG A 1 333 ? -22.327 -5.871 19.817 1.00 96.69 333 ARG A C 1
ATOM 2718 O O . ARG A 1 333 ? -22.818 -5.683 20.927 1.00 96.69 333 ARG A O 1
ATOM 2725 N N . ASP A 1 334 ? -22.621 -5.098 18.775 1.00 98.31 334 ASP A N 1
ATOM 2726 C CA . ASP A 1 334 ? -23.531 -3.951 18.861 1.00 98.31 334 ASP A CA 1
ATOM 2727 C C . ASP A 1 334 ? -24.971 -4.374 19.196 1.00 98.31 334 ASP A C 1
ATOM 2729 O O . ASP A 1 334 ? -25.634 -3.719 20.009 1.00 98.31 334 ASP A O 1
ATOM 2733 N N . ARG A 1 335 ? -25.449 -5.499 18.641 1.00 98.19 335 ARG A N 1
ATOM 2734 C CA . ARG A 1 335 ? -26.753 -6.093 18.999 1.00 98.19 335 ARG A CA 1
ATOM 2735 C C . ARG A 1 335 ? -26.795 -6.507 20.473 1.00 98.19 335 ARG A C 1
ATOM 2737 O O . ARG A 1 335 ? -27.759 -6.178 21.163 1.00 98.19 335 ARG A O 1
ATOM 2744 N N . GLU A 1 336 ? -25.755 -7.167 20.981 1.00 98.12 336 GLU A N 1
ATOM 2745 C CA . GLU A 1 336 ? -25.655 -7.522 22.405 1.00 98.12 336 GLU A CA 1
ATOM 2746 C C . GLU A 1 336 ? -25.599 -6.288 23.311 1.00 98.12 336 GLU A C 1
ATOM 2748 O O . GLU A 1 336 ? -26.322 -6.214 24.303 1.00 98.12 336 GLU A O 1
ATOM 2753 N N . VAL A 1 337 ? -24.792 -5.284 22.959 1.00 98.19 337 VAL A N 1
ATOM 2754 C CA . VAL A 1 337 ? -24.695 -4.022 23.706 1.00 98.19 337 VAL A CA 1
ATOM 2755 C C . VAL A 1 337 ? -26.041 -3.292 23.731 1.00 98.19 337 VAL A C 1
ATOM 2757 O O . VAL A 1 337 ? -26.384 -2.689 24.751 1.00 98.19 337 VAL A O 1
ATOM 2760 N N . ALA A 1 338 ? -26.828 -3.347 22.653 1.00 98.19 338 ALA A N 1
ATOM 2761 C CA . ALA A 1 338 ? -28.183 -2.800 22.630 1.00 98.19 338 ALA A CA 1
ATOM 2762 C C . ALA A 1 338 ? -29.127 -3.547 23.593 1.00 98.19 338 ALA A C 1
ATOM 2764 O O . ALA A 1 338 ? -29.814 -2.899 24.386 1.00 98.19 338 ALA A O 1
ATOM 2765 N N . LEU A 1 339 ? -29.110 -4.886 23.588 1.00 98.12 339 LEU A N 1
ATOM 2766 C CA . LEU A 1 339 ? -29.911 -5.712 24.503 1.00 98.12 339 LEU A CA 1
ATOM 2767 C C . LEU A 1 339 ? -29.529 -5.480 25.974 1.00 98.12 339 LEU A C 1
ATOM 2769 O O . LEU A 1 339 ? -30.406 -5.234 26.803 1.00 98.12 339 LEU A O 1
ATOM 2773 N N . LEU A 1 340 ? -2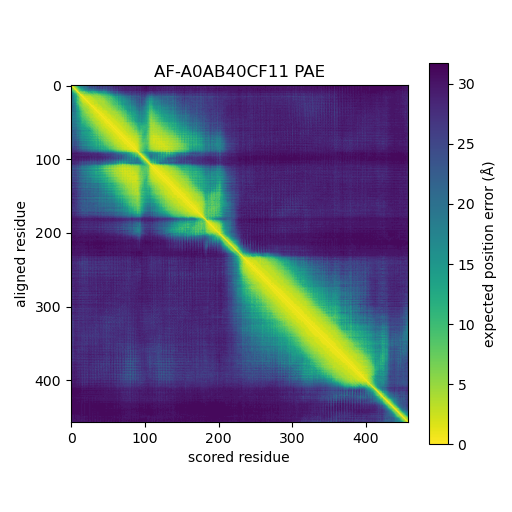8.231 -5.457 26.290 1.00 98.06 340 LEU A N 1
ATOM 2774 C CA . LEU A 1 340 ? -27.723 -5.193 27.641 1.00 98.06 340 LEU A CA 1
ATOM 2775 C C . LEU A 1 340 ? -28.071 -3.778 28.129 1.00 98.06 340 LEU A C 1
ATOM 2777 O O . LEU A 1 340 ? -28.396 -3.593 29.302 1.00 98.06 340 LEU A O 1
ATOM 2781 N N . LYS A 1 341 ? -28.061 -2.768 27.246 1.00 98.19 341 LYS A N 1
ATOM 2782 C CA . LYS A 1 341 ? -28.539 -1.409 27.575 1.00 98.19 341 LYS A CA 1
ATOM 2783 C C . LYS A 1 341 ? -30.035 -1.393 27.890 1.00 98.19 341 LYS A C 1
ATOM 2785 O O . LYS A 1 341 ? -30.452 -0.678 28.803 1.00 98.19 341 LYS A O 1
ATOM 2790 N N . GLU A 1 342 ? -30.840 -2.171 27.170 1.00 98.25 342 GLU A N 1
ATOM 2791 C CA . GLU A 1 342 ? -32.272 -2.285 27.446 1.00 98.25 342 GLU A CA 1
ATOM 2792 C C . GLU A 1 342 ? -32.530 -3.004 28.781 1.00 98.25 342 GLU A C 1
ATOM 2794 O O . GLU A 1 342 ? -33.297 -2.513 29.609 1.00 98.25 342 GLU A O 1
ATOM 2799 N N . GLU A 1 343 ? -31.829 -4.108 29.052 1.00 98.19 343 GLU A N 1
ATOM 2800 C CA . GLU A 1 343 ? -31.876 -4.830 30.332 1.00 98.19 343 GLU A CA 1
ATOM 2801 C C . GLU A 1 343 ? -31.433 -3.966 31.516 1.00 98.19 343 GLU A C 1
ATOM 2803 O O . GLU A 1 343 ? -32.101 -3.950 32.555 1.00 98.19 343 GLU A O 1
ATOM 2808 N N . LEU A 1 344 ? -30.366 -3.181 31.355 1.00 98.19 344 LEU A N 1
ATOM 2809 C CA . LEU A 1 344 ? -29.920 -2.205 32.349 1.00 98.19 344 LEU A CA 1
ATOM 2810 C C . LEU A 1 344 ? -30.990 -1.129 32.607 1.00 98.19 344 LEU A C 1
ATOM 2812 O O . LEU A 1 344 ? -31.211 -0.732 33.751 1.00 98.19 344 LEU A O 1
ATOM 2816 N N . SER A 1 345 ? -31.7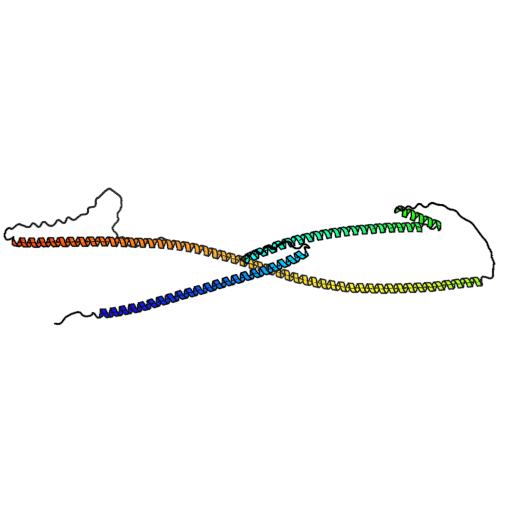01 -0.682 31.568 1.00 98.25 345 SER A N 1
ATOM 2817 C CA . SER A 1 345 ? -32.807 0.273 31.710 1.00 98.25 345 SER A CA 1
ATOM 2818 C C . SER A 1 345 ? -33.996 -0.344 32.460 1.00 98.25 345 SER A C 1
ATOM 2820 O O . SER A 1 345 ? -34.487 0.236 33.433 1.00 98.25 345 SER A O 1
ATOM 2822 N N . ARG A 1 346 ? -34.406 -1.569 32.093 1.00 98.12 346 ARG A N 1
ATOM 2823 C CA . ARG A 1 346 ? -35.493 -2.313 32.761 1.00 98.12 346 ARG A CA 1
ATOM 2824 C C . ARG A 1 346 ? -35.176 -2.594 34.237 1.00 98.12 346 ARG A C 1
ATOM 2826 O O . ARG A 1 346 ? -36.025 -2.373 35.101 1.00 98.12 346 ARG A O 1
ATOM 2833 N N . THR A 1 347 ? -33.956 -3.037 34.546 1.00 97.81 347 THR A N 1
ATOM 2834 C CA . THR A 1 347 ? -33.515 -3.305 35.929 1.00 97.81 347 THR A CA 1
ATOM 2835 C C . THR A 1 347 ? -33.404 -2.028 36.759 1.00 97.81 347 THR A C 1
ATOM 2837 O O . THR A 1 347 ? -33.848 -2.021 37.909 1.00 97.81 347 THR A O 1
ATOM 2840 N N . LYS A 1 348 ? -32.923 -0.919 36.180 1.00 98.44 348 LYS A N 1
ATOM 2841 C CA . LYS A 1 348 ? -32.930 0.397 36.835 1.00 98.44 348 LYS A CA 1
ATOM 2842 C C . LYS A 1 348 ? -34.349 0.855 37.185 1.00 98.44 348 LYS A C 1
ATOM 2844 O O . LYS A 1 348 ? -34.598 1.213 38.333 1.00 98.44 348 LYS A O 1
ATOM 2849 N N . MET A 1 349 ? -35.300 0.760 36.251 1.00 98.00 349 MET A N 1
ATOM 2850 C CA . MET A 1 349 ? -36.709 1.089 36.519 1.00 98.00 349 MET A CA 1
ATOM 2851 C C . MET A 1 349 ? -37.312 0.228 37.642 1.00 98.00 349 MET A C 1
ATOM 2853 O O . MET A 1 349 ? -38.042 0.741 3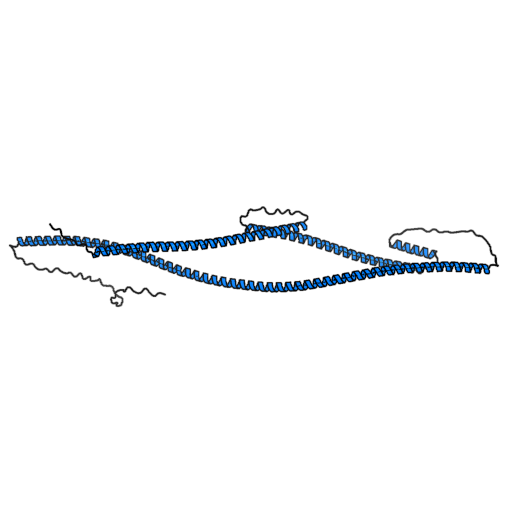8.493 1.00 98.00 349 MET A O 1
ATOM 2857 N N . ALA A 1 350 ? -36.993 -1.069 37.679 1.00 98.00 350 ALA A N 1
ATOM 2858 C CA . ALA A 1 350 ? -37.437 -1.968 38.745 1.00 98.00 350 ALA A CA 1
ATOM 2859 C C . ALA A 1 350 ? -36.816 -1.612 40.113 1.00 98.00 350 ALA A C 1
ATOM 2861 O O . ALA A 1 350 ? -37.509 -1.650 41.136 1.00 98.00 350 ALA A O 1
ATOM 2862 N N . LEU A 1 351 ? -35.537 -1.220 40.136 1.00 98.12 351 LEU A N 1
ATOM 2863 C CA . LEU A 1 351 ? -34.847 -0.750 41.337 1.00 98.12 351 LEU A CA 1
ATOM 2864 C C . LEU A 1 351 ? -35.458 0.556 41.862 1.00 98.12 351 LEU A C 1
ATOM 2866 O O . LEU A 1 351 ? -35.778 0.635 43.049 1.00 98.12 351 LEU A O 1
ATOM 2870 N N . ASP A 1 352 ? -35.698 1.537 40.990 1.00 98.19 352 ASP A N 1
ATOM 2871 C CA . ASP A 1 352 ? -36.328 2.814 41.346 1.00 98.19 352 ASP A CA 1
ATOM 2872 C C . ASP A 1 352 ? -37.743 2.597 41.920 1.00 98.19 352 ASP A C 1
ATOM 2874 O O . ASP A 1 352 ? -38.103 3.168 42.954 1.00 98.19 352 ASP A O 1
ATOM 2878 N N . ALA A 1 353 ? -38.535 1.697 41.325 1.00 97.62 353 ALA A N 1
ATOM 2879 C CA . ALA A 1 353 ? -39.846 1.308 41.851 1.00 97.62 353 ALA A CA 1
ATOM 2880 C C . ALA A 1 353 ? -39.758 0.632 43.237 1.00 97.62 353 ALA A C 1
ATOM 2882 O O . ALA A 1 353 ? -40.570 0.917 44.124 1.00 97.62 353 ALA A O 1
ATOM 2883 N N . SER A 1 354 ? -38.759 -0.231 43.452 1.00 96.88 354 SER A N 1
ATOM 2884 C CA . SER A 1 354 ? -38.507 -0.881 44.745 1.00 96.88 354 SER A CA 1
ATOM 2885 C C . SER A 1 354 ? -38.070 0.122 45.821 1.00 96.88 354 SER A C 1
ATOM 2887 O O . SER A 1 354 ? -38.595 0.101 46.937 1.00 96.88 354 SER A O 1
ATOM 2889 N N . ASN A 1 355 ? -37.187 1.063 45.474 1.00 98.06 355 ASN A N 1
ATOM 2890 C CA . ASN A 1 355 ? -36.725 2.136 46.354 1.00 98.06 355 ASN A CA 1
ATOM 2891 C C . ASN A 1 355 ? -37.891 3.047 46.784 1.00 98.06 355 ASN A C 1
ATOM 2893 O O . ASN A 1 355 ? -38.109 3.267 47.975 1.00 98.06 355 ASN A O 1
ATOM 2897 N N . ASN A 1 356 ? -38.737 3.467 45.838 1.00 98.00 356 ASN A N 1
ATOM 2898 C CA . ASN A 1 356 ? -39.958 4.227 46.134 1.00 98.00 356 ASN A CA 1
ATOM 2899 C C . ASN A 1 356 ? -40.908 3.465 47.083 1.00 98.00 356 ASN A C 1
ATOM 2901 O O . ASN A 1 356 ? -41.475 4.048 48.012 1.00 98.00 356 ASN A O 1
ATOM 2905 N N . LYS A 1 357 ? -41.051 2.143 46.906 1.00 98.00 357 LYS A N 1
ATOM 2906 C CA . LYS A 1 357 ? -41.834 1.277 47.807 1.00 98.00 357 LYS A CA 1
ATOM 2907 C C . LYS A 1 357 ? -41.204 1.159 49.200 1.00 98.00 357 LYS A C 1
ATOM 2909 O O . LYS A 1 357 ? -41.939 1.080 50.185 1.00 98.00 357 LYS A O 1
ATOM 2914 N N . MET A 1 358 ? -39.874 1.157 49.298 1.00 96.88 358 MET A N 1
ATOM 2915 C CA . MET A 1 358 ? -39.144 1.159 50.568 1.00 96.88 358 MET A CA 1
ATOM 2916 C C . MET A 1 358 ? -39.363 2.472 51.328 1.00 96.88 358 MET A C 1
ATOM 2918 O O . MET A 1 358 ? -39.800 2.431 52.475 1.00 96.88 358 MET A O 1
ATOM 2922 N N . GLN A 1 359 ? -39.200 3.621 50.666 1.00 97.75 359 GLN A N 1
ATOM 2923 C CA . GLN A 1 359 ? -39.466 4.944 51.250 1.00 97.75 359 GLN A CA 1
ATOM 2924 C C . GLN A 1 359 ? -40.925 5.099 51.710 1.00 97.75 359 GLN A C 1
ATOM 2926 O O . GLN A 1 359 ? -41.195 5.691 52.756 1.00 97.75 359 GLN A O 1
ATOM 2931 N N . LEU A 1 360 ? -41.891 4.545 50.965 1.00 97.75 360 LEU A N 1
ATOM 2932 C CA . LEU A 1 360 ? -43.291 4.526 51.399 1.00 97.75 360 LEU A CA 1
ATOM 2933 C C . LEU A 1 360 ? -43.470 3.696 52.682 1.00 97.75 360 LEU A C 1
ATOM 2935 O O . LEU A 1 360 ? -44.147 4.142 53.606 1.00 97.75 360 LEU A O 1
ATOM 2939 N N . LYS A 1 361 ? -42.850 2.510 52.765 1.00 98.06 361 LYS A N 1
ATOM 2940 C CA . LYS A 1 361 ? -42.876 1.670 53.975 1.00 98.06 361 LYS A CA 1
ATOM 2941 C C . LYS A 1 361 ? -42.212 2.352 55.170 1.00 98.06 361 LYS A C 1
ATOM 2943 O O . LYS A 1 361 ? -42.744 2.259 56.268 1.00 98.06 361 LYS A O 1
ATOM 2948 N N . GLU A 1 362 ? -41.103 3.052 54.962 1.00 98.00 362 GLU A N 1
ATOM 2949 C CA . GLU A 1 362 ? -40.410 3.820 56.000 1.00 98.00 362 GLU A CA 1
ATOM 2950 C C . GLU A 1 362 ? -41.295 4.952 56.549 1.00 98.00 362 GLU A C 1
ATOM 2952 O O . GLU A 1 362 ? -41.465 5.077 57.762 1.00 98.00 362 GLU A O 1
ATOM 2957 N N . ARG A 1 363 ? -41.961 5.714 55.668 1.00 97.75 363 ARG A N 1
ATOM 2958 C CA . ARG A 1 363 ? -42.943 6.745 56.060 1.00 97.75 363 ARG A CA 1
ATOM 2959 C C . ARG A 1 363 ? -44.172 6.161 56.763 1.00 97.75 363 ARG A C 1
ATOM 2961 O O . ARG A 1 363 ? -44.708 6.776 57.684 1.00 97.75 363 ARG A O 1
ATOM 2968 N N . LEU A 1 364 ? -44.630 4.975 56.359 1.00 97.62 364 LEU A N 1
ATOM 2969 C CA . LEU A 1 364 ? -45.709 4.262 57.051 1.00 97.62 364 LEU A CA 1
ATOM 2970 C C . LEU A 1 364 ? -45.266 3.764 58.435 1.00 97.62 364 LEU A C 1
ATOM 2972 O O . LEU A 1 364 ? -46.035 3.856 59.386 1.00 97.62 364 LEU A O 1
ATOM 2976 N N . ALA A 1 365 ? -44.025 3.296 58.578 1.00 97.56 365 ALA A N 1
ATOM 2977 C CA . ALA A 1 365 ? -43.470 2.892 59.866 1.00 97.56 365 ALA A CA 1
ATOM 2978 C C . ALA A 1 365 ? -43.315 4.091 60.816 1.00 97.56 365 ALA A C 1
ATOM 2980 O O . ALA A 1 365 ? -43.755 4.012 61.961 1.00 97.56 365 ALA A O 1
ATOM 2981 N N . SER A 1 366 ? -42.772 5.222 60.354 1.00 97.56 366 SER A N 1
ATOM 2982 C CA . SER A 1 366 ? -42.608 6.416 61.197 1.00 97.56 366 SER A CA 1
ATOM 2983 C C . SER A 1 366 ? -43.947 7.036 61.615 1.00 97.56 366 SER A C 1
ATOM 2985 O O . SER A 1 366 ? -44.115 7.407 62.776 1.00 97.56 366 SER A O 1
ATOM 2987 N N . THR A 1 367 ? -44.941 7.071 60.721 1.00 97.56 367 THR A N 1
ATOM 2988 C CA . THR A 1 367 ? -46.303 7.515 61.075 1.00 97.56 367 THR A CA 1
ATOM 2989 C C . THR A 1 367 ? -47.019 6.541 62.015 1.00 97.56 367 THR A C 1
ATOM 2991 O O . THR A 1 367 ? -47.710 6.993 62.928 1.00 97.56 367 THR A O 1
ATOM 2994 N N . ALA A 1 368 ? -46.817 5.227 61.870 1.00 97.38 368 ALA A N 1
ATOM 2995 C CA . ALA A 1 368 ? -47.334 4.235 62.814 1.00 97.38 368 ALA A CA 1
ATOM 2996 C C . ALA A 1 368 ? -46.690 4.367 64.207 1.00 97.38 368 ALA A C 1
ATOM 2998 O O . ALA A 1 368 ? -47.406 4.321 65.205 1.00 97.38 368 ALA A O 1
ATOM 2999 N N . MET A 1 369 ? -45.375 4.597 64.286 1.00 96.81 369 MET A N 1
ATOM 3000 C CA . MET A 1 369 ? -44.673 4.857 65.551 1.00 96.81 369 MET A CA 1
ATOM 3001 C C . MET A 1 369 ? -45.202 6.121 66.240 1.00 96.81 369 MET A C 1
ATOM 3003 O O . MET A 1 369 ? -45.597 6.055 67.402 1.00 96.81 369 MET A O 1
ATOM 3007 N N . ALA A 1 370 ? -45.335 7.236 65.515 1.00 97.62 370 ALA A N 1
ATOM 3008 C CA . ALA A 1 370 ? -45.911 8.469 66.062 1.00 97.62 370 ALA A CA 1
ATOM 3009 C C . ALA A 1 370 ? -47.372 8.288 66.536 1.00 97.62 370 ALA A C 1
ATOM 3011 O O . ALA A 1 370 ? -47.783 8.856 67.550 1.00 97.62 370 ALA A O 1
ATOM 3012 N N . ALA A 1 371 ? -48.164 7.468 65.836 1.00 97.31 371 ALA A N 1
ATOM 3013 C CA . ALA A 1 371 ? -49.525 7.130 66.252 1.00 97.31 371 ALA A CA 1
ATOM 3014 C C . ALA A 1 371 ? -49.559 6.249 67.517 1.00 97.31 371 ALA A C 1
ATOM 3016 O O . ALA A 1 371 ? -50.421 6.455 68.375 1.00 97.31 371 ALA A O 1
ATOM 3017 N N . LEU A 1 372 ? -48.621 5.305 67.664 1.00 97.06 372 LEU A N 1
ATOM 3018 C CA . LEU A 1 372 ? -48.457 4.498 68.879 1.00 97.06 372 LEU A CA 1
ATOM 3019 C C . LEU A 1 372 ? -48.047 5.364 70.076 1.00 97.06 372 LEU A C 1
ATOM 3021 O O . LEU A 1 372 ? -48.662 5.252 71.135 1.00 97.06 372 LEU A O 1
ATOM 3025 N N . GLU A 1 373 ? -47.091 6.278 69.906 1.00 97.69 373 GLU A N 1
ATOM 3026 C CA . GLU A 1 373 ? -46.685 7.236 70.944 1.00 97.69 373 GLU A CA 1
ATOM 3027 C C . GLU A 1 373 ? -47.864 8.111 71.401 1.00 97.69 373 GLU A C 1
ATOM 3029 O O . GLU A 1 373 ? -48.126 8.239 72.601 1.00 97.69 373 GLU A O 1
ATOM 3034 N N . ALA A 1 374 ? -48.646 8.651 70.460 1.00 97.06 374 ALA A N 1
ATOM 3035 C CA . ALA A 1 374 ? -49.851 9.421 70.772 1.00 97.06 374 ALA A CA 1
ATOM 3036 C C . ALA A 1 374 ? -50.920 8.581 71.503 1.00 97.06 374 ALA A C 1
ATOM 3038 O O . ALA A 1 374 ? -51.548 9.058 72.457 1.00 97.06 374 ALA A O 1
ATOM 3039 N N . ALA A 1 375 ? -51.112 7.321 71.099 1.00 97.06 375 ALA A N 1
ATOM 3040 C CA . ALA A 1 375 ? -52.026 6.392 71.761 1.00 97.06 375 ALA A CA 1
ATOM 3041 C C . ALA A 1 375 ? -51.556 6.034 73.183 1.00 97.06 375 ALA A C 1
ATOM 3043 O O . ALA A 1 375 ? -52.375 5.984 74.103 1.00 97.06 375 ALA A O 1
ATOM 3044 N N . GLU A 1 376 ? -50.251 5.853 73.399 1.00 97.31 376 GLU A N 1
ATOM 3045 C CA . GLU A 1 376 ? -49.673 5.644 74.727 1.00 97.31 376 GLU A CA 1
ATOM 3046 C C . GLU A 1 376 ? -49.864 6.852 75.643 1.00 97.31 376 GLU A C 1
ATOM 3048 O O . GLU A 1 376 ? -50.262 6.676 76.795 1.00 97.31 376 GLU A O 1
ATOM 3053 N N . ILE A 1 377 ? -49.626 8.072 75.154 1.00 97.50 377 ILE A N 1
ATOM 3054 C CA . ILE A 1 377 ? -49.861 9.307 75.919 1.00 97.50 377 ILE A CA 1
ATOM 3055 C C . ILE A 1 377 ? -51.340 9.400 76.325 1.00 97.50 377 ILE A C 1
ATOM 3057 O O . ILE A 1 377 ? -51.651 9.652 77.493 1.00 97.50 377 ILE A O 1
ATOM 3061 N N . SER A 1 378 ? -52.254 9.121 75.391 1.00 97.12 378 SER A N 1
ATOM 3062 C CA . SER A 1 378 ? -53.697 9.094 75.654 1.00 97.12 378 SER A CA 1
ATOM 3063 C C . SER A 1 378 ? -54.080 8.024 76.687 1.00 97.12 378 SER A C 1
ATOM 3065 O O . SER A 1 378 ? -54.826 8.313 77.626 1.00 97.12 378 SER A O 1
ATOM 3067 N N . ARG A 1 379 ? -53.507 6.813 76.593 1.00 95.56 379 ARG A N 1
ATOM 3068 C CA . ARG A 1 379 ? -53.707 5.741 77.581 1.00 95.56 379 ARG A CA 1
ATOM 3069 C C . ARG A 1 379 ? -53.206 6.150 78.964 1.00 95.56 379 ARG A C 1
ATOM 3071 O O . ARG A 1 379 ? -53.960 6.037 79.921 1.00 95.56 379 ARG A O 1
ATOM 3078 N N . ARG A 1 380 ? -51.984 6.683 79.079 1.00 97.06 380 ARG A N 1
ATOM 3079 C CA . ARG A 1 380 ? -51.410 7.151 80.357 1.00 97.06 380 ARG A CA 1
ATOM 3080 C C . ARG A 1 380 ? -52.281 8.240 81.006 1.00 97.06 380 ARG A C 1
ATOM 3082 O O . ARG A 1 380 ? -52.437 8.249 82.225 1.00 97.06 380 ARG A O 1
ATOM 3089 N N . LEU A 1 381 ? -52.894 9.119 80.204 1.00 96.75 381 LEU A N 1
ATOM 3090 C CA . LEU A 1 381 ? -53.853 10.129 80.671 1.00 96.75 381 LEU A CA 1
ATOM 3091 C C . LEU A 1 381 ? -55.206 9.528 81.098 1.00 96.75 381 LEU A C 1
ATOM 3093 O O . LEU A 1 381 ? -55.819 10.003 82.054 1.00 96.75 381 LEU A O 1
ATOM 3097 N N . ALA A 1 382 ? -55.695 8.498 80.406 1.00 96.88 382 ALA A N 1
ATOM 3098 C CA . ALA A 1 382 ? -56.903 7.776 80.801 1.00 96.88 382 ALA A CA 1
ATOM 3099 C C . ALA A 1 382 ? -56.683 6.971 82.095 1.00 96.88 382 ALA A C 1
ATOM 3101 O O . ALA A 1 382 ? -57.523 7.017 82.994 1.00 96.88 382 ALA A O 1
ATOM 3102 N N . ASP A 1 383 ? -55.532 6.310 82.224 1.00 97.25 383 ASP A N 1
ATOM 3103 C CA . ASP A 1 383 ? -55.138 5.546 83.406 1.00 97.25 383 ASP A CA 1
ATOM 3104 C C . ASP A 1 383 ? -55.032 6.457 84.638 1.00 97.25 383 ASP A C 1
ATOM 3106 O O . ASP A 1 383 ? -55.637 6.144 85.667 1.00 97.25 383 ASP A O 1
ATOM 3110 N N . SER A 1 384 ? -54.374 7.620 84.530 1.00 96.44 384 SER A N 1
ATOM 3111 C CA . SER A 1 384 ? -54.269 8.587 85.637 1.00 96.44 384 SER A CA 1
ATOM 3112 C C . SER A 1 384 ? -55.621 9.194 86.031 1.00 96.44 384 SER A C 1
ATOM 3114 O O . SER A 1 384 ? -55.935 9.271 87.219 1.00 96.44 384 SER A O 1
ATOM 3116 N N . ARG A 1 385 ? -56.484 9.525 85.058 1.00 96.12 385 ARG A N 1
ATOM 3117 C CA . ARG A 1 385 ? -57.880 9.924 85.327 1.00 96.12 385 ARG A CA 1
ATOM 3118 C C . ARG A 1 385 ? -58.669 8.813 86.022 1.00 96.12 385 ARG A C 1
ATOM 3120 O O . ARG A 1 385 ? -59.428 9.099 86.942 1.00 96.12 385 ARG A O 1
ATOM 3127 N N . SER A 1 386 ? -58.489 7.556 85.611 1.00 95.62 386 SER A N 1
ATOM 3128 C CA . SER A 1 386 ? -59.165 6.412 86.236 1.00 95.62 386 SER A CA 1
ATOM 3129 C C . SER A 1 386 ? -58.699 6.177 87.676 1.00 95.62 386 SER A C 1
ATOM 3131 O O . SER A 1 386 ? -59.515 5.816 88.518 1.00 95.62 386 SER A O 1
ATOM 3133 N N . ALA A 1 387 ? -57.416 6.420 87.971 1.00 95.12 387 ALA A N 1
ATOM 3134 C CA . ALA A 1 387 ? -56.862 6.326 89.317 1.00 95.12 387 ALA A CA 1
ATOM 3135 C C . ALA A 1 387 ? -57.460 7.398 90.237 1.00 95.12 387 ALA A C 1
ATOM 3137 O O . ALA A 1 387 ? -58.069 7.042 91.240 1.00 95.12 387 ALA A O 1
ATOM 3138 N N . GLY A 1 388 ? -57.432 8.673 89.833 1.00 94.38 388 GLY A N 1
ATOM 3139 C CA . GLY A 1 388 ? -58.043 9.753 90.620 1.00 94.38 388 GLY A CA 1
ATOM 3140 C C . GLY A 1 388 ? -59.562 9.603 90.807 1.00 94.38 388 GLY A C 1
ATOM 3141 O O . GLY A 1 388 ? -60.106 10.007 91.833 1.00 94.38 388 GLY A O 1
ATOM 3142 N N . LEU A 1 389 ? -60.270 8.980 89.854 1.00 95.00 389 LEU A N 1
ATOM 3143 C CA . LEU A 1 389 ? -61.681 8.616 90.034 1.00 95.00 389 LEU A CA 1
ATOM 3144 C C . LEU A 1 389 ? -61.876 7.451 91.018 1.00 95.00 389 LEU A C 1
ATOM 3146 O O . LEU A 1 389 ? -62.840 7.490 91.780 1.00 95.00 389 LEU A O 1
ATOM 3150 N N . ARG A 1 390 ? -60.988 6.445 91.036 1.00 94.44 390 ARG A N 1
ATOM 3151 C CA . ARG A 1 390 ? -61.016 5.366 92.043 1.00 94.44 390 ARG A CA 1
ATOM 3152 C C . ARG A 1 390 ? -60.777 5.916 93.446 1.00 94.44 390 ARG A C 1
ATOM 3154 O O . ARG A 1 390 ? -61.622 5.694 94.302 1.00 94.44 390 ARG A O 1
ATOM 3161 N N . GLU A 1 391 ? -59.740 6.730 93.638 1.00 94.62 391 GLU A N 1
ATOM 3162 C CA . GLU A 1 391 ? -59.457 7.417 94.910 1.00 94.62 391 GLU A CA 1
ATOM 3163 C C . GLU A 1 391 ? -60.674 8.223 95.399 1.00 94.62 391 GLU A C 1
ATOM 3165 O O . GLU A 1 391 ? -61.063 8.146 96.563 1.00 94.62 391 GLU A O 1
ATOM 3170 N N . ARG A 1 392 ? -61.349 8.947 94.493 1.00 95.19 392 ARG A N 1
ATOM 3171 C CA . ARG A 1 392 ? -62.574 9.699 94.815 1.00 95.19 392 ARG A CA 1
ATOM 3172 C C . ARG A 1 392 ? -63.738 8.794 95.235 1.00 95.19 392 ARG A C 1
ATOM 3174 O O . ARG A 1 392 ? -64.517 9.187 96.098 1.00 95.19 392 ARG A O 1
ATOM 3181 N N . ILE A 1 393 ? -63.887 7.624 94.612 1.00 94.62 393 ILE A N 1
ATOM 3182 C CA . ILE A 1 393 ? -64.919 6.637 94.963 1.00 94.62 393 ILE A CA 1
ATOM 3183 C C . ILE A 1 393 ? -64.594 5.977 96.304 1.00 94.62 393 ILE A C 1
ATOM 3185 O O . ILE A 1 393 ? -65.497 5.823 97.120 1.00 94.62 393 ILE A O 1
ATOM 3189 N N . GLU A 1 394 ? -63.337 5.618 96.553 1.00 94.62 394 GLU A N 1
ATOM 3190 C CA . GLU A 1 394 ? -62.875 5.037 97.819 1.00 94.62 394 GLU A CA 1
ATOM 3191 C C . GLU A 1 394 ? -63.117 6.006 98.986 1.00 94.62 394 GLU A C 1
ATOM 3193 O O . GLU A 1 394 ? -63.728 5.619 99.979 1.00 94.62 394 GLU A O 1
ATOM 3198 N N . GLU A 1 395 ? -62.773 7.287 98.822 1.00 93.62 395 GLU A N 1
ATOM 3199 C CA . GLU A 1 395 ? -63.046 8.342 99.807 1.00 93.62 395 GLU A CA 1
ATOM 3200 C C . GLU A 1 395 ? -64.555 8.520 100.071 1.00 93.62 395 GLU A C 1
ATOM 3202 O O . GLU A 1 395 ? -64.984 8.542 101.222 1.00 93.62 395 GLU A O 1
ATOM 3207 N N . LEU A 1 396 ? -65.392 8.564 99.024 1.00 92.75 396 LEU A N 1
ATOM 3208 C CA . LEU A 1 396 ? -66.856 8.628 99.176 1.00 92.75 396 LEU A CA 1
ATOM 3209 C C . LEU A 1 396 ? -67.449 7.359 99.813 1.00 92.75 396 LEU A C 1
ATOM 3211 O O . LEU A 1 396 ? -68.441 7.437 100.535 1.00 92.75 396 LEU A O 1
ATOM 3215 N N . THR A 1 397 ? -66.858 6.192 99.552 1.00 90.44 397 THR A N 1
ATOM 3216 C CA . THR A 1 397 ? -67.288 4.913 100.140 1.00 90.44 397 THR A CA 1
ATOM 3217 C C . THR A 1 397 ? -66.943 4.877 101.623 1.00 90.44 397 THR A C 1
ATOM 3219 O O . THR A 1 397 ? -67.784 4.505 102.433 1.00 90.44 397 THR A O 1
ATOM 3222 N N . LYS A 1 398 ? -65.753 5.356 101.992 1.00 92.25 398 LYS A N 1
ATOM 3223 C CA . LYS A 1 398 ? -65.328 5.503 103.383 1.00 92.25 398 LYS A CA 1
ATOM 3224 C C . LYS A 1 398 ? -66.201 6.505 104.145 1.00 92.25 398 LYS A C 1
ATOM 3226 O O . LYS A 1 398 ? -66.644 6.196 105.244 1.00 92.25 398 LYS A O 1
ATOM 3231 N N . GLN A 1 399 ? -66.529 7.651 103.544 1.00 91.50 399 GLN A N 1
ATOM 3232 C CA . GLN A 1 399 ? -67.493 8.605 104.114 1.00 91.50 399 GLN A CA 1
ATOM 3233 C C . GLN A 1 399 ? -68.869 7.955 104.331 1.00 91.50 399 GLN A C 1
ATOM 3235 O O . GLN A 1 399 ? -69.471 8.131 105.385 1.00 91.50 399 GLN A O 1
ATOM 3240 N N . LEU A 1 400 ? -69.340 7.133 103.385 1.00 86.12 400 LEU A N 1
ATOM 3241 C CA . LEU A 1 400 ? -70.590 6.382 103.532 1.00 86.12 400 LEU A CA 1
ATOM 3242 C C . LEU A 1 400 ? -70.520 5.318 104.644 1.00 86.12 400 LEU A C 1
ATOM 3244 O O . LEU A 1 400 ? -71.505 5.120 105.353 1.00 86.12 400 LEU A O 1
ATOM 3248 N N . GLU A 1 401 ? -69.389 4.629 104.815 1.00 84.25 401 GLU A N 1
ATOM 3249 C CA . GLU A 1 401 ? -69.167 3.687 105.922 1.00 84.25 401 GLU A CA 1
ATOM 3250 C C . GLU A 1 401 ? -69.153 4.408 107.279 1.00 84.25 401 GLU A C 1
ATOM 3252 O O . GLU A 1 401 ? -69.838 3.974 108.210 1.00 84.25 401 GLU A O 1
ATOM 3257 N N . GLU A 1 402 ? -68.463 5.547 107.373 1.00 84.00 402 GLU A N 1
ATOM 3258 C CA . GLU A 1 402 ? -68.430 6.406 108.562 1.00 84.00 402 GLU A CA 1
ATOM 3259 C C . GLU A 1 402 ? -69.829 6.958 108.906 1.00 84.00 402 GLU A C 1
ATOM 3261 O O . GLU A 1 402 ? -70.242 6.877 110.066 1.00 84.00 402 GLU A O 1
ATOM 3266 N N . ASP A 1 403 ? -70.603 7.425 107.920 1.00 77.19 403 ASP A N 1
ATOM 3267 C CA . ASP A 1 403 ? -72.002 7.858 108.080 1.00 77.19 403 ASP A CA 1
ATOM 3268 C C . ASP A 1 403 ? -72.927 6.703 108.497 1.00 77.19 403 ASP A C 1
ATOM 3270 O O . ASP A 1 403 ? -73.832 6.876 109.319 1.00 77.19 403 ASP A O 1
ATOM 3274 N N . VAL A 1 404 ? -72.717 5.496 107.962 1.00 72.75 404 VAL A N 1
ATOM 3275 C CA . VAL A 1 404 ? -73.477 4.298 108.350 1.00 72.75 404 VAL A CA 1
ATOM 3276 C C . VAL A 1 404 ? -73.165 3.894 109.791 1.00 72.75 404 VAL A C 1
ATOM 3278 O O . VAL A 1 404 ? -74.087 3.511 110.516 1.00 72.75 404 VAL A O 1
ATOM 3281 N N . ASP A 1 405 ? -71.916 4.007 110.238 1.00 67.00 405 ASP A N 1
ATOM 3282 C CA . ASP A 1 405 ? -71.510 3.687 111.610 1.00 67.00 405 ASP A CA 1
ATOM 3283 C C . ASP A 1 405 ? -71.887 4.780 112.624 1.00 67.00 405 ASP A C 1
ATOM 3285 O O . ASP A 1 405 ? -72.254 4.458 113.760 1.00 67.00 405 ASP A O 1
ATOM 3289 N N . GLN A 1 406 ? -71.921 6.053 112.220 1.00 61.97 406 GLN A N 1
ATOM 3290 C CA . GLN A 1 406 ? -72.578 7.123 112.984 1.00 61.97 406 GLN A CA 1
ATOM 3291 C C . GLN A 1 406 ? -74.095 6.885 113.060 1.00 61.97 406 GLN A C 1
ATOM 3293 O O . GLN A 1 406 ? -74.678 6.882 114.145 1.00 61.97 406 GLN A O 1
ATOM 3298 N N . GLY A 1 407 ? -74.727 6.531 111.940 1.00 59.78 407 GLY A N 1
ATOM 3299 C CA . GLY A 1 407 ? -76.142 6.174 111.866 1.00 59.78 407 GLY A CA 1
ATOM 3300 C C . GLY A 1 407 ? -76.517 4.906 112.645 1.00 59.78 407 GLY A C 1
ATOM 3301 O O . GLY A 1 407 ? -77.678 4.755 113.021 1.00 59.78 407 GLY A O 1
ATOM 3302 N N . LYS A 1 408 ? -75.571 3.999 112.933 1.00 55.00 408 LYS A N 1
ATOM 3303 C CA . LYS A 1 408 ? -75.755 2.888 113.892 1.00 55.00 408 LYS A CA 1
ATOM 3304 C C . LYS A 1 408 ? -75.717 3.367 115.347 1.00 55.00 408 LYS A C 1
ATOM 3306 O O . LYS A 1 408 ? -76.403 2.772 116.171 1.00 55.00 408 LYS A O 1
ATOM 3311 N N . LYS A 1 409 ? -74.971 4.432 115.661 1.00 52.47 409 LYS A N 1
ATOM 3312 C CA . LYS A 1 409 ? -74.923 5.050 117.002 1.00 52.47 409 LYS A CA 1
ATOM 3313 C C . LYS A 1 409 ? -76.135 5.947 117.291 1.00 52.47 409 LYS A C 1
ATOM 3315 O O . LYS A 1 409 ? -76.527 6.053 118.446 1.00 52.47 409 LYS A O 1
ATOM 3320 N N . GLU A 1 410 ? -76.773 6.526 116.270 1.00 49.78 410 GLU A N 1
ATOM 3321 C CA . GLU A 1 410 ? -78.029 7.287 116.431 1.00 49.78 410 GLU A CA 1
ATOM 3322 C C . GLU A 1 410 ? -79.314 6.436 116.325 1.00 49.78 410 GLU A C 1
ATOM 3324 O O . GLU A 1 410 ? -80.391 6.864 116.755 1.00 49.78 410 GLU A O 1
ATOM 3329 N N . LYS A 1 411 ? -79.243 5.205 115.796 1.00 45.72 411 LYS A N 1
ATOM 3330 C CA . LYS A 1 411 ? -80.406 4.309 115.620 1.00 45.72 411 LYS A CA 1
ATOM 3331 C C . LYS A 1 411 ? -80.848 3.575 116.890 1.00 45.72 411 LYS A C 1
ATOM 3333 O O . LYS A 1 411 ? -81.091 2.372 116.862 1.00 45.72 411 LYS A O 1
ATOM 3338 N N . ASP A 1 412 ? -81.124 4.343 117.938 1.00 45.84 412 ASP A N 1
ATOM 3339 C CA . ASP A 1 412 ? -82.066 3.933 118.992 1.00 45.84 412 ASP A CA 1
ATOM 3340 C C . ASP A 1 412 ? -83.431 4.647 118.874 1.00 45.84 412 ASP A C 1
ATOM 3342 O O . ASP A 1 412 ? -84.359 4.397 119.646 1.00 45.84 412 ASP A O 1
ATOM 3346 N N . ARG A 1 413 ? -83.614 5.529 117.871 1.00 45.91 413 ARG A N 1
ATOM 3347 C CA . ARG A 1 413 ? -84.906 6.187 117.590 1.00 45.91 413 ARG A CA 1
ATOM 3348 C C . ARG A 1 413 ? -85.245 6.268 116.099 1.00 45.91 413 ARG A C 1
ATOM 3350 O O . ARG A 1 413 ? -84.765 7.132 115.379 1.00 45.91 413 ARG A O 1
ATOM 3357 N N . GLY A 1 414 ? -86.201 5.438 115.669 1.00 42.09 414 GLY A N 1
ATOM 3358 C CA . GLY A 1 414 ? -87.010 5.693 114.466 1.00 42.09 414 GLY A CA 1
ATOM 3359 C C . GLY A 1 414 ? -86.845 4.694 113.316 1.00 42.09 414 GLY A C 1
ATOM 3360 O O . GLY A 1 414 ? -85.962 4.813 112.470 1.00 42.09 414 GLY A O 1
ATOM 3361 N N . ARG A 1 415 ? -87.796 3.759 113.192 1.00 50.00 415 ARG A N 1
ATOM 3362 C CA . ARG A 1 415 ? -87.960 2.944 111.976 1.00 50.00 415 ARG A CA 1
ATOM 3363 C C . ARG A 1 415 ? -88.455 3.820 110.816 1.00 50.00 415 ARG A C 1
ATOM 3365 O O . ARG A 1 415 ? -89.578 4.317 110.879 1.00 50.00 415 ARG A O 1
ATOM 3372 N N . ARG A 1 416 ? -87.722 3.890 109.700 1.00 47.84 416 ARG A N 1
ATOM 3373 C CA . ARG A 1 416 ? -88.306 4.164 108.369 1.00 47.84 416 ARG A CA 1
ATOM 3374 C C . ARG A 1 416 ? -87.771 3.186 107.327 1.00 47.84 416 ARG A C 1
ATOM 3376 O O . ARG A 1 416 ? -86.635 2.733 107.399 1.00 47.84 416 ARG A O 1
ATOM 3383 N N . ARG A 1 417 ? -88.659 2.803 106.408 1.00 48.34 417 ARG A N 1
ATOM 3384 C CA . ARG A 1 417 ? -88.441 1.754 105.407 1.00 48.34 417 ARG A CA 1
ATOM 3385 C C . ARG A 1 417 ? -87.505 2.269 104.314 1.00 48.34 417 ARG A C 1
ATOM 3387 O O . ARG A 1 417 ? -87.877 3.202 103.607 1.00 48.34 417 ARG A O 1
ATOM 3394 N N . LEU A 1 418 ? -86.350 1.629 104.142 1.00 51.53 418 LEU A N 1
ATOM 3395 C CA . LEU A 1 418 ? -85.555 1.770 102.924 1.00 51.53 418 LEU A CA 1
ATOM 3396 C C . LEU A 1 418 ? -86.355 1.163 101.766 1.00 51.53 418 LEU A C 1
ATOM 3398 O O . LEU A 1 418 ? -86.657 -0.031 101.773 1.00 51.53 418 LEU A O 1
ATOM 3402 N N . ARG A 1 419 ? -86.729 1.986 100.785 1.00 51.22 419 ARG A N 1
ATOM 3403 C CA . ARG A 1 419 ? -87.127 1.484 99.469 1.00 51.22 419 ARG A CA 1
ATOM 3404 C C . ARG A 1 419 ? -85.839 1.235 98.695 1.00 51.22 419 ARG A C 1
ATOM 3406 O O . ARG A 1 419 ? -85.050 2.158 98.529 1.00 51.22 419 ARG A O 1
ATOM 3413 N N . HIS A 1 420 ? -85.635 0.007 98.227 1.00 47.84 420 HIS A N 1
ATOM 3414 C CA . HIS A 1 420 ? -84.635 -0.252 97.199 1.00 47.84 420 HIS A CA 1
ATOM 3415 C C . HIS A 1 420 ? -85.131 0.373 95.893 1.00 47.84 420 HIS A C 1
ATOM 3417 O O . HIS A 1 420 ? -85.897 -0.243 95.154 1.00 47.84 420 HIS A O 1
ATOM 3423 N N . GLU A 1 421 ? -84.722 1.608 95.620 1.00 49.38 421 GLU A N 1
ATOM 3424 C CA . GLU A 1 421 ? -84.787 2.146 94.266 1.00 49.38 421 GLU A CA 1
ATOM 3425 C C . GLU A 1 421 ? -83.627 1.536 93.483 1.00 49.38 421 GLU A C 1
ATOM 3427 O O . GLU A 1 421 ? -82.473 1.946 93.587 1.00 49.38 421 GLU A O 1
ATOM 3432 N N . CYS A 1 422 ? -83.945 0.457 92.766 1.00 52.31 422 CYS A N 1
ATOM 3433 C CA . CYS A 1 422 ? -83.007 -0.247 91.909 1.00 52.31 422 CYS A CA 1
ATOM 3434 C C . CYS A 1 422 ? -82.388 0.739 90.914 1.00 52.31 422 CYS A C 1
ATOM 3436 O O . CYS A 1 422 ? -83.110 1.381 90.148 1.00 52.31 422 CYS A O 1
ATOM 3438 N N . TRP A 1 423 ? -81.057 0.832 90.921 1.00 46.19 423 TRP A N 1
ATOM 3439 C CA . TRP A 1 423 ? -80.305 1.742 90.063 1.00 46.19 423 TRP A CA 1
ATOM 3440 C C . TRP A 1 423 ? -80.732 1.564 88.597 1.00 46.19 423 TRP A C 1
ATOM 3442 O O . TRP A 1 423 ? -80.617 0.452 88.065 1.00 46.19 423 TRP A O 1
ATOM 3452 N N . PRO A 1 424 ? -81.248 2.608 87.923 1.00 44.81 424 PRO A N 1
ATOM 3453 C CA . PRO A 1 424 ? -81.728 2.459 86.564 1.00 44.81 424 PRO A CA 1
ATOM 3454 C C . PRO A 1 424 ? -80.529 2.312 85.632 1.00 44.81 424 PRO A C 1
ATOM 3456 O O . PRO A 1 424 ? -79.909 3.298 85.226 1.00 44.81 424 PRO A O 1
ATOM 3459 N N . TRP A 1 425 ? -80.246 1.072 85.229 1.00 41.97 425 TRP A N 1
ATOM 3460 C CA . TRP A 1 425 ? -79.484 0.788 84.019 1.00 41.97 425 TRP A CA 1
ATOM 3461 C C . TRP A 1 425 ? -80.228 1.394 82.823 1.00 41.97 425 TRP A C 1
ATOM 3463 O O . TRP A 1 425 ? -80.989 0.719 82.125 1.00 41.97 425 TRP A O 1
ATOM 3473 N N . ARG A 1 426 ? -79.991 2.683 82.547 1.00 47.16 426 ARG A N 1
ATOM 3474 C CA . ARG A 1 426 ? -80.193 3.216 81.202 1.00 47.16 426 ARG A CA 1
ATOM 3475 C C . ARG A 1 426 ? -79.186 2.512 80.315 1.00 47.16 426 ARG A C 1
ATOM 3477 O O . ARG A 1 426 ? -78.045 2.942 80.178 1.00 47.16 426 ARG A O 1
ATOM 3484 N N . VAL A 1 427 ? -79.646 1.425 79.705 1.00 44.22 427 VAL A N 1
ATOM 3485 C CA . VAL A 1 427 ? -79.049 0.886 78.493 1.00 44.22 427 VAL A CA 1
ATOM 3486 C C . VAL A 1 427 ? -78.960 2.054 77.518 1.00 44.22 427 VAL A C 1
ATOM 3488 O O . VAL A 1 427 ? -79.979 2.487 76.974 1.00 44.22 427 VAL A O 1
ATOM 3491 N N . LEU A 1 428 ? -77.751 2.584 77.324 1.00 46.47 428 LEU A N 1
ATOM 3492 C CA . LEU A 1 428 ? -77.448 3.523 76.253 1.00 46.47 428 LEU A CA 1
ATOM 3493 C C . LEU A 1 428 ? -77.555 2.760 74.932 1.00 46.47 428 LEU A C 1
ATOM 3495 O O . LEU A 1 428 ? -76.569 2.332 74.335 1.00 46.47 428 LEU A O 1
ATOM 3499 N N . ARG A 1 429 ? -78.800 2.573 74.485 1.00 37.88 429 ARG A N 1
ATOM 3500 C CA . ARG A 1 429 ? -79.106 2.252 73.101 1.00 37.88 429 ARG A CA 1
ATOM 3501 C C . ARG A 1 429 ? -78.625 3.436 72.273 1.00 37.88 429 ARG A C 1
ATOM 3503 O O . ARG A 1 429 ? -79.329 4.433 72.154 1.00 37.88 429 ARG A O 1
ATOM 3510 N N . PHE A 1 430 ? -77.443 3.302 71.682 1.00 38.00 430 PHE A N 1
ATOM 3511 C CA . PHE A 1 430 ? -77.093 4.052 70.484 1.00 38.00 430 PHE A CA 1
ATOM 3512 C C . PHE A 1 430 ? -78.076 3.644 69.378 1.00 38.00 430 PHE A C 1
ATOM 3514 O O . PHE A 1 430 ? -77.847 2.685 68.644 1.00 38.00 430 PHE A O 1
ATOM 3521 N N . THR A 1 431 ? -79.212 4.335 69.290 1.00 34.25 431 THR A N 1
ATOM 3522 C CA . THR A 1 431 ? -80.073 4.275 68.108 1.00 34.25 431 THR A CA 1
ATOM 3523 C C . THR A 1 431 ? -79.483 5.188 67.036 1.00 34.25 431 THR A C 1
ATOM 3525 O O . THR A 1 431 ? -79.327 6.382 67.300 1.00 34.25 431 THR A O 1
ATOM 3528 N N . PRO A 1 432 ? -79.150 4.669 65.842 1.00 42.41 432 PRO A N 1
ATOM 3529 C CA . PRO A 1 432 ? -78.666 5.492 64.743 1.00 42.41 432 PRO A CA 1
ATOM 3530 C C . PRO A 1 432 ? -79.806 6.343 64.176 1.00 42.41 432 PRO A C 1
ATOM 3532 O O . PRO A 1 432 ? -80.952 5.893 64.107 1.00 42.41 432 PRO A O 1
ATOM 3535 N N . ALA A 1 433 ? -79.487 7.554 63.719 1.00 32.69 433 ALA A N 1
ATOM 3536 C CA . ALA A 1 433 ? -80.426 8.359 62.951 1.00 32.69 433 ALA A CA 1
ATOM 3537 C C . ALA A 1 433 ? -80.552 7.810 61.517 1.00 32.69 433 ALA A C 1
ATOM 3539 O O . ALA A 1 433 ? -79.572 7.662 60.791 1.00 32.69 433 ALA A O 1
ATOM 3540 N N . VAL A 1 434 ? -81.790 7.525 61.129 1.00 39.28 434 VAL A N 1
ATOM 3541 C CA . VAL A 1 434 ? -82.271 7.081 59.810 1.00 39.28 434 VAL A CA 1
ATOM 3542 C C . VAL A 1 434 ? -83.340 8.128 59.440 1.00 39.28 434 VAL A C 1
ATOM 3544 O O . VAL A 1 434 ? -84.112 8.502 60.316 1.00 39.28 434 VAL A O 1
ATOM 3547 N N . SER A 1 435 ? -83.462 8.716 58.245 1.00 39.53 435 SER A N 1
ATOM 3548 C CA . SER A 1 435 ? -82.961 8.389 56.898 1.00 39.53 435 SER A CA 1
ATOM 3549 C C . SER A 1 435 ? -83.060 9.600 55.955 1.00 39.53 435 SER A C 1
ATOM 3551 O O . SER A 1 435 ? -83.909 10.467 56.151 1.00 39.53 435 SER A O 1
ATOM 3553 N N . SER A 1 436 ? -82.398 9.520 54.798 1.00 33.59 436 SER A N 1
ATOM 3554 C CA . SER A 1 436 ? -83.111 9.681 53.519 1.00 33.59 436 SER A CA 1
ATOM 3555 C C . SER A 1 436 ? -82.682 8.586 52.528 1.00 33.59 436 SER A C 1
ATOM 3557 O O . SER A 1 436 ? -81.601 8.020 52.651 1.00 33.59 436 SER A O 1
ATOM 3559 N N . ARG A 1 437 ? -83.622 8.180 51.667 1.00 42.88 437 ARG A N 1
ATOM 3560 C CA . ARG A 1 437 ? -83.673 6.928 50.871 1.00 42.88 437 ARG A CA 1
ATOM 3561 C C . ARG A 1 437 ? -82.924 7.032 49.513 1.00 42.88 437 ARG A C 1
ATOM 3563 O O . ARG A 1 437 ? -82.573 8.145 49.141 1.00 42.88 437 ARG A O 1
ATOM 3570 N N . PRO A 1 438 ? -82.911 5.981 48.656 1.00 47.16 438 PRO A N 1
ATOM 3571 C CA . PRO A 1 438 ? -82.592 4.558 48.897 1.00 47.16 438 PRO A CA 1
ATOM 3572 C C . PRO A 1 438 ? -81.619 3.972 47.831 1.00 47.16 438 PRO A C 1
ATOM 3574 O O . PRO A 1 438 ? -81.546 4.481 46.717 1.00 47.16 438 PRO A O 1
ATOM 3577 N N . GLY A 1 439 ? -80.958 2.832 48.091 1.00 31.05 439 GLY A N 1
ATOM 3578 C CA . GLY A 1 439 ? -80.190 2.154 47.027 1.00 31.05 439 GLY A CA 1
ATOM 3579 C C . GLY A 1 439 ? -79.421 0.879 47.402 1.00 31.05 439 GLY A C 1
ATOM 3580 O O . GLY A 1 439 ? -78.237 0.949 47.685 1.00 31.05 439 GLY A O 1
ATOM 3581 N N . ASN A 1 440 ? -80.091 -0.272 47.277 1.00 34.81 440 ASN A N 1
ATOM 3582 C CA . ASN A 1 440 ? -79.552 -1.610 46.964 1.00 34.81 440 ASN A CA 1
ATOM 3583 C C . ASN A 1 440 ? -78.551 -2.377 47.877 1.00 34.81 440 ASN A C 1
ATOM 3585 O O . ASN A 1 440 ? -77.434 -1.965 48.153 1.00 34.81 440 ASN A O 1
ATOM 3589 N N . LEU A 1 441 ? -78.953 -3.641 48.101 1.00 38.44 441 LEU A N 1
ATOM 3590 C CA . LEU A 1 441 ? -78.163 -4.888 48.161 1.00 38.44 441 LEU A CA 1
ATOM 3591 C C . LEU A 1 441 ? -77.281 -5.222 49.388 1.00 38.44 441 LEU A C 1
ATOM 3593 O O . LEU A 1 441 ? -76.143 -4.793 49.539 1.00 38.44 441 LEU A O 1
ATOM 3597 N N . ASN A 1 442 ? -77.813 -6.172 50.171 1.00 43.53 442 ASN A N 1
ATOM 3598 C CA . ASN A 1 442 ? -77.147 -7.245 50.925 1.00 43.53 442 ASN A CA 1
ATOM 3599 C C . ASN A 1 442 ? -75.606 -7.329 50.866 1.00 43.53 442 ASN A C 1
ATOM 3601 O O . ASN A 1 442 ? -75.056 -7.747 49.848 1.00 43.53 442 ASN A O 1
ATOM 3605 N N . ARG A 1 443 ? -74.941 -7.213 52.027 1.00 34.50 443 ARG A N 1
ATOM 3606 C CA . ARG A 1 443 ? -73.717 -7.981 52.340 1.00 34.50 443 ARG A CA 1
ATOM 3607 C C . ARG A 1 443 ? -73.677 -8.407 53.810 1.00 34.50 443 ARG A C 1
ATOM 3609 O O . ARG A 1 443 ? -73.836 -7.593 54.714 1.00 34.50 443 ARG A O 1
ATOM 3616 N N . MET A 1 444 ? -73.450 -9.703 54.032 1.00 35.97 444 MET A N 1
ATOM 3617 C CA . MET A 1 444 ? -73.105 -10.263 55.343 1.00 35.97 444 MET A CA 1
ATOM 3618 C C . MET A 1 444 ? -71.761 -9.716 55.842 1.00 35.97 444 MET A C 1
ATOM 3620 O O . MET A 1 444 ? -70.875 -9.401 55.049 1.00 35.97 444 MET A O 1
ATOM 3624 N N . ARG A 1 445 ? -71.575 -9.714 57.168 1.00 47.12 445 ARG A N 1
ATOM 3625 C CA . ARG A 1 445 ? -70.249 -9.587 57.786 1.00 47.12 445 ARG A CA 1
ATOM 3626 C C . ARG A 1 445 ? -69.338 -10.737 57.337 1.00 47.12 445 ARG A C 1
ATOM 3628 O O . ARG A 1 445 ? -69.673 -11.896 57.572 1.00 47.12 445 ARG A O 1
ATOM 3635 N N . ARG A 1 446 ? -68.148 -10.407 56.838 1.00 35.12 446 ARG A N 1
ATOM 3636 C CA . ARG A 1 446 ? -66.916 -11.186 57.041 1.00 35.12 446 ARG A CA 1
ATOM 3637 C C . ARG A 1 446 ? -65.773 -10.220 57.350 1.00 35.12 446 ARG A C 1
ATOM 3639 O O . ARG A 1 446 ? -65.833 -9.053 56.967 1.00 35.12 446 ARG A O 1
ATOM 3646 N N . LEU A 1 447 ? -64.793 -10.706 58.105 1.00 45.84 447 LEU A N 1
ATOM 3647 C CA . LEU A 1 447 ? -63.545 -10.000 58.398 1.00 45.84 447 LEU A CA 1
ATOM 3648 C C . LEU A 1 447 ? -62.719 -9.860 57.104 1.00 45.84 447 LEU A C 1
ATOM 3650 O O . LEU A 1 447 ? -62.816 -10.750 56.259 1.00 45.84 447 LEU A O 1
ATOM 3654 N N . PRO A 1 448 ? -61.899 -8.808 56.936 1.00 46.16 448 PRO A N 1
ATOM 3655 C CA . PRO A 1 448 ? -60.865 -8.799 55.909 1.00 46.16 448 PRO A CA 1
ATOM 3656 C C . PRO A 1 448 ? -59.728 -9.739 56.325 1.00 46.16 448 PRO A C 1
ATOM 3658 O O . PRO A 1 448 ? -59.043 -9.492 57.318 1.00 46.16 448 PRO A O 1
ATOM 3661 N N . GLU A 1 449 ? -59.547 -10.819 55.574 1.00 39.31 449 GLU A N 1
ATOM 3662 C CA . GLU A 1 449 ? -58.356 -11.667 55.638 1.00 39.31 449 GLU A CA 1
ATOM 3663 C C . GLU A 1 449 ? -57.152 -10.897 55.064 1.00 39.31 449 GLU A C 1
ATOM 3665 O O . GLU A 1 449 ? -57.283 -10.157 54.086 1.00 39.31 449 GLU A O 1
ATOM 3670 N N . MET A 1 450 ? -55.973 -11.048 55.676 1.00 44.78 450 MET A N 1
ATOM 3671 C CA . MET A 1 450 ? -54.718 -10.507 55.143 1.00 44.78 450 MET A CA 1
ATOM 3672 C C . MET A 1 450 ? -54.137 -11.460 54.094 1.00 44.78 450 MET A C 1
ATOM 3674 O O . MET A 1 450 ? -53.161 -12.148 54.370 1.00 44.78 450 MET A O 1
ATOM 3678 N N . GLU A 1 451 ? -54.705 -11.491 52.891 1.00 49.19 451 GLU A N 1
ATOM 3679 C CA . GLU A 1 451 ? -54.129 -12.234 51.764 1.00 49.19 451 GLU A CA 1
ATOM 3680 C C . GLU A 1 451 ? -54.514 -11.607 50.409 1.00 49.19 451 GLU A C 1
ATOM 3682 O O . GLU A 1 451 ? -55.476 -10.848 50.315 1.00 49.19 451 GLU A O 1
ATOM 3687 N N . ALA A 1 452 ? -53.731 -11.924 49.368 1.00 44.44 452 ALA A N 1
ATOM 3688 C CA . ALA A 1 452 ? -53.835 -11.444 47.979 1.00 44.44 452 ALA A CA 1
ATOM 3689 C C . ALA A 1 452 ? -53.393 -9.987 47.666 1.00 44.44 452 ALA A C 1
ATOM 3691 O O . ALA A 1 452 ? -54.193 -9.100 47.381 1.00 44.44 452 ALA A O 1
ATOM 3692 N N . LEU A 1 453 ? -52.072 -9.804 47.521 1.00 44.66 453 LEU A N 1
ATOM 3693 C CA . LEU A 1 453 ? -51.496 -9.002 46.425 1.00 44.66 453 LEU A CA 1
ATOM 3694 C C . LEU A 1 453 ? -50.423 -9.824 45.688 1.00 44.66 453 LEU A C 1
ATOM 3696 O O . LEU A 1 453 ? -49.230 -9.530 45.733 1.00 44.66 453 LEU A O 1
ATOM 3700 N N . LEU A 1 454 ? -50.886 -10.874 45.011 1.00 50.94 454 LEU A N 1
ATOM 3701 C CA . LEU A 1 454 ? -50.190 -11.555 43.919 1.00 50.94 454 LEU A CA 1
ATOM 3702 C C . LEU A 1 454 ? -51.140 -11.572 42.712 1.00 50.94 454 LEU A C 1
ATOM 3704 O O . LEU A 1 454 ? -52.353 -11.618 42.903 1.00 50.94 454 LEU A O 1
ATOM 3708 N N . HIS A 1 455 ? -50.572 -11.537 41.503 1.00 43.59 455 HIS A N 1
ATOM 3709 C CA . HIS A 1 455 ? -51.230 -11.285 40.207 1.00 43.59 455 HIS A CA 1
ATOM 3710 C C . HIS A 1 455 ? -51.557 -9.818 39.884 1.00 43.59 455 HIS A C 1
ATOM 3712 O O . HIS A 1 455 ? -52.709 -9.402 39.847 1.00 43.59 455 HIS A O 1
ATOM 3718 N N . PHE A 1 456 ? -50.516 -9.083 39.491 1.00 36.91 456 PHE A N 1
ATOM 3719 C CA . PHE A 1 456 ? -50.471 -8.572 38.118 1.00 36.91 456 PHE A CA 1
ATOM 3720 C C . PHE A 1 456 ? -49.142 -9.012 37.488 1.00 36.91 456 PHE A C 1
ATOM 3722 O O . PHE A 1 456 ? -48.093 -8.862 38.117 1.00 36.91 456 PHE A O 1
ATOM 3729 N N . MET A 1 457 ? -49.233 -9.621 36.302 1.00 37.28 457 MET A N 1
ATOM 3730 C CA . MET A 1 457 ? -48.152 -9.658 35.309 1.00 37.28 457 MET A CA 1
ATOM 3731 C C . MET A 1 457 ? -48.295 -8.423 34.419 1.00 37.28 457 MET A C 1
ATOM 3733 O O . MET A 1 457 ? -49.457 -7.970 34.282 1.00 37.28 457 MET A O 1
#

Foldseek 3Di:
DDDDDDDDDPVVVVVVVVVVVVVVVVVVVVVVVVVVVVVVVVVVVVVVVVVVVVVVVVVVVVVVVVLVVLVVLVVVLVVLQVVLVVLQVVLDPDDDPDDDDDPDPDPDSVVVSVVSVVVSVVSNVVSVVSVVVVVVVVVVVVVVVVVVVVVVVVVVVVVVVVVVVVVVVVVVLVVVLVVPPDDPVVSVVSVVVVVQVVCVVVPRHDDDDDDDDDDDDDDDDDDDDDDPPPVVVVVVVVVVVVVVVVVVVVVVVVVVVVVVVVVVVVVVVVVVVVVVVVVVVVVVVVVVVVVVVVVVVVVVVVVVVVVVVVVVVVVVVVVVVVVVVVVVVVVVVVVVVVVVVVVVVVVVVVVVVVVVVVVVVVVVVVVVVVVVVVVVVVVVVVVVVVVVVVVVVVVVVVVVVVVVVVVVVVPPDDDDDDDPPDDDPPPPPPDDDDDDDDDDDDDDDDDDDPDDPDDDD

Organism: Dioscorea cayennensis subsp. rotundata (NCBI:txid55577)

Sequence (457 aa):
MQQQTNPRNPYSMENKSKLLQYLRESSIELDFNQQEAWMRERLELEIQSQVFKSMVSELLQEEIRKSRTISQILDSLYLLKYSLQRIYGWVSEEEFGGKVGKEEILEDELDVLFLEMRSVYQFASVVESRIAKREEIRTKEKMEMDERIMSLIEDNRDIDGLLRVAMLEKMNLERTLNKLKRSGEQKRVAILQIAERGLQKVGFGFMMSSVAEEPPVDSANIDSGQSEDEVVSVAATFEKMMKNLRLEIANLRRSLEESRLENEHLQSFSGEQAQKIAENMLYIEHLEERLNTLVHNIDELMLEVTKAEEDATRWKQACELEVEAGRTAIEERDREVALLKEELSRTKMALDASNNKMQLKERLASTAMAALEAAEISRRLADSRSAGLRERIEELTKQLEEDVDQGKKEKDRGRRRLRHECWPWRVLRFTPAVSSRPGNLNRMRRLPEMEALLHFM

InterPro domains:
  IPR040300 Uncharacterized protein At3g49055-like [PTHR34937] (29-453)

Radius of gyration: 76.16 Å; Cα contacts (8 Å, |Δi|>4): 36; chains: 1; bounding box: 164×67×223 Å

Mean predicted aligned error: 22.98 Å

Solvent-accessible surface area (backbone atoms only — not comparable to full-atom values): 26864 Å² total; per-residue (Å²): 136,87,87,77,90,79,86,81,60,65,73,60,56,54,52,49,51,52,50,57,47,52,54,48,53,51,48,53,51,50,53,50,51,52,52,51,50,52,52,51,53,53,49,52,52,49,52,50,52,51,51,52,52,48,54,52,51,51,52,52,54,49,51,56,49,50,56,52,51,52,51,56,50,46,56,51,48,53,53,49,43,50,51,49,50,52,52,36,59,76,70,36,95,66,79,81,83,70,75,73,74,80,87,71,89,66,92,48,74,65,60,52,46,54,52,51,54,50,52,42,51,56,50,47,54,54,42,49,58,48,49,54,52,52,50,55,50,53,52,51,55,47,51,54,50,54,51,53,51,51,51,53,54,50,54,51,51,50,51,53,49,51,50,53,51,52,51,52,52,50,52,49,51,52,55,56,55,70,66,57,84,63,57,74,66,60,48,51,54,51,51,50,53,51,49,51,54,51,33,46,74,74,71,53,78,81,93,79,87,89,85,88,89,85,92,83,89,88,85,88,78,90,89,88,85,86,88,86,52,66,69,58,48,51,48,51,53,49,51,51,49,52,51,49,51,52,51,47,54,52,49,53,52,50,53,53,50,54,52,47,55,51,49,53,50,53,51,50,53,51,48,54,51,51,50,53,51,53,56,51,47,56,53,48,52,52,50,50,55,53,47,52,52,50,52,51,55,49,55,52,51,52,52,53,48,54,52,53,51,52,51,51,51,53,52,49,55,52,53,49,52,51,51,52,52,50,50,55,54,50,54,51,51,52,52,50,52,51,52,51,52,50,51,52,50,54,52,48,54,53,48,53,54,50,48,55,53,48,54,51,49,50,54,50,49,54,52,49,50,54,49,50,53,53,49,50,52,51,47,54,52,52,52,51,52,51,46,58,49,47,56,52,48,52,53,53,50,50,51,50,51,52,51,50,55,51,50,61,73,58,63,87,68,82,94,76,84,83,75,86,76,73,78,80,80,73,74,80,72,84,73,79,92,80,84,84,87,87,84,85,81,90,79,80,92,74,81,86,72,97,73,85,94,73,87,83,131

pLDDT: mean 79.46, std 21.75, range [28.11, 98.44]